Protein 3TOV (pdb70)

Foldseek 3Di:
DLFAQAPFEEEEEDEDLQLVLLQQLVLVLSCVRHVHYAYEYEYAPQSVLLPDHDSHDYYHHFYDDDDVRLVVRLLVVLVVVVVVDQGAEYAYQDADASRQVSQVSNPHPYYENYHPVSVPPHYYDDDDPDPAASSVVNVSVVSNPRDPSDGQAGARDADDVLLVLLVCLCVVVVNDLPAAEAEEEADDPDPLQGEPLQLVLVLCCVVQVVRHAYEYEAAPSCVNCVSCVRDGDHHYCYNVDRLSSLLSVLSHCAYEYEPDSVSSCQNSQHEYEYQFECDDQRHSHNPNHNYDYDYPVLVVVCPCPPHQDPVQPGHSSSDHSVNSNVRCVVSSVVD/DAAQALFEEEEEDEDQLLVLLCLQLLVLVCVRHVHYAYEYEYAPLNCLLPPRPSHHYYHHANCPPQLVDLVSLLVRLVVVVVVDAHAEYAYQYADASRLSSSVSVDHPYYEDYHPVCVVVHYYDDDCLDPAAQSVVNVRVVVNPRDPSDGPRGARDADDVLLVVLVCLCVVVPDDLPAAEEEEEADDPDPLQHADLVLVLVLQVVVLVVRHAYEYEEAPVCVNVVNCVNDHHHHYCYNPDRLRSLLSVLSHLAYEHELDNVSSCFNSQHEYEYLYGPDDLRHSHRDPHNYDYDYLPDDDVVPVVVVPPRDRSNSDGSVVSNVRRVVSSVVD

B-factor: mean 64.27, std 21.08, range [17.7, 224.06]

Structure (mmCIF, N/CA/C/O backbone):
data_3TOV
#
_entry.id   3TOV
#
_cell.length_a   78.708
_cell.length_b   95.394
_cell.length_c   121.494
_cell.angle_alpha   90.00
_cell.angle_beta   90.00
_cell.angle_gamma   90.00
#
_symmetry.space_group_name_H-M   'P 21 21 21'
#
loop_
_entity.id
_entity.type
_entity.pdbx_description
1 polymer 'Glycosyl transferase family 9'
2 non-polymer 'SULFATE ION'
3 water water
#
loop_
_atom_site.group_PDB
_atom_site.id
_atom_site.type_symbol
_atom_site.label_atom_id
_atom_site.label_alt_id
_atom_site.label_comp_id
_atom_site.label_asym_id
_atom_site.label_entity_id
_atom_site.label_seq_id
_atom_site.pdbx_PDB_ins_code
_atom_site.Cartn_x
_atom_site.Cartn_y
_atom_site.Cartn_z
_atom_site.occupancy
_atom_site.B_iso_or_equiv
_atom_site.auth_seq_id
_atom_site.auth_comp_id
_atom_site.auth_asym_id
_atom_site.auth_atom_id
_atom_site.pdbx_PDB_model_num
ATOM 1 N N . SER A 1 1 ? 56.435 35.384 42.608 1.00 105.40 -2 SER A N 1
ATOM 2 C CA . SER A 1 1 ? 55.168 36.065 42.342 1.00 107.94 -2 SER A CA 1
ATOM 3 C C . SER A 1 1 ? 54.064 35.650 43.324 1.00 108.46 -2 SER A C 1
ATOM 4 O O . SER A 1 1 ? 54.164 34.627 44.010 1.00 105.28 -2 SER A O 1
ATOM 7 N N . ASN A 1 2 ? 53.008 36.454 43.379 1.00 110.90 -1 ASN A N 1
ATOM 8 C CA . ASN A 1 2 ? 51.952 36.270 44.369 1.00 111.95 -1 ASN A CA 1
ATOM 9 C C . ASN A 1 2 ? 50.912 35.232 43.965 1.00 105.44 -1 ASN A C 1
ATOM 10 O O . ASN A 1 2 ? 49.887 35.081 44.633 1.00 103.30 -1 ASN A O 1
ATOM 15 N N . ALA A 1 3 ? 51.177 34.527 42.867 1.00 101.08 0 ALA A N 1
ATOM 16 C CA . ALA A 1 3 ? 50.299 33.455 42.408 1.00 91.21 0 ALA A CA 1
ATOM 17 C C . ALA A 1 3 ? 50.934 32.113 42.697 1.00 87.30 0 ALA A C 1
ATOM 18 O O . ALA A 1 3 ? 51.966 32.032 43.356 1.00 94.81 0 ALA A O 1
ATOM 28 N N . GLU A 1 5 ? 52.123 28.853 40.291 1.00 86.28 2 GLU A N 1
ATOM 29 C CA . GLU A 1 5 ? 52.208 28.374 38.917 1.00 86.63 2 GLU A CA 1
ATOM 30 C C . GLU A 1 5 ? 51.641 26.965 38.783 1.00 86.42 2 GLU A C 1
ATOM 31 O O . GLU A 1 5 ? 52.206 26.002 39.306 1.00 85.61 2 GLU A O 1
ATOM 37 N N . LEU A 1 6 ? 50.517 26.864 38.078 1.00 83.26 3 LEU A N 1
ATOM 38 C CA . LEU A 1 6 ? 49.796 25.608 37.931 1.00 81.18 3 LEU A CA 1
ATOM 39 C C . LEU A 1 6 ? 50.099 24.913 36.606 1.00 86.91 3 LEU A C 1
ATOM 40 O O . LEU A 1 6 ? 50.236 23.690 36.561 1.00 87.98 3 LEU A O 1
ATOM 45 N N . ASP A 1 7 ? 50.203 25.686 35.528 1.00 89.66 4 ASP A N 1
ATOM 46 C CA . ASP A 1 7 ? 50.421 25.106 34.203 1.00 86.99 4 ASP A CA 1
ATOM 47 C C . ASP A 1 7 ? 51.753 24.350 34.124 1.00 84.35 4 ASP A C 1
ATOM 48 O O . ASP A 1 7 ? 52.728 24.720 34.779 1.00 83.64 4 ASP A O 1
ATOM 53 N N . TYR A 1 8 ? 51.778 23.279 33.337 1.00 82.46 5 TYR A N 1
ATOM 54 C CA . TYR A 1 8 ? 52.994 22.488 33.136 1.00 84.40 5 TYR A CA 1
ATOM 55 C C . TYR A 1 8 ? 53.425 21.678 34.366 1.00 83.17 5 TYR A C 1
ATOM 56 O O . TYR A 1 8 ? 54.605 21.398 34.550 1.00 83.22 5 TYR A O 1
ATOM 65 N N . LYS A 1 9 ? 52.464 21.287 35.195 1.00 80.30 6 LYS A N 1
ATOM 66 C CA . LYS A 1 9 ? 52.778 20.567 36.427 1.00 75.70 6 LYS A CA 1
ATOM 67 C C . LYS A 1 9 ? 51.977 19.261 36.562 1.00 66.46 6 LYS A C 1
ATOM 68 O O . LYS A 1 9 ? 50.906 19.115 35.977 1.00 56.17 6 LYS A O 1
ATOM 74 N N . ARG A 1 10 ? 52.505 18.317 37.334 1.00 64.48 7 ARG A N 1
ATOM 75 C CA . ARG A 1 10 ? 51.747 17.129 37.701 1.00 63.70 7 ARG A CA 1
ATOM 76 C C . ARG A 1 10 ? 51.012 17.417 38.987 1.00 58.66 7 ARG A C 1
ATOM 77 O O . ARG A 1 10 ? 51.629 17.761 39.993 1.00 54.33 7 ARG A O 1
ATOM 85 N N . ILE A 1 11 ? 49.695 17.255 38.957 1.00 57.20 8 ILE A N 1
ATOM 86 C CA . ILE A 1 11 ? 48.861 17.669 40.073 1.00 57.08 8 ILE A CA 1
ATOM 87 C C . ILE A 1 11 ? 47.930 16.558 40.540 1.00 54.59 8 ILE A C 1
ATOM 88 O O . ILE A 1 11 ? 47.347 15.841 39.729 1.00 60.61 8 ILE A O 1
ATOM 93 N N . VAL A 1 12 ? 47.793 16.410 41.851 1.00 47.03 9 VAL A N 1
ATOM 94 C CA . VAL A 1 12 ? 46.804 15.485 42.385 1.00 50.17 9 VAL A CA 1
ATOM 95 C C . VAL A 1 12 ? 45.673 16.203 43.142 1.00 55.38 9 VAL A C 1
ATOM 96 O O . VAL A 1 12 ? 45.906 17.127 43.923 1.00 56.09 9 VAL A O 1
ATOM 100 N N . VAL A 1 13 ? 44.442 15.776 42.892 1.00 52.82 10 VAL A N 1
ATOM 101 C CA . VAL A 1 13 ? 43.303 16.302 43.621 1.00 50.51 10 VAL A CA 1
ATOM 102 C C . VAL A 1 13 ? 42.719 15.182 44.467 1.00 53.06 10 VAL A C 1
ATOM 103 O O . VAL A 1 13 ? 42.461 14.090 43.978 1.00 57.78 10 VAL A O 1
ATOM 107 N N . THR A 1 14 ? 42.531 15.457 45.746 1.00 47.91 11 THR A N 1
ATOM 108 C CA . THR A 1 14 ? 42.021 14.464 46.655 1.00 48.13 11 THR A CA 1
ATOM 109 C C . THR A 1 14 ? 40.656 14.895 47.156 1.00 53.49 11 THR A C 1
ATOM 110 O O . THR A 1 14 ? 40.535 15.901 47.856 1.00 54.76 11 THR A O 1
ATOM 114 N N . PHE A 1 15 ? 39.635 14.130 46.774 1.00 52.73 12 PHE A N 1
ATOM 115 C CA . PHE A 1 15 ? 38.279 14.302 47.270 1.00 45.68 12 PHE A CA 1
ATOM 116 C C . PHE A 1 15 ? 37.614 12.915 47.427 1.00 52.09 12 PHE A C 1
ATOM 117 O O . PHE A 1 15 ? 37.330 12.225 46.442 1.00 58.36 12 PHE A O 1
ATOM 125 N N . LEU A 1 16 ? 37.393 12.490 48.666 1.00 46.85 13 LEU A N 1
ATOM 126 C CA . LEU A 1 16 ? 36.758 11.206 48.902 1.00 52.34 13 LEU A CA 1
ATOM 127 C C . LEU A 1 16 ? 35.366 11.341 49.513 1.00 57.29 13 LEU A C 1
ATOM 128 O O . LEU A 1 16 ? 35.012 10.589 50.419 1.00 64.96 13 LEU A O 1
ATOM 141 N N . HIS A 1 18 ? 30.930 12.255 48.952 1.00 62.19 15 HIS A N 1
ATOM 142 C CA . HIS A 1 18 ? 29.754 11.538 48.507 1.00 56.55 15 HIS A CA 1
ATOM 143 C C . HIS A 1 18 ? 29.289 11.980 47.124 1.00 61.32 15 HIS A C 1
ATOM 144 O O . HIS A 1 18 ? 29.713 13.017 46.625 1.00 68.81 15 HIS A O 1
ATOM 151 N N . LEU A 1 19 ? 28.419 11.190 46.501 1.00 59.61 16 LEU A N 1
ATOM 152 C CA . LEU A 1 19 ? 27.977 11.45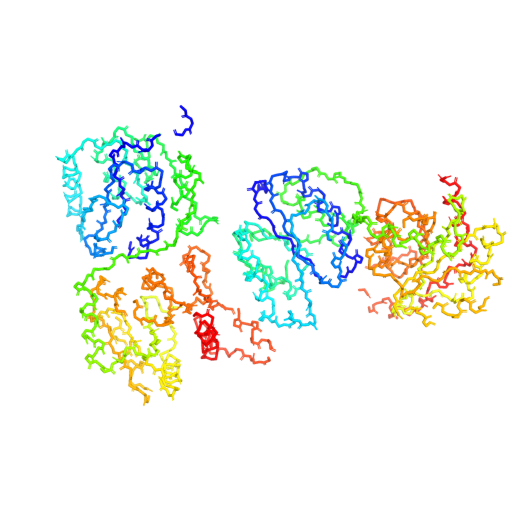2 45.128 1.00 54.08 16 LEU A CA 1
ATOM 153 C C . LEU A 1 19 ? 27.730 12.932 44.816 1.00 54.10 16 LEU A C 1
ATOM 154 O O . LEU A 1 19 ? 28.189 13.444 43.790 1.00 52.78 16 LEU A O 1
ATOM 159 N N . GLY A 1 20 ? 26.997 13.609 45.696 1.00 55.21 17 GLY A N 1
ATOM 160 C CA . GLY A 1 20 ? 26.648 15.004 45.480 1.00 56.41 17 GLY A CA 1
ATOM 161 C C . GLY A 1 20 ? 27.852 15.923 45.573 1.00 53.18 17 GLY A C 1
ATOM 162 O O . GLY A 1 20 ? 28.179 16.657 44.634 1.00 49.87 17 GLY A O 1
ATOM 163 N N . ASP A 1 21 ? 28.517 15.881 46.720 1.00 49.83 18 ASP A N 1
ATOM 164 C CA . ASP A 1 21 ? 29.706 16.678 46.913 1.00 45.63 18 ASP A CA 1
ATOM 165 C C . ASP A 1 21 ? 30.662 16.481 45.746 1.00 47.81 18 ASP A C 1
ATOM 166 O O . ASP A 1 21 ? 31.264 17.430 45.287 1.00 58.79 18 ASP A O 1
ATOM 171 N N . VAL A 1 22 ? 30.786 15.265 45.231 1.00 48.91 19 VAL A N 1
ATOM 172 C CA . VAL A 1 22 ? 31.728 15.037 44.131 1.00 49.05 19 VAL A CA 1
ATOM 173 C C . VAL A 1 22 ? 31.342 15.784 42.860 1.00 47.24 19 VAL A C 1
ATOM 174 O O . VAL A 1 22 ? 32.144 16.542 42.303 1.00 48.03 19 VAL A O 1
ATOM 178 N N . ILE A 1 23 ? 30.121 15.579 42.394 1.00 44.79 20 ILE A N 1
ATOM 179 C CA . ILE A 1 23 ? 29.706 16.214 41.151 1.00 49.21 20 ILE A CA 1
ATOM 180 C C . ILE A 1 23 ? 29.941 17.724 41.217 1.00 54.35 20 ILE A C 1
ATOM 181 O O . ILE A 1 23 ? 30.259 18.365 40.211 1.00 52.25 20 ILE A O 1
ATOM 186 N N . LEU A 1 24 ? 29.826 18.272 42.424 1.00 57.01 21 LEU A N 1
ATOM 187 C CA . LEU A 1 24 ? 30.019 19.700 42.666 1.00 57.16 21 LEU A CA 1
ATOM 188 C C . LEU A 1 24 ? 31.473 20.150 42.549 1.00 59.26 21 LEU A C 1
ATOM 189 O O . LEU A 1 24 ? 31.753 21.346 42.497 1.00 66.11 21 LEU A O 1
ATOM 194 N N . THR A 1 25 ? 32.398 19.196 42.529 1.00 52.55 22 THR A N 1
ATOM 195 C CA . THR A 1 25 ? 33.808 19.517 42.347 1.00 49.17 22 THR A CA 1
ATOM 196 C C . THR A 1 25 ? 34.128 19.565 40.864 1.00 51.77 22 THR A C 1
ATOM 197 O O . THR A 1 25 ? 35.265 19.826 40.466 1.00 56.94 22 THR A O 1
ATOM 201 N N . THR A 1 26 ? 33.120 19.309 40.045 1.00 46.65 23 THR A N 1
ATOM 202 C CA . THR A 1 26 ? 33.352 19.102 38.628 1.00 50.80 23 THR A CA 1
ATOM 203 C C . THR A 1 26 ? 33.599 20.390 37.808 1.00 52.41 23 THR A C 1
ATOM 204 O O . THR A 1 26 ? 34.380 20.367 36.843 1.00 46.37 23 THR A O 1
ATOM 208 N N . PRO A 1 27 ? 32.951 21.513 38.194 1.00 58.10 24 PRO A N 1
ATOM 209 C CA . PRO A 1 27 ? 33.166 22.808 37.535 1.00 55.79 24 PRO A CA 1
ATOM 210 C C . PRO A 1 27 ? 34.523 23.410 37.925 1.00 50.28 24 PRO A C 1
ATOM 211 O O . PRO A 1 27 ? 35.212 24.024 37.105 1.00 48.57 24 PRO A O 1
ATOM 215 N N . PHE A 1 28 ? 34.883 23.243 39.191 1.00 44.24 25 PHE A N 1
ATOM 216 C CA . PHE A 1 28 ? 36.243 23.483 39.649 1.00 48.31 25 PHE A CA 1
ATOM 217 C C . PHE A 1 28 ? 37.290 22.771 38.759 1.00 54.85 25 PHE A C 1
ATOM 218 O O . PHE A 1 28 ? 38.362 23.314 38.450 1.00 55.40 25 PHE A O 1
ATOM 226 N N . LEU A 1 29 ? 36.971 21.553 38.341 1.00 51.55 26 LEU A N 1
ATOM 227 C CA . LEU A 1 29 ? 37.886 20.777 37.519 1.00 51.36 26 LEU A CA 1
ATOM 228 C C . LEU A 1 29 ? 38.011 21.300 36.106 1.00 50.97 26 LEU A C 1
ATOM 229 O O . LEU A 1 29 ? 38.991 20.999 35.411 1.00 52.32 26 LEU A O 1
ATOM 234 N N . GLU A 1 30 ? 36.992 22.029 35.664 1.00 49.28 27 GLU A N 1
ATOM 235 C CA . GLU A 1 30 ? 37.040 22.667 34.360 1.00 55.25 27 GLU A CA 1
ATOM 236 C C . GLU A 1 30 ? 37.911 23.899 34.482 1.00 68.19 27 GLU A C 1
ATOM 237 O O . GLU A 1 30 ? 38.771 24.155 33.637 1.00 77.35 27 GLU A O 1
ATOM 243 N N . VAL A 1 31 ? 37.680 24.656 35.550 1.00 64.41 28 VAL A N 1
ATOM 244 C CA . VAL A 1 31 ? 38.432 25.873 35.815 1.00 56.59 28 VAL A CA 1
ATOM 245 C C . VAL A 1 31 ? 39.916 25.561 35.988 1.00 59.27 28 VAL A C 1
ATOM 246 O O . VAL A 1 31 ? 40.784 26.292 35.497 1.00 54.01 28 VAL A O 1
ATOM 250 N N . LEU A 1 32 ? 40.200 24.461 36.679 1.00 58.14 29 LEU A N 1
ATOM 251 C CA . LEU A 1 32 ? 41.571 24.042 36.869 1.00 50.28 29 LEU A CA 1
ATOM 252 C C . LEU A 1 32 ? 42.201 23.836 35.520 1.00 46.23 29 LEU A C 1
ATOM 253 O O . LEU A 1 32 ? 43.176 24.478 35.181 1.00 47.36 29 LEU A O 1
ATOM 258 N N . ARG A 1 33 ? 41.626 22.935 34.741 1.00 55.37 30 ARG A N 1
ATOM 259 C CA . ARG A 1 33 ? 42.183 22.588 33.438 1.00 65.39 30 ARG A CA 1
ATOM 260 C C . ARG A 1 33 ? 42.331 23.811 32.501 1.00 70.20 30 ARG A C 1
ATOM 261 O O . ARG A 1 33 ? 43.122 23.789 31.549 1.00 77.10 30 ARG A O 1
ATOM 269 N N . LYS A 1 34 ? 41.590 24.879 32.778 1.00 60.60 31 LYS A N 1
ATOM 270 C CA . LYS A 1 34 ? 41.685 26.084 31.962 1.00 63.23 31 LYS A CA 1
ATOM 271 C C . LYS A 1 34 ? 42.996 26.803 32.244 1.00 66.49 31 LYS A C 1
ATOM 272 O O . LYS A 1 34 ? 43.676 27.276 31.325 1.00 64.73 31 LYS A O 1
ATOM 278 N N . ALA A 1 35 ? 43.331 26.875 33.531 1.00 66.44 32 ALA A N 1
ATOM 279 C CA . ALA A 1 35 ? 44.548 27.521 34.015 1.00 57.66 32 ALA A CA 1
ATOM 280 C C . ALA A 1 35 ? 45.742 26.574 33.983 1.00 63.66 32 ALA A C 1
ATOM 281 O O . ALA A 1 35 ? 46.863 26.974 34.290 1.00 71.69 32 ALA A O 1
ATOM 283 N N . ALA A 1 36 ? 45.505 25.322 33.608 1.00 62.04 33 ALA A N 1
ATOM 284 C CA . ALA A 1 36 ? 46.571 24.326 33.595 1.00 65.49 33 ALA A CA 1
ATOM 285 C C . ALA A 1 36 ? 46.515 23.460 32.349 1.00 68.24 33 ALA A C 1
ATOM 286 O O . ALA A 1 36 ? 46.647 22.236 32.436 1.00 70.78 33 ALA A O 1
ATOM 288 N N . PRO A 1 37 ? 46.340 24.097 31.181 1.00 65.68 34 PRO A N 1
ATOM 289 C CA . PRO A 1 37 ? 46.082 23.407 29.914 1.00 65.18 34 PRO A CA 1
ATOM 290 C C . PRO A 1 37 ? 47.039 22.253 29.676 1.00 65.61 34 PRO A C 1
ATOM 291 O O . PRO A 1 37 ? 46.657 21.250 29.079 1.00 67.46 34 PRO A O 1
ATOM 295 N N . HIS A 1 38 ? 48.270 22.395 30.147 1.00 66.19 35 HIS A N 1
ATOM 296 C CA . HIS A 1 38 ? 49.303 21.421 29.844 1.00 75.90 35 HIS A CA 1
ATOM 297 C C . HIS A 1 38 ? 49.586 20.520 31.027 1.00 82.66 35 HIS A C 1
ATOM 298 O O . HIS A 1 38 ? 50.096 19.413 30.866 1.00 90.67 35 HIS A O 1
ATOM 305 N N . SER A 1 39 ? 49.253 21.000 32.217 1.00 81.68 36 SER A N 1
ATOM 306 C CA . SER A 1 39 ? 49.484 20.241 33.435 1.00 79.94 36 SER A CA 1
ATOM 307 C C . SER A 1 39 ? 48.937 18.825 33.315 1.00 73.95 36 SER A C 1
ATOM 308 O O . SER A 1 39 ? 47.943 18.586 32.638 1.00 71.60 36 SER A O 1
ATOM 311 N N . HIS A 1 40 ? 49.606 17.884 33.964 1.00 72.62 37 HIS A N 1
ATOM 312 C CA . HIS A 1 40 ? 49.053 16.552 34.107 1.00 69.88 37 HIS A CA 1
ATOM 313 C C . HIS A 1 40 ? 48.254 16.470 35.403 1.00 59.62 37 HIS A C 1
ATOM 314 O O . HIS A 1 40 ? 48.777 16.703 36.500 1.00 53.20 37 HIS A O 1
ATOM 321 N N . ILE A 1 41 ? 46.982 16.129 35.276 1.00 56.29 38 ILE A N 1
ATOM 322 C CA . ILE A 1 41 ? 46.090 16.193 36.417 1.00 55.44 38 ILE A CA 1
ATOM 323 C C . ILE A 1 41 ? 45.553 14.823 36.742 1.00 58.38 38 ILE A C 1
ATOM 324 O O . ILE A 1 41 ? 45.145 14.091 35.846 1.00 64.06 38 ILE A O 1
ATOM 329 N N . THR A 1 42 ? 45.550 14.475 38.024 1.00 55.67 39 THR A N 1
ATOM 330 C CA . THR A 1 42 ? 44.987 13.201 38.442 1.00 59.29 39 THR A CA 1
ATOM 331 C C . THR A 1 42 ? 44.035 13.358 39.636 1.00 60.71 39 THR A C 1
ATOM 332 O O . THR A 1 42 ? 44.332 14.087 40.587 1.00 55.82 39 THR A O 1
ATOM 336 N N . TYR A 1 43 ? 42.885 12.679 39.549 1.00 61.13 40 TYR A N 1
ATOM 337 C CA . TYR A 1 43 ? 41.808 12.742 40.544 1.00 48.75 40 TYR A CA 1
ATOM 338 C C . TYR A 1 43 ? 41.733 11.482 41.390 1.00 44.10 40 TYR A C 1
ATOM 339 O O . TYR A 1 43 ? 42.005 10.389 40.913 1.00 49.69 40 TYR A O 1
ATOM 348 N N . VAL A 1 44 ? 41.316 11.636 42.638 1.00 39.05 41 VAL A N 1
ATOM 349 C CA . VAL A 1 44 ? 41.205 10.511 43.549 1.00 43.75 41 VAL A CA 1
ATOM 350 C C . VAL A 1 44 ? 39.854 10.492 44.286 1.00 54.29 41 VAL A C 1
ATOM 351 O O . VAL A 1 44 ? 39.673 11.224 45.263 1.00 46.56 41 VAL A O 1
ATOM 355 N N . ILE A 1 45 ? 38.919 9.661 43.802 1.00 64.93 42 ILE A N 1
ATOM 356 C CA . ILE A 1 45 ? 37.622 9.432 44.463 1.00 70.62 42 ILE A CA 1
ATOM 357 C C . ILE A 1 45 ? 37.595 8.122 45.224 1.00 73.50 42 ILE A C 1
ATOM 358 O O . ILE A 1 45 ? 38.590 7.395 45.294 1.00 68.08 42 ILE A O 1
ATOM 363 N N . ASP A 1 46 ? 36.407 7.822 45.747 1.00 74.35 43 ASP A N 1
ATOM 364 C CA . ASP A 1 46 ? 36.117 6.565 46.414 1.00 73.90 43 ASP A CA 1
ATOM 365 C C . ASP A 1 46 ? 35.525 5.576 45.411 1.00 72.97 43 ASP A C 1
ATOM 366 O O . ASP A 1 46 ? 34.649 5.930 44.627 1.00 70.18 43 ASP A O 1
ATOM 371 N N . GLU A 1 47 ? 36.014 4.338 45.451 1.00 76.04 44 GLU A N 1
ATOM 372 C CA . GLU A 1 47 ? 35.685 3.311 44.463 1.00 80.52 44 GLU A CA 1
ATOM 373 C C . GLU A 1 47 ? 34.289 3.412 43.833 1.00 70.38 44 GLU A C 1
ATOM 374 O O . GLU A 1 47 ? 34.158 3.324 42.615 1.00 67.56 44 GLU A O 1
ATOM 380 N N . LYS A 1 48 ? 33.259 3.603 44.654 1.00 64.53 45 LYS A N 1
ATOM 381 C CA . LYS A 1 48 ? 31.867 3.567 44.180 1.00 66.00 45 LYS A CA 1
ATOM 382 C C . LYS A 1 48 ? 31.528 4.654 43.155 1.00 60.71 45 LYS A C 1
ATOM 383 O O . LYS A 1 48 ? 30.975 4.387 42.085 1.00 58.06 45 LYS A O 1
ATOM 389 N N . LEU A 1 49 ? 31.871 5.888 43.479 1.00 60.40 46 LEU A N 1
ATOM 390 C CA . LEU A 1 49 ? 31.471 6.998 42.636 1.00 65.14 46 LEU A CA 1
ATOM 391 C C . LEU A 1 49 ? 32.288 7.032 41.355 1.00 61.26 46 LEU A C 1
ATOM 392 O O . LEU A 1 49 ? 32.196 7.983 40.579 1.00 59.96 46 LEU A O 1
ATOM 397 N N . GLN A 1 50 ? 33.078 5.994 41.127 1.00 61.03 47 GLN A N 1
ATOM 398 C CA . GLN A 1 50 ? 34.079 6.055 40.071 1.00 66.41 47 GLN A CA 1
ATOM 399 C C . GLN A 1 50 ? 33.500 6.288 38.674 1.00 71.23 47 GLN A C 1
ATOM 400 O O . GLN A 1 50 ? 34.115 6.989 37.869 1.00 69.53 47 GLN A O 1
ATOM 406 N N . GLN A 1 51 ? 32.324 5.730 38.385 1.00 71.73 48 GLN A N 1
ATOM 407 C CA . GLN A 1 51 ? 31.754 5.878 37.045 1.00 67.68 48 GLN A CA 1
ATOM 408 C C . GLN A 1 51 ? 31.436 7.347 36.737 1.00 64.79 48 GLN A C 1
ATOM 409 O O . GLN A 1 51 ? 31.248 7.739 35.588 1.00 67.44 48 GLN A O 1
ATOM 415 N N . VAL A 1 52 ? 31.391 8.159 37.781 1.00 65.77 49 VAL A N 1
ATOM 416 C CA . VAL A 1 52 ? 31.085 9.577 37.654 1.00 69.80 49 VAL A CA 1
ATOM 417 C C . VAL A 1 52 ? 32.206 10.384 36.970 1.00 72.85 49 VAL A C 1
ATOM 418 O O . VAL A 1 52 ? 31.955 11.354 36.242 1.00 70.29 49 VAL A O 1
ATOM 430 N N . GLU A 1 54 ? 35.097 8.688 35.425 1.00 58.71 51 GLU A N 1
ATOM 431 C CA . GLU A 1 54 ? 35.797 7.882 34.428 1.00 68.38 51 GLU A CA 1
ATOM 432 C C . GLU A 1 54 ? 36.092 8.687 33.174 1.00 73.62 51 GLU A C 1
ATOM 433 O O . GLU A 1 54 ? 37.191 9.210 32.979 1.00 66.58 51 GLU A O 1
ATOM 439 N N . TYR A 1 55 ? 35.092 8.761 32.312 1.00 83.21 52 TYR A N 1
ATOM 440 C CA . TYR A 1 55 ? 35.160 9.611 31.145 1.00 84.02 52 TYR A CA 1
ATOM 441 C C . TYR A 1 55 ? 34.914 11.032 31.633 1.00 83.94 52 TYR A C 1
ATOM 442 O O . TYR A 1 55 ? 33.880 11.321 32.246 1.00 94.21 52 TYR A O 1
ATOM 451 N N . ASN A 1 56 ? 35.898 11.897 31.412 1.00 73.96 53 ASN A N 1
ATOM 452 C CA . ASN A 1 56 ? 35.838 13.291 31.839 1.00 67.41 53 ASN A CA 1
ATOM 453 C C . ASN A 1 56 ? 36.998 14.056 31.255 1.00 72.73 53 ASN A C 1
ATOM 454 O O . ASN A 1 56 ? 38.159 13.715 31.489 1.00 79.84 53 ASN A O 1
ATOM 459 N N . PRO A 1 57 ? 36.687 15.116 30.515 1.00 73.10 54 PRO A N 1
ATOM 460 C CA . PRO A 1 57 ? 37.604 15.789 29.589 1.00 77.61 54 PRO A CA 1
ATOM 461 C C . PRO A 1 57 ? 38.766 16.472 30.294 1.00 71.09 54 PRO A C 1
ATOM 462 O O . PRO A 1 57 ? 39.841 16.621 29.713 1.00 72.76 54 PRO A O 1
ATOM 466 N N . ASN A 1 58 ? 38.546 16.862 31.542 1.00 64.03 55 ASN A N 1
ATOM 467 C CA . ASN A 1 58 ? 39.517 17.650 32.279 1.00 68.68 55 ASN A CA 1
ATOM 468 C C . ASN A 1 58 ? 40.617 16.840 32.983 1.00 77.56 55 ASN A C 1
ATOM 469 O O . ASN A 1 58 ? 41.675 17.379 33.338 1.00 83.45 55 ASN A O 1
ATOM 474 N N . ILE A 1 59 ? 40.382 15.544 33.162 1.00 73.49 56 ILE A N 1
ATOM 475 C CA . ILE A 1 59 ? 41.333 14.702 33.884 1.00 68.08 56 ILE A CA 1
ATOM 476 C C . ILE A 1 59 ? 42.179 13.785 32.987 1.00 67.57 56 ILE A C 1
ATOM 477 O O . ILE A 1 59 ? 41.777 13.433 31.874 1.00 73.66 56 ILE A O 1
ATOM 482 N N . ASP A 1 60 ? 43.363 13.429 33.476 1.00 61.79 57 ASP A N 1
ATOM 483 C CA . ASP A 1 60 ? 44.286 12.572 32.740 1.00 72.15 57 ASP A CA 1
ATOM 484 C C . ASP A 1 60 ? 44.277 11.195 33.358 1.00 74.08 57 ASP A C 1
ATOM 485 O O . ASP A 1 60 ? 44.541 10.199 32.686 1.00 78.77 57 ASP A O 1
ATOM 490 N N . GLU A 1 61 ? 43.996 11.151 34.654 1.00 68.46 58 GLU A N 1
ATOM 491 C CA . GLU A 1 61 ? 44.202 9.946 35.430 1.00 68.32 58 GLU A CA 1
ATOM 492 C C . GLU A 1 61 ? 43.320 9.990 36.660 1.00 63.44 58 GLU A C 1
ATOM 493 O O . GLU A 1 61 ? 43.370 10.940 37.438 1.00 58.14 58 GLU A O 1
ATOM 499 N N . LEU A 1 62 ? 42.521 8.939 36.820 1.00 65.09 59 LEU A N 1
ATOM 500 C CA . LEU A 1 62 ? 41.584 8.789 37.924 1.00 58.35 59 LEU A CA 1
ATOM 501 C C . LEU A 1 62 ? 41.912 7.521 38.711 1.00 63.67 59 LEU A C 1
ATOM 502 O O . LEU A 1 62 ? 41.986 6.425 38.142 1.00 69.56 59 LEU A O 1
ATOM 507 N N . ILE A 1 63 ? 42.120 7.670 40.015 1.00 62.22 60 ILE A N 1
ATOM 508 C CA . ILE A 1 63 ? 42.485 6.539 40.868 1.00 62.14 60 ILE A CA 1
ATOM 509 C C . ILE A 1 63 ? 41.538 6.456 42.064 1.00 59.77 60 ILE A C 1
ATOM 510 O O . ILE A 1 63 ? 41.330 7.455 42.762 1.00 68.01 60 ILE A O 1
ATOM 515 N N . VAL A 1 64 ? 40.951 5.279 42.290 1.00 47.43 61 VAL A N 1
ATOM 516 C CA . VAL A 1 64 ? 39.874 5.142 43.276 1.00 50.22 61 VAL A CA 1
ATOM 517 C C . VAL A 1 64 ? 40.351 4.505 44.579 1.00 52.56 61 VAL A C 1
ATOM 518 O O . VAL A 1 64 ? 41.470 4.027 44.645 1.00 55.49 61 VAL A O 1
ATOM 522 N N . VAL A 1 65 ? 39.522 4.523 45.623 1.00 56.90 62 VAL A N 1
ATOM 523 C CA . VAL A 1 65 ? 39.863 3.838 46.878 1.00 62.61 62 VAL A CA 1
ATOM 524 C C . VAL A 1 65 ? 38.654 3.156 47.524 1.00 63.21 62 VAL A C 1
ATOM 525 O O . VAL A 1 65 ? 37.529 3.615 47.352 1.00 66.29 62 VAL A O 1
ATOM 529 N N . ASP A 1 66 ? 38.885 2.079 48.276 1.00 66.28 63 ASP A N 1
ATOM 530 C CA . ASP A 1 66 ? 37.810 1.437 49.038 1.00 90.35 63 ASP A CA 1
ATOM 531 C C . ASP A 1 66 ? 37.873 1.791 50.514 1.00 103.03 63 ASP A C 1
ATOM 532 O O . ASP A 1 66 ? 38.783 2.489 50.951 1.00 103.71 63 ASP A O 1
ATOM 537 N N . LYS A 1 67 ? 36.907 1.302 51.285 1.00 115.64 64 LYS A N 1
ATOM 538 C CA . LYS A 1 67 ? 36.908 1.536 52.727 1.00 125.12 64 LYS A CA 1
ATOM 539 C C . LYS A 1 67 ? 35.832 0.754 53.472 1.00 134.15 64 LYS A C 1
ATOM 540 O O . LYS A 1 67 ? 34.846 0.296 52.888 1.00 137.06 64 LYS A O 1
ATOM 546 N N . LYS A 1 68 ? 36.041 0.609 54.774 1.00 136.56 65 LYS A N 1
ATOM 547 C CA . LYS A 1 68 ? 35.051 0.010 55.652 1.00 142.35 65 LYS A CA 1
ATOM 548 C C . LYS A 1 68 ? 35.431 0.308 57.095 1.00 150.47 65 LYS A C 1
ATOM 549 O O . LYS A 1 68 ? 34.713 1.010 57.808 1.00 153.01 65 LYS A O 1
ATOM 555 N N . GLY A 1 69 ? 36.572 -0.227 57.514 1.00 153.65 66 GLY A N 1
ATOM 556 C CA . GLY A 1 69 ? 37.082 0.017 58.847 1.00 157.32 66 GLY A CA 1
ATOM 557 C C . GLY A 1 69 ? 38.296 0.922 58.792 1.00 154.01 66 GLY A C 1
ATOM 558 O O . GLY A 1 69 ? 38.614 1.481 57.741 1.00 149.30 66 GLY A O 1
ATOM 559 N N . ARG A 1 70 ? 38.979 1.058 59.924 1.00 157.32 67 ARG A N 1
ATOM 560 C CA . ARG A 1 70 ? 40.128 1.955 60.032 1.00 154.51 67 ARG A CA 1
ATOM 561 C C . ARG A 1 70 ? 41.395 1.432 59.340 1.00 155.24 67 ARG A C 1
ATOM 562 O O . ARG A 1 70 ? 41.938 2.081 58.438 1.00 148.56 67 ARG A O 1
ATOM 570 N N . HIS A 1 71 ? 41.855 0.260 59.771 1.00 160.84 68 HIS A N 1
ATOM 571 C CA . HIS A 1 71 ? 43.073 -0.346 59.247 1.00 158.64 68 HIS A CA 1
ATOM 572 C C . HIS A 1 71 ? 42.972 -0.485 57.735 1.00 153.18 68 HIS A C 1
ATOM 573 O O . HIS A 1 71 ? 43.900 -0.141 57.001 1.00 150.20 68 HIS A O 1
ATOM 580 N N . ASN A 1 72 ? 41.827 -0.999 57.292 1.00 151.98 69 ASN A N 1
ATOM 581 C CA . ASN A 1 72 ? 41.512 -1.166 55.876 1.00 144.04 69 ASN A CA 1
ATOM 582 C C . ASN A 1 72 ? 41.707 0.128 55.090 1.00 129.78 69 ASN A C 1
ATOM 583 O O . ASN A 1 72 ? 42.440 0.165 54.101 1.00 128.90 69 ASN A O 1
ATOM 588 N N . SER A 1 73 ? 41.051 1.189 55.538 1.00 117.29 70 SER A N 1
ATOM 589 C CA . SER A 1 73 ? 41.157 2.470 54.867 1.00 102.63 70 SER A CA 1
ATOM 590 C C . SER A 1 73 ? 42.617 2.888 54.718 1.00 94.47 70 SER A C 1
ATOM 591 O O . SER A 1 73 ? 43.119 3.016 53.598 1.00 88.90 70 SER A O 1
ATOM 594 N N . ILE A 1 74 ? 43.299 3.078 55.848 1.00 90.50 71 ILE A N 1
ATOM 595 C CA . ILE A 1 74 ? 44.656 3.631 55.844 1.00 81.64 71 ILE A CA 1
ATOM 596 C C . ILE A 1 74 ? 45.652 2.763 55.073 1.00 81.40 71 ILE A C 1
ATOM 597 O O . ILE A 1 74 ? 46.524 3.269 54.366 1.00 77.33 71 ILE A O 1
ATOM 602 N N . SER A 1 75 ? 45.525 1.451 55.211 1.00 83.99 72 SER A N 1
ATOM 603 C CA . SER A 1 75 ? 46.309 0.553 54.386 1.00 78.13 72 SER A CA 1
ATOM 604 C C . SER A 1 75 ? 46.137 0.906 52.900 1.00 74.04 72 SER A C 1
ATOM 605 O O . SER A 1 75 ? 47.117 0.971 52.156 1.00 77.06 72 SER A O 1
ATOM 608 N N . GLY A 1 76 ? 44.895 1.157 52.482 1.00 65.91 73 GLY A N 1
ATOM 609 C CA . GLY A 1 76 ? 44.580 1.459 51.093 1.00 60.85 73 GLY A CA 1
ATOM 610 C C . GLY A 1 76 ? 44.992 2.849 50.640 1.00 67.13 73 GLY A C 1
ATOM 611 O O . GLY A 1 76 ? 45.064 3.135 49.437 1.00 65.73 73 GLY A O 1
ATOM 612 N N . LEU A 1 77 ? 45.259 3.718 51.612 1.00 68.60 74 LEU A N 1
ATOM 613 C CA . LEU A 1 77 ? 45.690 5.091 51.355 1.00 55.41 74 LEU A CA 1
ATOM 614 C C . LEU A 1 77 ? 47.213 5.160 51.187 1.00 58.19 74 LEU A C 1
ATOM 615 O O . LEU A 1 77 ? 47.726 5.738 50.223 1.00 60.09 74 LEU A O 1
ATOM 620 N N . ASN A 1 78 ? 47.937 4.575 52.134 1.00 55.07 75 ASN A N 1
ATOM 621 C CA . ASN A 1 78 ? 49.365 4.401 51.972 1.00 53.71 75 ASN A CA 1
ATOM 622 C C . ASN A 1 78 ? 49.608 3.770 50.615 1.00 56.90 75 ASN A C 1
ATOM 623 O O . ASN A 1 78 ? 50.614 4.032 49.954 1.00 60.11 75 ASN A O 1
ATOM 628 N N . GLU A 1 79 ? 48.658 2.938 50.208 1.00 60.76 76 GLU A N 1
ATOM 629 C CA . GLU A 1 79 ? 48.724 2.248 48.934 1.00 71.29 76 GLU A CA 1
ATOM 630 C C . GLU A 1 79 ? 48.635 3.255 47.801 1.00 66.25 76 GLU A C 1
ATOM 631 O O . GLU A 1 79 ? 49.572 3.400 47.021 1.00 68.56 76 GLU A O 1
ATOM 637 N N . VAL A 1 80 ? 47.502 3.947 47.723 1.00 64.52 77 VAL A N 1
ATOM 638 C CA . VAL A 1 80 ? 47.261 4.985 46.717 1.00 62.34 77 VAL A CA 1
ATOM 639 C C . VAL A 1 80 ? 48.423 5.970 46.553 1.00 58.75 77 VAL A C 1
ATOM 640 O O . VAL A 1 80 ? 48.826 6.288 45.427 1.00 59.00 77 VAL A O 1
ATOM 644 N N . ALA A 1 81 ? 48.946 6.458 47.674 1.00 47.54 78 ALA A N 1
ATOM 645 C CA . ALA A 1 81 ? 50.105 7.323 47.639 1.00 49.96 78 ALA A CA 1
ATOM 646 C C . ALA A 1 81 ? 51.261 6.632 46.896 1.00 63.69 78 ALA A C 1
ATOM 647 O O . ALA A 1 81 ? 51.768 7.156 45.903 1.00 68.70 78 ALA A O 1
ATOM 649 N N . ARG A 1 82 ? 51.665 5.453 47.365 1.00 68.21 79 ARG A N 1
ATOM 650 C CA . ARG A 1 82 ? 52.630 4.632 46.636 1.00 76.16 79 ARG A CA 1
ATOM 651 C C . ARG A 1 82 ? 52.290 4.557 45.146 1.00 73.86 79 ARG A C 1
ATOM 652 O O . ARG A 1 82 ? 53.128 4.863 44.297 1.00 76.92 79 ARG A O 1
ATOM 660 N N . GLU A 1 83 ? 51.059 4.150 44.842 1.00 68.85 80 GLU A N 1
ATOM 661 C CA . GLU A 1 83 ? 50.572 4.047 43.465 1.00 71.97 80 GLU A CA 1
ATOM 662 C C . GLU A 1 83 ? 50.766 5.342 42.677 1.00 75.28 80 GLU A C 1
ATOM 663 O O . GLU A 1 83 ? 51.240 5.324 41.539 1.00 80.03 80 GLU A O 1
ATOM 669 N N . ILE A 1 84 ? 50.395 6.465 43.284 1.00 72.59 81 ILE A N 1
ATOM 670 C CA . ILE A 1 84 ? 50.558 7.767 42.647 1.00 70.14 81 ILE A CA 1
ATOM 671 C C . ILE A 1 84 ? 52.019 8.057 42.349 1.00 73.28 81 ILE A C 1
ATOM 672 O O . ILE A 1 84 ? 52.354 8.535 41.271 1.00 75.85 81 ILE A O 1
ATOM 677 N N . ASN A 1 85 ? 52.881 7.755 43.315 1.00 77.06 82 ASN A N 1
ATOM 678 C CA . ASN A 1 85 ? 54.309 8.063 43.229 1.00 84.17 82 ASN A CA 1
ATOM 679 C C . ASN A 1 85 ? 55.087 7.139 42.304 1.00 87.94 82 ASN A C 1
ATOM 680 O O . ASN A 1 85 ? 56.256 7.387 41.988 1.00 88.84 82 ASN A O 1
ATOM 685 N N . ALA A 1 86 ? 54.444 6.058 41.891 1.00 83.16 83 ALA A N 1
ATOM 686 C CA . ALA A 1 86 ? 55.068 5.151 40.954 1.00 83.01 83 ALA A CA 1
ATOM 687 C C . ALA A 1 86 ? 54.915 5.721 39.556 1.00 82.84 83 ALA A C 1
ATOM 688 O O . ALA A 1 86 ? 55.672 5.378 38.648 1.00 86.43 83 ALA A O 1
ATOM 690 N N . LYS A 1 87 ? 53.934 6.604 39.394 1.00 77.02 84 LYS A N 1
ATOM 691 C CA . LYS A 1 87 ? 53.618 7.167 38.087 1.00 83.54 84 LYS A CA 1
ATOM 692 C C . LYS A 1 87 ? 54.427 8.425 37.708 1.00 89.67 84 LYS A C 1
ATOM 693 O O . LYS A 1 87 ? 54.721 8.640 36.528 1.00 98.21 84 LYS A O 1
ATOM 699 N N . GLY A 1 88 ? 54.791 9.250 38.691 1.00 68.78 85 GLY A N 1
ATOM 700 C CA . GLY A 1 88 ? 55.516 10.477 38.398 1.00 67.93 85 GLY A CA 1
ATOM 701 C C . GLY A 1 88 ? 55.689 11.368 39.609 1.00 75.71 85 GLY A C 1
ATOM 702 O O . GLY A 1 88 ? 54.978 11.216 40.604 1.00 77.67 85 GLY A O 1
ATOM 703 N N . LYS A 1 89 ? 56.640 12.298 39.528 1.00 82.26 86 LYS A N 1
ATOM 704 C CA . LYS A 1 89 ? 56.907 13.212 40.639 1.00 84.57 86 LYS A CA 1
ATOM 705 C C . LYS A 1 89 ? 55.893 14.351 40.709 1.00 82.42 86 LYS A C 1
ATOM 706 O O . LYS A 1 89 ? 56.055 15.406 40.088 1.00 80.41 86 LYS A O 1
ATOM 712 N N . THR A 1 90 ? 54.843 14.105 41.480 1.00 80.58 87 THR A N 1
ATOM 713 C CA . THR A 1 90 ? 53.772 15.066 41.713 1.00 80.39 87 THR A CA 1
ATOM 714 C C . THR A 1 90 ? 54.268 16.421 42.236 1.00 72.03 87 THR A C 1
ATOM 715 O O . THR A 1 90 ? 54.928 16.494 43.266 1.00 68.95 87 THR A O 1
ATOM 719 N N . ASP A 1 91 ? 53.932 17.492 41.524 1.00 71.55 88 ASP A N 1
ATOM 720 C CA . ASP A 1 91 ? 54.429 18.834 41.849 1.00 71.97 88 ASP A CA 1
ATOM 721 C C . ASP A 1 91 ? 53.591 19.508 42.934 1.00 63.87 88 ASP A C 1
ATOM 722 O O . ASP A 1 91 ? 54.121 19.995 43.940 1.00 61.23 88 ASP A O 1
ATOM 727 N N . ILE A 1 92 ? 52.280 19.521 42.704 1.00 55.29 89 ILE A N 1
ATOM 728 C CA . ILE A 1 92 ? 51.307 20.129 43.596 1.00 50.60 89 ILE A CA 1
ATOM 729 C C . ILE A 1 92 ? 50.222 19.142 43.996 1.00 53.68 89 ILE A C 1
ATOM 730 O O . ILE A 1 92 ? 49.629 18.476 43.143 1.00 54.28 89 ILE A O 1
ATOM 735 N N . VAL A 1 93 ? 49.946 19.062 45.293 1.00 56.71 90 VAL A N 1
ATOM 736 C CA . VAL A 1 93 ? 48.747 18.379 45.767 1.00 58.27 90 VAL A CA 1
ATOM 737 C C . VAL A 1 93 ? 47.722 19.361 46.361 1.00 56.39 90 VAL A C 1
ATOM 738 O O . VAL A 1 93 ? 48.052 20.198 47.199 1.00 59.47 90 VAL A O 1
ATOM 742 N N . ILE A 1 94 ? 46.479 19.244 45.907 1.00 49.75 91 ILE A N 1
ATOM 743 C CA . ILE A 1 94 ? 45.385 20.082 46.372 1.00 44.95 91 ILE A CA 1
ATOM 744 C C . ILE A 1 94 ? 44.367 19.230 47.123 1.00 49.69 91 ILE A C 1
ATOM 745 O O . ILE A 1 94 ? 43.755 18.350 46.533 1.00 52.83 91 ILE A O 1
ATOM 750 N N . ASN A 1 95 ? 44.181 19.475 48.416 1.00 54.63 92 ASN A N 1
ATOM 751 C CA . ASN A 1 95 ? 43.191 18.711 49.178 1.00 56.00 92 ASN A CA 1
ATOM 752 C C . ASN A 1 95 ? 41.888 19.494 49.340 1.00 56.77 92 ASN A C 1
ATOM 753 O O . ASN A 1 95 ? 41.896 20.607 49.870 1.00 56.49 92 ASN A O 1
ATOM 758 N N . LEU A 1 96 ? 40.782 18.909 48.870 1.00 52.93 93 LEU A N 1
ATOM 759 C CA . LEU A 1 96 ? 39.460 19.547 48.910 1.00 40.72 93 LEU A CA 1
ATOM 760 C C . LEU A 1 96 ? 38.614 18.971 50.006 1.00 41.26 93 LEU A C 1
ATOM 761 O O . LEU A 1 96 ? 37.539 19.467 50.287 1.00 45.42 93 LEU A O 1
ATOM 766 N N . HIS A 1 97 ? 39.111 17.911 50.621 1.00 47.04 94 HIS A N 1
ATOM 767 C CA . HIS A 1 97 ? 38.371 17.195 51.641 1.00 46.96 94 HIS A CA 1
ATOM 768 C C . HIS A 1 97 ? 39.150 17.228 52.956 1.00 49.57 94 HIS A C 1
ATOM 769 O O . HIS A 1 97 ? 40.119 16.476 53.157 1.00 47.26 94 HIS A O 1
ATOM 776 N N . PRO A 1 98 ? 38.744 18.147 53.837 1.00 48.24 95 PRO A N 1
ATOM 777 C CA . PRO A 1 98 ? 39.416 18.485 55.098 1.00 49.65 95 PRO A CA 1
ATOM 778 C C . PRO A 1 98 ? 39.158 17.576 56.296 1.00 51.58 95 PRO A C 1
ATOM 779 O O . PRO A 1 98 ? 39.400 18.026 57.416 1.00 57.25 95 PRO A O 1
ATOM 783 N N . ASN A 1 99 ? 38.703 16.343 56.094 1.00 47.25 96 ASN A N 1
ATOM 784 C CA . ASN A 1 99 ? 38.689 15.388 57.203 1.00 45.87 96 ASN A CA 1
ATOM 785 C C . ASN A 1 99 ? 40.079 14.770 57.350 1.00 45.83 96 ASN A C 1
ATOM 786 O O . ASN A 1 99 ? 40.867 14.798 56.413 1.00 46.12 96 ASN A O 1
ATOM 791 N N . GLU A 1 100 ? 40.373 14.202 58.514 1.00 44.29 97 GLU A N 1
ATOM 792 C CA . GLU A 1 100 ? 41.689 13.627 58.773 1.00 47.03 97 GLU A CA 1
ATOM 793 C C . GLU A 1 100 ? 42.131 12.537 57.794 1.00 48.32 97 GLU A C 1
ATOM 794 O O . GLU A 1 100 ? 43.281 12.511 57.352 1.00 46.49 97 GLU A O 1
ATOM 800 N N . ARG A 1 101 ? 41.236 11.623 57.458 1.00 48.83 98 ARG A N 1
ATOM 801 C CA . ARG A 1 101 ? 41.626 10.571 56.534 1.00 47.29 98 ARG A CA 1
ATOM 802 C C . ARG A 1 101 ? 42.137 11.096 55.189 1.00 45.65 98 ARG A C 1
ATOM 803 O O . ARG A 1 101 ? 43.214 10.717 54.739 1.00 44.69 98 ARG A O 1
ATOM 811 N N . THR A 1 102 ? 41.385 11.973 54.541 1.00 42.23 99 THR A N 1
ATOM 812 C CA . THR A 1 102 ? 41.855 12.483 53.266 1.00 41.10 99 THR A CA 1
ATOM 813 C C . THR A 1 102 ? 43.015 13.431 53.472 1.00 43.45 99 THR A C 1
ATOM 814 O O . THR A 1 102 ? 43.921 13.516 52.646 1.00 47.42 99 THR A O 1
ATOM 818 N N . SER A 1 103 ? 42.993 14.155 54.578 1.00 42.82 100 SER A N 1
ATOM 819 C CA . SER A 1 103 ? 44.087 15.056 54.866 1.00 41.67 100 SER A CA 1
ATOM 820 C C . SER A 1 103 ? 45.332 14.200 54.994 1.00 46.65 100 SER A C 1
ATOM 821 O O . SER A 1 103 ? 46.362 14.491 54.405 1.00 51.13 100 SER A O 1
ATOM 824 N N . TYR A 1 104 ? 45.225 13.116 55.743 1.00 45.19 101 TYR A N 1
ATOM 825 C CA . TYR A 1 104 ? 46.321 12.180 55.822 1.00 51.28 101 TYR A CA 1
ATOM 826 C C . TYR A 1 104 ? 46.847 11.836 54.434 1.00 55.99 101 TYR A C 1
ATOM 827 O O . TYR A 1 104 ? 48.033 11.975 54.148 1.00 56.60 101 TYR A O 1
ATOM 836 N N . LEU A 1 105 ? 45.957 11.372 53.570 1.00 58.98 102 LEU A N 1
ATOM 837 C CA . LEU A 1 105 ? 46.358 10.971 52.231 1.00 57.62 102 LEU A CA 1
ATOM 838 C C . LEU A 1 105 ? 47.192 12.051 51.526 1.00 54.94 102 LEU A C 1
ATOM 839 O O . LEU A 1 105 ? 48.301 11.778 51.072 1.00 54.25 102 LEU A O 1
ATOM 844 N N . ALA A 1 106 ? 46.653 13.267 51.443 1.00 52.09 103 ALA A N 1
ATOM 845 C CA . ALA A 1 106 ? 47.341 14.392 50.801 1.00 53.99 103 ALA A CA 1
ATOM 846 C C . ALA A 1 106 ? 48.741 14.600 51.370 1.00 53.03 103 ALA A C 1
ATOM 847 O O . ALA A 1 106 ? 49.677 14.929 50.651 1.00 60.36 103 ALA A O 1
ATOM 849 N N . TRP A 1 107 ? 48.870 14.424 52.678 1.00 45.69 104 TRP A N 1
ATOM 850 C CA . TRP A 1 107 ? 50.160 14.504 53.333 1.00 42.35 104 TRP A CA 1
ATOM 851 C C . TRP A 1 107 ? 51.022 13.334 52.878 1.00 52.05 104 TRP A C 1
ATOM 852 O O . TRP A 1 107 ? 52.143 13.534 52.423 1.00 56.72 104 TRP A O 1
ATOM 863 N N . LYS A 1 108 ? 50.485 12.117 52.982 1.00 51.97 105 LYS A N 1
ATOM 864 C CA . LYS A 1 108 ? 51.241 10.918 52.663 1.00 56.65 105 LYS A CA 1
ATOM 865 C C . LYS A 1 108 ? 51.833 10.931 51.255 1.00 66.79 105 LYS A C 1
ATOM 866 O O . LYS A 1 108 ? 52.913 10.385 51.026 1.00 78.70 105 LYS A O 1
ATOM 872 N N . ILE A 1 109 ? 51.131 11.539 50.310 1.00 59.47 106 ILE A N 1
ATOM 873 C CA . ILE A 1 109 ? 51.676 11.702 48.968 1.00 60.82 106 ILE A CA 1
ATOM 874 C C . ILE A 1 109 ? 53.021 12.454 49.008 1.00 68.72 106 ILE A C 1
ATOM 875 O O . ILE A 1 109 ? 53.951 12.145 48.259 1.00 69.04 106 ILE A O 1
ATOM 880 N N . HIS A 1 110 ? 53.118 13.435 49.899 1.00 71.16 107 HIS A N 1
ATOM 881 C CA . HIS A 1 110 ? 54.375 14.132 50.150 1.00 65.27 107 HIS A CA 1
ATOM 882 C C . HIS A 1 110 ? 54.906 14.903 48.964 1.00 66.47 107 HIS A C 1
ATOM 883 O O . HIS A 1 110 ? 56.073 14.769 48.614 1.00 73.11 107 HIS A O 1
ATOM 890 N N . ALA A 1 111 ? 54.061 15.723 48.352 1.00 63.06 108 ALA A N 1
ATOM 891 C CA . ALA A 1 111 ? 54.505 16.525 47.219 1.00 57.37 108 ALA A CA 1
ATOM 892 C C . ALA A 1 111 ? 55.196 17.796 47.695 1.00 61.07 108 ALA A C 1
ATOM 893 O O . ALA A 1 111 ? 54.876 18.327 48.765 1.00 64.06 108 ALA A O 1
ATOM 895 N N . PRO A 1 112 ? 56.147 18.289 46.893 1.00 63.10 109 PRO A N 1
ATOM 896 C CA . PRO A 1 112 ? 56.894 19.520 47.140 1.00 66.48 109 PRO A CA 1
ATOM 897 C C . PRO A 1 112 ? 55.989 20.584 47.735 1.00 68.36 109 PRO A C 1
ATOM 898 O O . PRO A 1 112 ? 56.396 21.369 48.594 1.00 70.46 109 PRO A O 1
ATOM 902 N N . ILE A 1 113 ? 54.752 20.615 47.267 1.00 65.35 110 ILE A N 1
ATOM 903 C CA . ILE A 1 113 ? 53.820 21.586 47.785 1.00 71.77 110 ILE A CA 1
ATOM 904 C C . ILE A 1 113 ? 52.400 21.044 47.877 1.00 66.43 110 ILE A C 1
ATOM 905 O O . ILE A 1 113 ? 51.824 20.594 46.889 1.00 60.10 110 ILE A O 1
ATOM 910 N N . THR A 1 114 ? 51.870 21.068 49.097 1.00 69.16 111 THR A N 1
ATOM 911 C CA . THR A 1 114 ? 50.485 20.708 49.365 1.00 66.73 111 THR A CA 1
ATOM 912 C C . THR A 1 114 ? 49.679 21.962 49.661 1.00 59.68 111 THR A C 1
ATOM 913 O O . THR A 1 114 ? 50.130 22.864 50.383 1.00 53.13 111 THR A O 1
ATOM 917 N N . THR A 1 115 ? 48.483 22.012 49.091 1.00 57.08 112 THR A N 1
ATOM 918 C CA . THR A 1 115 ? 47.577 23.117 49.337 1.00 55.81 112 THR A CA 1
ATOM 919 C C . THR A 1 115 ? 46.111 22.634 49.380 1.00 57.22 112 THR A C 1
ATOM 920 O O . THR A 1 115 ? 45.835 21.442 49.549 1.00 52.05 112 THR A O 1
ATOM 924 N N . GLY A 1 116 ? 45.171 23.561 49.269 1.00 61.86 113 GLY A N 1
ATOM 925 C CA . GLY A 1 116 ? 43.785 23.242 49.538 1.00 52.55 113 GLY A CA 1
ATOM 926 C C . GLY A 1 116 ? 43.536 23.353 51.029 1.00 46.27 113 GLY A C 1
ATOM 927 O O . GLY A 1 116 ? 44.227 24.064 51.745 1.00 40.60 113 GLY A O 1
ATOM 936 N N . SER A 1 118 ? 42.914 21.274 54.678 1.00 52.02 115 SER A N 1
ATOM 937 C CA . SER A 1 118 ? 43.059 19.998 55.360 1.00 57.63 115 SER A CA 1
ATOM 938 C C . SER A 1 118 ? 42.758 20.132 56.846 1.00 60.34 115 SER A C 1
ATOM 939 O O . SER A 1 118 ? 42.705 21.246 57.384 1.00 66.39 115 SER A O 1
ATOM 942 N N . HIS A 1 119 ? 42.545 18.990 57.494 1.00 51.09 116 HIS A N 1
ATOM 943 C CA . HIS A 1 119 ? 42.328 18.947 58.929 1.00 45.92 116 HIS A CA 1
ATOM 944 C C . HIS A 1 119 ? 43.494 19.656 59.635 1.00 47.41 116 HIS A C 1
ATOM 945 O O . HIS A 1 119 ? 44.645 19.603 59.183 1.00 43.85 116 HIS A O 1
ATOM 952 N N . PHE A 1 120 ? 43.188 20.349 60.726 1.00 46.77 117 PHE A N 1
ATOM 953 C CA . PHE A 1 120 ? 44.179 21.180 61.396 1.00 48.01 117 PHE A CA 1
ATOM 954 C C . PHE A 1 120 ? 45.349 20.356 61.930 1.00 48.48 117 PHE A C 1
ATOM 955 O O . PHE A 1 120 ? 46.429 20.884 62.241 1.00 45.86 117 PHE A O 1
ATOM 963 N N . LEU A 1 121 ? 45.135 19.053 62.037 1.00 47.02 118 LEU A N 1
ATOM 964 C CA . LEU A 1 121 ? 46.197 18.176 62.472 1.00 44.89 118 LEU A CA 1
ATOM 965 C C . LEU A 1 121 ? 47.312 18.051 61.428 1.00 38.76 118 LEU A C 1
ATOM 966 O O . LEU A 1 121 ? 48.462 17.842 61.786 1.00 49.99 118 LEU A O 1
ATOM 971 N N . PHE A 1 122 ? 46.978 18.200 60.149 1.00 42.58 119 PHE A N 1
ATOM 972 C CA . PHE A 1 122 ? 47.985 18.220 59.089 1.00 53.63 119 PHE A CA 1
ATOM 973 C C . PHE A 1 122 ? 48.354 19.621 58.594 1.00 60.85 119 PHE A C 1
ATOM 974 O O . PHE A 1 122 ? 49.246 19.769 57.746 1.00 51.22 119 PHE A O 1
ATOM 982 N N . ARG A 1 123 ? 47.662 20.638 59.111 1.00 68.61 120 ARG A N 1
ATOM 983 C CA . ARG A 1 123 ? 47.850 22.008 58.644 1.00 64.85 120 ARG A CA 1
ATOM 984 C C . ARG A 1 123 ? 49.310 22.328 58.519 1.00 62.95 120 ARG A C 1
ATOM 985 O O . ARG A 1 123 ? 49.758 22.700 57.438 1.00 62.56 120 ARG A O 1
ATOM 993 N N . PRO A 1 124 ? 50.060 22.157 59.621 1.00 65.80 121 PRO A N 1
ATOM 994 C CA . PRO A 1 124 ? 51.475 22.542 59.744 1.00 67.99 121 PRO A CA 1
ATOM 995 C C . PRO A 1 124 ? 52.341 22.231 58.515 1.00 69.97 121 PRO A C 1
ATOM 996 O O . PRO A 1 124 ? 53.130 23.079 58.094 1.00 75.04 121 PRO A O 1
ATOM 1000 N N . PHE A 1 125 ? 52.187 21.036 57.952 1.00 65.65 122 PHE A N 1
ATOM 1001 C CA . PHE A 1 125 ? 53.040 20.558 56.861 1.00 62.24 122 PHE A CA 1
ATOM 1002 C C . PHE A 1 125 ? 52.674 21.098 55.475 1.00 60.17 122 PHE A C 1
ATOM 1003 O O . PHE A 1 125 ? 53.320 20.767 54.479 1.00 62.55 122 PHE A O 1
ATOM 1019 N N . THR A 1 127 ? 51.882 23.926 52.325 1.00 61.58 124 THR A N 1
ATOM 1020 C CA . THR A 1 127 ? 52.586 25.066 51.752 1.00 69.16 124 THR A CA 1
ATOM 1021 C C . THR A 1 127 ? 51.708 26.304 51.891 1.00 76.63 124 THR A C 1
ATOM 1022 O O . THR A 1 127 ? 52.139 27.349 52.399 1.00 77.88 124 THR A O 1
ATOM 1026 N N . LYS A 1 128 ? 50.469 26.167 51.427 1.00 74.40 125 LYS A N 1
ATOM 1027 C CA . LYS A 1 128 ? 49.474 27.218 51.520 1.00 66.30 125 LYS A CA 1
ATOM 1028 C C . LYS A 1 128 ? 48.129 26.607 51.897 1.00 66.32 125 LYS A C 1
ATOM 1029 O O . LYS A 1 128 ? 47.548 25.828 51.141 1.00 67.31 125 LYS A O 1
ATOM 1035 N N . TYR A 1 129 ? 47.648 26.954 53.081 1.00 65.27 126 TYR A N 1
ATOM 1036 C CA . TYR A 1 129 ? 46.361 26.468 53.548 1.00 65.44 126 TYR A CA 1
ATOM 1037 C C . TYR A 1 129 ? 45.245 27.384 53.083 1.00 62.30 126 TYR A C 1
ATOM 1038 O O . TYR A 1 129 ? 44.978 28.399 53.708 1.00 73.77 126 TYR A O 1
ATOM 1047 N N . THR A 1 130 ? 44.600 27.031 51.980 1.00 55.16 127 THR A N 1
ATOM 1048 C CA . THR A 1 130 ? 43.447 27.787 51.511 1.00 53.66 127 THR A CA 1
ATOM 1049 C C . THR A 1 130 ? 42.153 27.289 52.145 1.00 50.31 127 THR A C 1
ATOM 1050 O O . THR A 1 130 ? 41.664 26.229 51.787 1.00 48.21 127 THR A O 1
ATOM 1054 N N . ARG A 1 131 ? 41.587 28.067 53.064 1.00 54.05 128 ARG A N 1
ATOM 1055 C CA . ARG A 1 131 ? 40.317 27.715 53.709 1.00 48.38 128 ARG A CA 1
ATOM 1056 C C . ARG A 1 131 ? 39.102 27.859 52.784 1.00 49.80 128 ARG A C 1
ATOM 1057 O O . ARG A 1 131 ? 39.045 28.783 51.965 1.00 48.43 128 ARG A O 1
ATOM 1065 N N . LEU A 1 132 ? 38.133 26.949 52.938 1.00 45.47 129 LEU A N 1
ATOM 1066 C CA . LEU A 1 132 ? 36.918 26.915 52.120 1.00 41.46 129 LEU A CA 1
ATOM 1067 C C . LEU A 1 132 ? 35.819 27.830 52.645 1.00 48.50 129 LEU A C 1
ATOM 1068 O O . LEU A 1 132 ? 35.521 27.812 53.841 1.00 63.22 129 LEU A O 1
ATOM 1073 N N . ASP A 1 133 ? 35.194 28.599 51.754 1.00 34.89 130 ASP A N 1
ATOM 1074 C CA . ASP A 1 133 ? 34.111 29.504 52.136 1.00 39.38 130 ASP A CA 1
ATOM 1075 C C . ASP A 1 133 ? 32.741 28.821 52.359 1.00 50.63 130 ASP A C 1
ATOM 1076 O O . ASP A 1 133 ? 31.953 28.647 51.414 1.00 45.92 130 ASP A O 1
ATOM 1081 N N . ARG A 1 134 ? 32.449 28.473 53.613 1.00 54.35 131 ARG A N 1
ATOM 1082 C CA . ARG A 1 134 ? 31.190 27.816 53.984 1.00 54.74 131 ARG A CA 1
ATOM 1083 C C . ARG A 1 134 ? 29.996 28.785 54.179 1.00 62.19 131 ARG A C 1
ATOM 1084 O O . ARG A 1 134 ? 28.841 28.357 54.366 1.00 54.76 131 ARG A O 1
ATOM 1092 N N . LYS A 1 135 ? 30.275 30.088 54.129 1.00 57.34 132 LYS A N 1
ATOM 1093 C CA . LYS A 1 135 ? 29.287 31.095 54.496 1.00 44.02 132 LYS A CA 1
ATOM 1094 C C . LYS A 1 135 ? 28.765 31.941 53.335 1.00 44.32 132 LYS A C 1
ATOM 1095 O O . LYS A 1 135 ? 27.669 32.499 53.411 1.00 43.22 132 LYS A O 1
ATOM 1101 N N . THR A 1 136 ? 29.525 32.016 52.252 1.00 44.44 133 THR A N 1
ATOM 1102 C CA . THR A 1 136 ? 29.231 33.023 51.248 1.00 48.88 133 THR A CA 1
ATOM 1103 C C . THR A 1 136 ? 29.150 32.508 49.813 1.00 43.34 133 THR A C 1
ATOM 1104 O O . THR A 1 136 ? 28.716 33.207 48.894 1.00 34.73 133 THR A O 1
ATOM 1108 N N . ARG A 1 137 ? 29.529 31.259 49.617 1.00 49.44 134 ARG A N 1
ATOM 1109 C CA . ARG A 1 137 ? 29.424 30.691 48.286 1.00 49.32 134 ARG A CA 1
ATOM 1110 C C . ARG A 1 137 ? 28.523 29.458 48.227 1.00 51.81 134 ARG A C 1
ATOM 1111 O O . ARG A 1 137 ? 28.307 28.782 49.230 1.00 58.41 134 ARG A O 1
ATOM 1119 N N . HIS A 1 138 ? 27.961 29.212 47.050 1.00 47.23 135 HIS A N 1
ATOM 1120 C CA . HIS A 1 138 ? 27.398 27.913 46.724 1.00 49.42 135 HIS A CA 1
ATOM 1121 C C . HIS A 1 138 ? 28.570 26.917 46.765 1.00 57.39 135 HIS A C 1
ATOM 1122 O O . HIS A 1 138 ? 29.724 27.299 46.553 1.00 66.32 135 HIS A O 1
ATOM 1129 N N . ALA A 1 139 ? 28.297 25.652 47.054 1.00 54.25 136 ALA A N 1
ATOM 1130 C CA . ALA A 1 139 ? 29.376 24.674 47.224 1.00 53.31 136 ALA A CA 1
ATOM 1131 C C . ALA A 1 139 ? 30.350 24.546 46.027 1.00 50.29 136 ALA A C 1
ATOM 1132 O O . ALA A 1 139 ? 31.549 24.278 46.204 1.00 39.17 136 ALA A O 1
ATOM 1134 N N . ALA A 1 140 ? 29.841 24.735 44.815 1.00 50.23 137 ALA A N 1
ATOM 1135 C CA . ALA A 1 140 ? 30.683 24.578 43.638 1.00 53.03 137 ALA A CA 1
ATOM 1136 C C . ALA A 1 140 ? 31.583 25.790 43.443 1.00 54.67 137 ALA A C 1
ATOM 1137 O O . ALA A 1 140 ? 32.731 25.664 43.003 1.00 59.79 137 ALA A O 1
ATOM 1139 N N . ASP A 1 141 ? 31.055 26.960 43.782 1.00 47.30 138 ASP A N 1
ATOM 1140 C CA . ASP A 1 141 ? 31.827 28.189 43.711 1.00 48.66 138 ASP A CA 1
ATOM 1141 C C . ASP A 1 141 ? 32.896 28.205 44.792 1.00 52.84 138 ASP A C 1
ATOM 1142 O O . ASP A 1 141 ? 33.979 28.769 44.603 1.00 53.53 138 ASP A O 1
ATOM 1155 N N . TYR A 1 143 ? 34.531 25.638 45.959 1.00 44.97 140 TYR A N 1
ATOM 1156 C CA . TYR A 1 143 ? 35.642 24.803 45.536 1.00 45.37 140 TYR A CA 1
ATOM 1157 C C . TYR A 1 143 ? 36.547 25.645 44.648 1.00 47.22 140 TYR A C 1
ATOM 1158 O O . TYR A 1 143 ? 37.750 25.723 44.879 1.00 5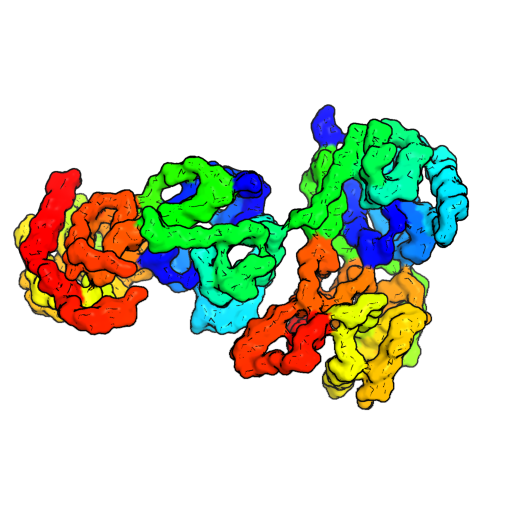5.79 140 TYR A O 1
ATOM 1167 N N . ILE A 1 144 ? 35.949 26.311 43.669 1.00 36.88 141 ILE A N 1
ATOM 1168 C CA . ILE A 1 144 ? 36.657 27.243 42.802 1.00 36.12 141 ILE A CA 1
ATOM 1169 C C . ILE A 1 144 ? 37.409 28.358 43.574 1.00 52.06 141 ILE A C 1
ATOM 1170 O O . ILE A 1 144 ? 38.499 28.768 43.177 1.00 47.68 141 ILE A O 1
ATOM 1175 N N . ASN A 1 145 ? 36.847 28.845 44.676 1.00 54.62 142 ASN A N 1
ATOM 1176 C CA . ASN A 1 145 ? 37.551 29.857 45.447 1.00 51.41 142 ASN A CA 1
ATOM 1177 C C . ASN A 1 145 ? 38.956 29.401 45.816 1.00 56.01 142 ASN A C 1
ATOM 1178 O O . ASN A 1 145 ? 39.873 30.219 45.888 1.00 60.70 142 ASN A O 1
ATOM 1183 N N . VAL A 1 146 ? 39.131 28.101 46.055 1.00 53.52 143 VAL A N 1
ATOM 1184 C CA . VAL A 1 146 ? 40.465 27.572 46.348 1.00 52.41 143 VAL A CA 1
ATOM 1185 C C . VAL A 1 146 ? 41.428 28.000 45.248 1.00 57.79 143 VAL A C 1
ATOM 1186 O O . VAL A 1 146 ? 42.517 28.533 45.516 1.00 59.76 143 VAL A O 1
ATOM 1190 N N . LEU A 1 147 ? 40.995 27.778 44.010 1.00 54.73 144 LEU A N 1
ATOM 1191 C CA . LEU A 1 147 ? 41.727 28.221 42.834 1.00 59.01 144 LEU A CA 1
ATOM 1192 C C . LEU A 1 147 ? 41.961 29.741 42.798 1.00 62.77 144 LEU A C 1
ATOM 1193 O O . LEU A 1 147 ? 43.040 30.195 42.404 1.00 70.20 144 LEU A O 1
ATOM 1198 N N . GLU A 1 148 ? 40.959 30.518 43.207 1.00 49.69 145 GLU A N 1
ATOM 1199 C CA . GLU A 1 148 ? 41.096 31.964 43.282 1.00 46.10 145 GLU A CA 1
ATOM 1200 C C . GLU A 1 148 ? 42.065 32.372 44.387 1.00 52.01 145 GLU A C 1
ATOM 1201 O O . GLU A 1 148 ? 42.857 33.305 44.216 1.00 53.16 145 GLU A O 1
ATOM 1207 N N . GLN A 1 149 ? 42.007 31.681 45.523 1.00 54.74 146 GLN A N 1
ATOM 1208 C CA . GLN A 1 149 ? 42.979 31.911 46.594 1.00 60.12 146 GLN A CA 1
ATOM 1209 C C . GLN A 1 149 ? 44.396 31.622 46.090 1.00 68.81 146 GLN A C 1
ATOM 1210 O O . GLN A 1 149 ? 45.373 32.198 46.580 1.00 71.20 146 GLN A O 1
ATOM 1216 N N . LEU A 1 150 ? 44.494 30.738 45.099 1.00 65.33 147 LEU A N 1
ATOM 1217 C CA . LEU A 1 150 ? 45.767 30.462 44.446 1.00 65.85 147 LEU A CA 1
ATOM 1218 C C . LEU A 1 150 ? 46.090 31.428 43.298 1.00 72.92 147 LEU A C 1
ATOM 1219 O O . LEU A 1 150 ? 47.155 31.345 42.682 1.00 76.12 147 LEU A O 1
ATOM 1224 N N . GLY A 1 151 ? 45.175 32.342 43.005 1.00 72.93 148 GLY A N 1
ATOM 1225 C CA . GLY A 1 151 ? 45.446 33.370 42.019 1.00 73.00 148 GLY A CA 1
ATOM 1226 C C . GLY A 1 151 ? 44.754 33.188 40.681 1.00 68.07 148 GLY A C 1
ATOM 1227 O O . GLY A 1 151 ? 45.029 33.913 39.726 1.00 69.53 148 GLY A O 1
ATOM 1228 N N . VAL A 1 152 ? 43.852 32.227 40.592 1.00 60.42 149 VAL A N 1
ATOM 1229 C CA . VAL A 1 152 ? 43.102 32.071 39.360 1.00 65.02 149 VAL A CA 1
ATOM 1230 C C . VAL A 1 152 ? 42.131 33.243 39.167 1.00 72.11 149 VAL A C 1
ATOM 1231 O O . VAL A 1 152 ? 41.711 33.887 40.133 1.00 79.48 149 VAL A O 1
ATOM 1235 N N . THR A 1 153 ? 41.789 33.523 37.915 1.00 66.52 150 THR A N 1
ATOM 1236 C CA . THR A 1 153 ? 41.042 34.724 37.581 1.00 64.03 150 THR A CA 1
ATOM 1237 C C . THR A 1 153 ? 39.865 34.389 36.684 1.00 64.12 150 THR A C 1
ATOM 1238 O O . THR A 1 153 ? 38.739 34.819 36.924 1.00 60.81 150 THR A O 1
ATOM 1242 N N . ASP A 1 154 ? 40.148 33.623 35.639 1.00 66.20 151 ASP A N 1
ATOM 1243 C CA . ASP A 1 154 ? 39.124 33.121 34.743 1.00 65.75 151 ASP A CA 1
ATOM 1244 C C . ASP A 1 154 ? 38.384 31.938 35.408 1.00 64.28 151 ASP A C 1
ATOM 1245 O O . ASP A 1 154 ? 38.919 30.824 35.518 1.00 63.61 151 ASP A O 1
ATOM 1250 N N . THR A 1 155 ? 37.161 32.179 35.867 1.00 55.10 152 THR A N 1
ATOM 1251 C CA . THR A 1 155 ? 36.450 31.157 36.619 1.00 59.26 152 THR A CA 1
ATOM 1252 C C . THR A 1 155 ? 35.152 30.747 35.921 1.00 61.43 152 THR A C 1
ATOM 1253 O O . THR A 1 155 ? 34.451 29.837 36.362 1.00 60.09 152 THR A O 1
ATOM 1257 N N . SER A 1 156 ? 34.860 31.412 34.813 1.00 59.77 153 SER A N 1
ATOM 1258 C CA . SER A 1 156 ? 33.647 31.172 34.049 1.00 60.47 153 SER A CA 1
ATOM 1259 C C . SER A 1 156 ? 33.509 29.731 33.612 1.00 67.55 153 SER A C 1
ATOM 1260 O O . SER A 1 156 ? 33.971 29.377 32.533 1.00 81.24 153 SER A O 1
ATOM 1263 N N . ASN A 1 157 ? 32.857 28.900 34.415 1.00 59.17 154 ASN A N 1
ATOM 1264 C CA . ASN A 1 157 ? 32.664 27.507 34.038 1.00 54.07 154 ASN A CA 1
ATOM 1265 C C . ASN A 1 157 ? 31.277 27.256 33.462 1.00 56.51 154 ASN A C 1
ATOM 1266 O O . ASN A 1 157 ? 30.430 28.140 33.490 1.00 64.30 154 ASN A O 1
ATOM 1271 N N . SER A 1 158 ? 31.041 26.038 32.974 1.00 53.57 155 SER A N 1
ATOM 1272 C CA . SER A 1 158 ? 29.770 25.678 32.342 1.00 47.66 155 SER A CA 1
ATOM 1273 C C . SER A 1 158 ? 28.958 24.625 33.097 1.00 53.23 155 SER A C 1
ATOM 1274 O O . SER A 1 158 ? 28.353 23.738 32.500 1.00 50.41 155 SER A O 1
ATOM 1277 N N . GLY A 1 159 ? 28.928 24.740 34.414 1.00 59.45 156 GLY A N 1
ATOM 1278 C CA . GLY A 1 159 ? 28.030 23.931 35.207 1.00 55.45 156 GLY A CA 1
ATOM 1279 C C . GLY A 1 159 ? 28.596 22.568 35.490 1.00 52.42 156 GLY A C 1
ATOM 1280 O O . GLY A 1 159 ? 29.714 22.253 35.086 1.00 52.03 156 GLY A O 1
ATOM 1281 N N . LEU A 1 160 ? 27.813 21.771 36.210 1.00 54.67 157 LEU A N 1
ATOM 1282 C CA . LEU A 1 160 ? 28.144 20.380 36.480 1.00 52.74 157 LEU A CA 1
ATOM 1283 C C . LEU A 1 160 ? 28.082 19.539 35.208 1.00 57.31 157 LEU A C 1
ATOM 1284 O O . LEU A 1 160 ? 27.326 19.823 34.266 1.00 56.17 157 LEU A O 1
ATOM 1289 N N . HIS A 1 161 ? 28.876 18.482 35.201 1.00 63.44 158 HIS A N 1
ATOM 1290 C CA . HIS A 1 161 ? 29.058 17.683 34.005 1.00 68.73 158 HIS A CA 1
ATOM 1291 C C . HIS A 1 161 ? 29.402 16.242 34.373 1.00 60.31 158 HIS A C 1
ATOM 1292 O O . HIS A 1 161 ? 30.207 15.992 35.267 1.00 54.54 158 HIS A O 1
ATOM 1299 N N . ILE A 1 162 ? 28.762 15.293 33.708 1.00 54.07 159 ILE A N 1
ATOM 1300 C CA . ILE A 1 162 ? 29.221 13.920 33.771 1.00 49.86 159 ILE A CA 1
ATOM 1301 C C . ILE A 1 162 ? 29.217 13.394 32.366 1.00 55.03 159 ILE A C 1
ATOM 1302 O O . ILE A 1 162 ? 28.197 13.461 31.674 1.00 53.44 159 ILE A O 1
ATOM 1307 N N . GLU A 1 163 ? 30.376 12.909 31.934 1.00 61.89 160 GLU A N 1
ATOM 1308 C CA . GLU A 1 163 ? 30.544 12.459 30.566 1.00 66.97 160 GLU A CA 1
ATOM 1309 C C . GLU A 1 163 ? 30.098 11.024 30.541 1.00 65.80 160 GLU A C 1
ATOM 1310 O O . GLU A 1 163 ? 30.619 10.215 31.306 1.00 70.33 160 GLU A O 1
ATOM 1316 N N . ILE A 1 164 ? 29.107 10.714 29.707 1.00 64.65 161 ILE A N 1
ATOM 1317 C CA . ILE A 1 164 ? 28.605 9.344 29.609 1.00 69.08 161 ILE A CA 1
ATOM 1318 C C . ILE A 1 164 ? 29.091 8.730 28.308 1.00 74.68 161 ILE A C 1
ATOM 1319 O O . ILE A 1 164 ? 29.215 9.419 27.299 1.00 80.65 161 ILE A O 1
ATOM 1324 N N . CYS A 1 165 ? 29.379 7.437 28.330 1.00 75.14 162 CYS A N 1
ATOM 1325 C CA . CYS A 1 165 ? 29.915 6.788 27.144 1.00 79.60 162 CYS A CA 1
ATOM 1326 C C . CYS A 1 165 ? 28.855 6.005 26.384 1.00 77.32 162 CYS A C 1
ATOM 1327 O O . CYS A 1 165 ? 27.703 5.887 26.816 1.00 68.66 162 CYS A O 1
ATOM 1330 N N . GLU A 1 166 ? 29.271 5.456 25.250 1.00 84.30 163 GLU A N 1
ATOM 1331 C CA . GLU A 1 166 ? 28.382 4.703 24.377 1.00 90.50 163 GLU A CA 1
ATOM 1332 C C . GLU A 1 166 ? 27.620 3.601 25.105 1.00 87.84 163 GLU A C 1
ATOM 1333 O O . GLU A 1 166 ? 26.388 3.569 25.090 1.00 85.62 163 GLU A O 1
ATOM 1339 N N . GLU A 1 167 ? 28.363 2.697 25.735 1.00 90.51 164 GLU A N 1
ATOM 1340 C CA . GLU A 1 167 ? 27.776 1.521 26.361 1.00 95.64 164 GLU A CA 1
ATOM 1341 C C . GLU A 1 167 ? 26.624 1.889 27.293 1.00 92.88 164 GLU A C 1
ATOM 1342 O O . GLU A 1 167 ? 25.696 1.104 27.480 1.00 94.04 164 GLU A O 1
ATOM 1348 N N . TRP A 1 168 ? 26.681 3.088 27.865 1.00 88.17 165 TRP A N 1
ATOM 1349 C CA . TRP A 1 168 ? 25.643 3.544 28.782 1.00 79.20 165 TRP A CA 1
ATOM 1350 C C . TRP A 1 168 ? 24.424 4.056 28.041 1.00 73.23 165 TRP A C 1
ATOM 1351 O O . TRP A 1 168 ? 23.300 3.759 28.424 1.00 75.52 165 TRP A O 1
ATOM 1362 N N . ARG A 1 169 ? 24.644 4.821 26.980 1.00 70.12 166 ARG A N 1
ATOM 1363 C CA . ARG A 1 169 ? 23.545 5.238 26.123 1.00 77.55 166 ARG A CA 1
ATOM 1364 C C . ARG A 1 169 ? 22.687 4.039 25.755 1.00 82.49 166 ARG A C 1
ATOM 1365 O O . ARG A 1 169 ? 21.459 4.139 25.687 1.00 84.69 166 ARG A O 1
ATOM 1373 N N . CYS A 1 170 ? 23.345 2.905 25.521 1.00 83.94 167 CYS A N 1
ATOM 1374 C CA . CYS A 1 170 ? 22.655 1.678 25.123 1.00 81.52 167 CYS A CA 1
ATOM 1375 C C . CYS A 1 170 ? 21.904 1.003 26.266 1.00 78.24 167 CYS A C 1
ATOM 1376 O O . CYS A 1 170 ? 20.716 0.715 26.139 1.00 79.47 167 CYS A O 1
ATOM 1379 N N . GLN A 1 171 ? 22.583 0.752 27.380 1.00 73.08 168 GLN A N 1
ATOM 1380 C CA . GLN A 1 171 ? 21.893 0.194 28.532 1.00 70.54 168 GLN A CA 1
ATOM 1381 C C . GLN A 1 171 ? 20.591 0.937 28.726 1.00 69.71 168 GLN A C 1
ATOM 1382 O O . GLN A 1 171 ? 19.568 0.332 29.036 1.00 72.01 168 GLN A O 1
ATOM 1388 N N . ALA A 1 172 ? 20.633 2.255 28.543 1.00 66.77 169 ALA A N 1
ATOM 1389 C CA . ALA A 1 172 ? 19.450 3.080 28.763 1.00 61.36 169 ALA A CA 1
ATOM 1390 C C . ALA A 1 172 ? 18.505 3.037 27.575 1.00 63.08 169 ALA A C 1
ATOM 1391 O O . ALA A 1 172 ? 17.293 2.996 27.756 1.00 68.28 169 ALA A O 1
ATOM 1393 N N . GLN A 1 173 ? 19.043 3.037 26.361 1.00 61.64 170 GLN A N 1
ATOM 1394 C CA . GLN A 1 173 ? 18.174 2.990 25.197 1.00 72.53 170 GLN A CA 1
ATOM 1395 C C . GLN A 1 173 ? 17.312 1.723 25.192 1.00 86.63 170 GLN A C 1
ATOM 1396 O O . GLN A 1 173 ? 16.098 1.777 24.976 1.00 90.76 170 GLN A O 1
ATOM 1402 N N . GLU A 1 174 ? 17.931 0.578 25.434 1.00 92.96 171 GLU A N 1
ATOM 1403 C CA . GLU A 1 174 ? 17.158 -0.651 25.474 1.00 93.43 171 GLU A CA 1
ATOM 1404 C C . GLU A 1 174 ? 16.109 -0.529 26.565 1.00 78.17 171 GLU A C 1
ATOM 1405 O O . GLU A 1 174 ? 14.924 -0.469 26.277 1.00 84.15 171 GLU A O 1
ATOM 1411 N N . PHE A 1 175 ? 16.548 -0.460 27.813 1.00 63.74 172 PHE A N 1
ATOM 1412 C CA . PHE A 1 175 ? 15.629 -0.320 28.937 1.00 60.56 172 PHE A CA 1
ATOM 1413 C C . PHE A 1 175 ? 14.418 0.528 28.601 1.00 61.05 172 PHE A C 1
ATOM 1414 O O . PHE A 1 175 ? 13.287 0.122 28.845 1.00 66.25 172 PHE A O 1
ATOM 1422 N N . TYR A 1 176 ? 14.662 1.713 28.052 1.00 55.58 173 TYR A N 1
ATOM 1423 C CA . TYR A 1 176 ? 13.586 2.633 27.732 1.00 53.89 173 TYR A CA 1
ATOM 1424 C C . TYR A 1 176 ? 12.732 2.097 26.605 1.00 54.59 173 TYR A C 1
ATOM 1425 O O . TYR A 1 176 ? 11.501 2.068 26.709 1.00 53.66 173 TYR A O 1
ATOM 1434 N N . SER A 1 177 ? 13.394 1.688 25.526 1.00 57.76 174 SER A N 1
ATOM 1435 C CA . SER A 1 177 ? 12.719 1.087 24.379 1.00 66.24 174 SER A CA 1
ATOM 1436 C C . SER A 1 177 ? 11.932 -0.153 24.828 1.00 67.47 174 SER A C 1
ATOM 1437 O O . SER A 1 177 ? 10.793 -0.369 24.414 1.00 66.20 174 SER A O 1
ATOM 1440 N N . SER A 1 178 ? 12.572 -0.956 25.676 1.00 66.11 175 SER A N 1
ATOM 1441 C CA . SER A 1 178 ? 11.931 -2.033 26.408 1.00 61.13 175 SER A CA 1
ATOM 1442 C C . SER A 1 178 ? 10.543 -1.596 26.819 1.00 63.13 175 SER A C 1
ATOM 1443 O O . SER A 1 178 ? 9.550 -2.218 26.443 1.00 72.57 175 SER A O 1
ATOM 1446 N N . HIS A 1 179 ? 10.484 -0.513 27.589 1.00 53.52 176 HIS A N 1
ATOM 1447 C CA . HIS A 1 179 ? 9.225 0.019 28.084 1.00 51.19 176 HIS A CA 1
ATOM 1448 C C . HIS A 1 179 ? 8.476 0.833 27.054 1.00 53.52 176 HIS A C 1
ATOM 1449 O O . HIS A 1 179 ? 7.697 1.710 27.411 1.00 55.92 176 HIS A O 1
ATOM 1456 N N . GLY A 1 180 ? 8.717 0.541 25.781 1.00 54.31 177 GLY A N 1
ATOM 1457 C CA . GLY A 1 180 ? 8.005 1.187 24.694 1.00 63.65 177 GLY A CA 1
ATOM 1458 C C . GLY A 1 180 ? 7.963 2.709 24.733 1.00 68.01 177 GLY A C 1
ATOM 1459 O O . GLY A 1 180 ? 7.009 3.318 24.230 1.00 68.19 177 GLY A O 1
ATOM 1460 N N . LEU A 1 181 ? 8.979 3.323 25.343 1.00 62.57 178 LEU A N 1
ATOM 1461 C CA . LEU A 1 181 ? 9.170 4.761 25.237 1.00 58.60 178 LEU A CA 1
ATOM 1462 C C . LEU A 1 181 ? 9.634 5.056 23.832 1.00 62.03 178 LEU A C 1
ATOM 1463 O O . LEU A 1 181 ? 10.596 4.456 23.369 1.00 68.80 178 LEU A O 1
ATOM 1468 N N . THR A 1 182 ? 8.957 5.970 23.148 1.00 62.79 179 THR A N 1
ATOM 1469 C CA . THR A 1 182 ? 9.330 6.308 21.782 1.00 66.94 179 THR A CA 1
ATOM 1470 C C . THR A 1 182 ? 10.282 7.491 21.775 1.00 70.14 179 THR A C 1
ATOM 1471 O O . THR A 1 182 ? 10.386 8.234 22.758 1.00 62.81 179 THR A O 1
ATOM 1475 N N . ASP A 1 183 ? 10.969 7.667 20.652 1.00 81.85 180 ASP A N 1
ATOM 1476 C CA . ASP A 1 183 ? 12.024 8.665 20.551 1.00 89.55 180 ASP A CA 1
ATOM 1477 C C . ASP A 1 183 ? 11.445 10.065 20.644 1.00 80.81 180 ASP A C 1
ATOM 1478 O O . ASP A 1 183 ? 12.164 11.041 20.836 1.00 79.58 180 ASP A O 1
ATOM 1483 N N . THR A 1 184 ? 10.130 10.151 20.533 1.00 78.13 181 THR A N 1
ATOM 1484 C CA . THR A 1 184 ? 9.470 11.439 20.462 1.00 71.88 181 THR A CA 1
ATOM 1485 C C . THR A 1 184 ? 8.640 11.772 21.710 1.00 66.10 181 THR A C 1
ATOM 1486 O O . THR A 1 184 ? 8.142 12.885 21.850 1.00 63.38 181 THR A O 1
ATOM 1490 N N . ASP A 1 185 ? 8.507 10.813 22.621 1.00 66.29 182 ASP A N 1
ATOM 1491 C CA . ASP A 1 185 ? 7.766 11.037 23.861 1.00 66.87 182 ASP A CA 1
ATOM 1492 C C . ASP A 1 185 ? 8.432 12.068 24.771 1.00 58.11 182 ASP A C 1
ATOM 1493 O O . ASP A 1 185 ? 9.656 12.194 24.799 1.00 55.96 182 ASP A O 1
ATOM 1498 N N . ILE A 1 186 ? 7.609 12.801 25.517 1.00 57.50 183 ILE A N 1
ATOM 1499 C CA . ILE A 1 186 ? 8.094 13.722 26.542 1.00 54.58 183 ILE A CA 1
ATOM 1500 C C . ILE A 1 186 ? 8.140 13.016 27.891 1.00 49.55 183 ILE A C 1
ATOM 1501 O O . ILE A 1 186 ? 7.122 12.796 28.536 1.00 41.13 183 ILE A O 1
ATOM 1506 N N . LEU A 1 187 ? 9.345 12.654 28.302 1.00 50.56 184 LEU A N 1
ATOM 1507 C CA . LEU A 1 187 ? 9.546 11.938 29.544 1.00 53.98 184 LEU A CA 1
ATOM 1508 C C . LEU A 1 187 ? 9.759 12.889 30.713 1.00 58.26 184 LEU A C 1
ATOM 1509 O O . LEU A 1 187 ? 10.656 13.729 30.680 1.00 56.97 184 LEU A O 1
ATOM 1514 N N . ILE A 1 188 ? 8.933 12.765 31.746 1.00 62.75 185 ILE A N 1
ATOM 1515 C CA . ILE A 1 188 ? 9.190 13.493 32.986 1.00 60.00 185 ILE A CA 1
ATOM 1516 C C . ILE A 1 188 ? 9.482 12.493 34.112 1.00 53.99 185 ILE A C 1
ATOM 1517 O O . ILE A 1 188 ? 8.685 11.600 34.388 1.00 49.94 185 ILE A O 1
ATOM 1522 N N . GLY A 1 189 ? 10.641 12.644 34.746 1.00 52.13 186 GLY A N 1
ATOM 1523 C CA . GLY A 1 189 ? 11.101 11.687 35.731 1.00 46.62 186 GLY A CA 1
ATOM 1524 C C . GLY A 1 189 ? 11.094 12.189 37.157 1.00 42.63 186 GLY A C 1
ATOM 1525 O O . GLY A 1 189 ? 11.183 13.382 37.407 1.00 37.90 186 GLY A O 1
ATOM 1526 N N . PHE A 1 190 ? 10.990 11.250 38.091 1.00 49.25 187 PHE A N 1
ATOM 1527 C CA . PHE A 1 190 ? 10.927 11.534 39.515 1.00 47.42 187 PHE A CA 1
ATOM 1528 C C . PHE A 1 190 ? 12.029 10.813 40.267 1.00 54.62 187 PHE A C 1
ATOM 1529 O O . PHE A 1 190 ? 12.242 9.615 40.092 1.00 58.48 187 PHE A O 1
ATOM 1537 N N . ASN A 1 191 ? 12.714 11.553 41.122 1.00 54.29 188 ASN A N 1
ATOM 1538 C CA . ASN A 1 191 ? 13.623 10.977 42.086 1.00 50.58 188 ASN A CA 1
ATOM 1539 C C . ASN A 1 191 ? 13.122 11.442 43.442 1.00 46.87 188 ASN A C 1
ATOM 1540 O O . ASN A 1 191 ? 13.420 12.5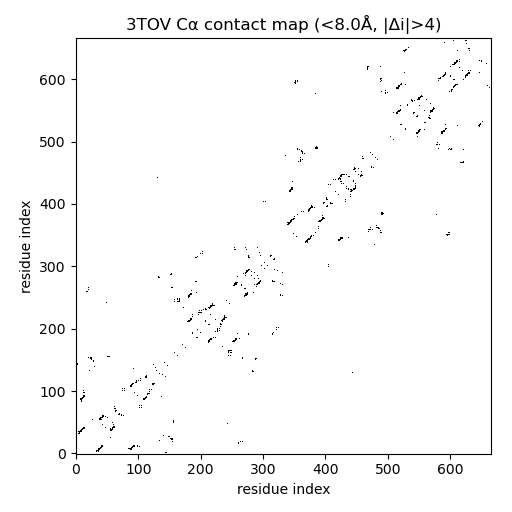46 43.879 1.00 46.74 188 ASN A O 1
ATOM 1545 N N . ILE A 1 192 ? 12.316 10.602 44.080 1.00 47.45 189 ILE A N 1
ATOM 1546 C CA . ILE A 1 192 ? 11.809 10.856 45.422 1.00 45.97 189 ILE A CA 1
ATOM 1547 C C . ILE A 1 192 ? 12.698 10.134 46.438 1.00 56.57 189 ILE A C 1
ATOM 1548 O O . ILE A 1 192 ? 13.612 9.379 46.067 1.00 67.89 189 ILE A O 1
ATOM 1553 N N . GLY A 1 193 ? 12.441 10.351 47.720 1.00 50.95 190 GLY A N 1
ATOM 1554 C CA . GLY A 1 193 ? 13.066 9.518 48.730 1.00 53.94 190 GLY A CA 1
ATOM 1555 C C . GLY A 1 193 ? 14.486 9.856 49.141 1.00 52.10 190 GLY A C 1
ATOM 1556 O O . GLY A 1 193 ? 15.366 10.113 48.309 1.00 50.64 190 GLY A O 1
ATOM 1557 N N . SER A 1 194 ? 14.694 9.829 50.454 1.00 49.74 191 SER A N 1
ATOM 1558 C CA . SER A 1 194 ? 15.932 10.254 51.075 1.00 59.79 191 SER A CA 1
ATOM 1559 C C . SER A 1 194 ? 16.023 9.526 52.400 1.00 62.18 191 SER A C 1
ATOM 1560 O O . SER A 1 194 ? 15.006 9.093 52.937 1.00 60.35 191 SER A O 1
ATOM 1563 N N . ALA A 1 195 ? 17.235 9.376 52.925 1.00 65.72 192 ALA A N 1
ATOM 1564 C CA . ALA A 1 195 ? 17.402 8.802 54.250 1.00 69.88 192 ALA A CA 1
ATOM 1565 C C . ALA A 1 195 ? 16.709 9.688 55.293 1.00 75.73 192 ALA A C 1
ATOM 1566 O O . ALA A 1 195 ? 16.307 9.225 56.360 1.00 73.15 192 ALA A O 1
ATOM 1568 N N . VAL A 1 196 ? 16.556 10.968 54.966 1.00 80.65 193 VAL A N 1
ATOM 1569 C CA . VAL A 1 196 ? 15.941 11.922 55.882 1.00 74.23 193 VAL A CA 1
ATOM 1570 C C . VAL A 1 196 ? 14.449 12.052 55.628 1.00 66.61 193 VAL A C 1
ATOM 1571 O O . VAL A 1 196 ? 14.038 12.386 54.517 1.00 63.78 193 VAL A O 1
ATOM 1575 N N . PRO A 1 197 ? 13.639 11.781 56.663 1.00 63.77 194 PRO A N 1
ATOM 1576 C CA . PRO A 1 197 ? 12.170 11.862 56.668 1.00 70.89 194 PRO A CA 1
ATOM 1577 C C . PRO A 1 197 ? 11.578 13.205 56.208 1.00 80.68 194 PRO A C 1
ATOM 1578 O O . PRO A 1 197 ? 10.611 13.211 55.429 1.00 77.36 194 PRO A O 1
ATOM 1582 N N . GLU A 1 198 ? 12.140 14.317 56.681 1.00 86.41 195 GLU A N 1
ATOM 1583 C CA . GLU A 1 198 ? 11.604 15.628 56.333 1.00 86.24 195 GLU A CA 1
ATOM 1584 C C . GLU A 1 198 ? 11.982 16.003 54.905 1.00 72.88 195 GLU A C 1
ATOM 1585 O O . GLU A 1 198 ? 11.762 17.140 54.472 1.00 69.24 195 GLU A O 1
ATOM 1591 N N . LYS A 1 199 ? 12.542 15.032 54.183 1.00 59.31 196 LYS A N 1
ATOM 1592 C CA . LYS A 1 199 ? 12.913 15.214 52.782 1.00 51.37 196 LYS A CA 1
ATOM 1593 C C . LYS A 1 199 ? 11.997 14.419 51.849 1.00 52.11 196 LYS A C 1
ATOM 1594 O O . LYS A 1 199 ? 12.259 14.280 50.650 1.00 42.36 196 LYS A O 1
ATOM 1600 N N . ARG A 1 200 ? 10.910 13.903 52.415 1.00 59.93 197 ARG A N 1
ATOM 1601 C CA . ARG A 1 200 ? 10.005 13.019 51.693 1.00 53.33 197 ARG A CA 1
ATOM 1602 C C . ARG A 1 200 ? 8.644 13.651 51.483 1.00 57.64 197 ARG A C 1
ATOM 1603 O O . ARG A 1 200 ? 7.950 13.997 52.439 1.00 64.47 197 ARG A O 1
ATOM 1611 N N . TRP A 1 201 ? 8.256 13.805 50.227 1.00 54.39 198 TRP A N 1
ATOM 1612 C CA . TRP A 1 201 ? 6.923 14.294 49.932 1.00 50.13 198 TRP A CA 1
ATOM 1613 C C . TRP A 1 201 ? 5.959 13.153 50.158 1.00 53.89 198 TRP A C 1
ATOM 1614 O O . TRP A 1 201 ? 6.253 12.007 49.816 1.00 60.90 198 TRP A O 1
ATOM 1625 N N . PRO A 1 202 ? 4.800 13.455 50.737 1.00 52.59 199 PRO A N 1
ATOM 1626 C CA . PRO A 1 202 ? 3.767 12.439 50.863 1.00 52.61 199 PRO A CA 1
ATOM 1627 C C . PRO A 1 202 ? 3.678 11.590 49.594 1.00 58.51 199 PRO A C 1
ATOM 1628 O O . PRO A 1 202 ? 3.723 12.128 48.480 1.00 60.33 199 PRO A O 1
ATOM 1632 N N . ALA A 1 203 ? 3.570 10.272 49.775 1.00 53.71 200 ALA A N 1
ATOM 1633 C CA . ALA A 1 203 ? 3.638 9.338 48.664 1.00 51.17 200 ALA A CA 1
ATOM 1634 C C . ALA A 1 203 ? 2.527 9.598 47.657 1.00 48.34 200 ALA A C 1
ATOM 1635 O O . ALA A 1 203 ? 2.757 9.582 46.443 1.00 46.07 200 ALA A O 1
ATOM 1637 N N . GLU A 1 204 ? 1.329 9.858 48.173 1.00 48.83 201 GLU A N 1
ATOM 1638 C CA . GLU A 1 204 ? 0.149 10.041 47.336 1.00 49.27 201 GLU A CA 1
ATOM 1639 C C . GLU A 1 204 ? 0.227 11.295 46.480 1.00 51.47 201 GLU A C 1
ATOM 1640 O O . GLU A 1 204 ? -0.346 11.327 45.397 1.00 50.50 201 GLU A O 1
ATOM 1646 N N . ARG A 1 205 ? 0.931 12.323 46.956 1.00 49.02 202 ARG A N 1
ATOM 1647 C CA . ARG A 1 205 ? 1.102 13.532 46.158 1.00 48.54 202 ARG A CA 1
ATOM 1648 C C . ARG A 1 205 ? 1.916 13.245 44.907 1.00 44.15 202 ARG A C 1
ATOM 1649 O O . ARG A 1 205 ? 1.578 13.713 43.818 1.00 42.97 202 ARG A O 1
ATOM 1657 N N . PHE A 1 206 ? 2.994 12.483 45.061 1.00 37.58 203 PHE A N 1
ATOM 1658 C CA . PHE A 1 206 ? 3.793 12.126 43.905 1.00 37.09 203 PHE A CA 1
ATOM 1659 C C . PHE A 1 206 ? 2.917 11.336 42.962 1.00 43.94 203 PHE A C 1
ATOM 1660 O O . PHE A 1 206 ? 2.920 11.554 41.752 1.00 44.19 203 PHE A O 1
ATOM 1668 N N . ALA A 1 207 ? 2.169 10.400 43.530 1.00 47.13 204 ALA A N 1
ATOM 1669 C CA . ALA A 1 207 ? 1.291 9.557 42.740 1.00 52.87 204 ALA A CA 1
ATOM 1670 C C . ALA A 1 207 ? 0.302 10.391 41.923 1.00 48.29 204 ALA A C 1
ATOM 1671 O O . ALA A 1 207 ? 0.155 10.176 40.725 1.00 44.79 204 ALA A O 1
ATOM 1673 N N . HIS A 1 208 ? -0.369 11.340 42.577 1.00 51.79 205 HIS A N 1
ATOM 1674 C CA . HIS A 1 208 ? -1.304 12.255 41.906 1.00 47.82 205 HIS A CA 1
ATOM 1675 C C . HIS A 1 208 ? -0.639 13.067 40.791 1.00 43.54 205 HIS A C 1
ATOM 1676 O O . HIS A 1 208 ? -1.180 13.189 39.683 1.00 43.27 205 HIS A O 1
ATOM 1683 N N . VAL A 1 209 ? 0.531 13.621 41.099 1.00 36.57 206 VAL A N 1
ATOM 1684 C CA . VAL A 1 209 ? 1.309 14.398 40.142 1.00 35.98 206 VAL A CA 1
ATOM 1685 C C . VAL A 1 209 ? 1.690 13.607 38.891 1.00 41.39 206 VAL A C 1
ATOM 1686 O O . VAL A 1 209 ? 1.377 14.004 37.770 1.00 44.30 206 VAL A O 1
ATOM 1690 N N . ALA A 1 210 ? 2.379 12.489 39.087 1.00 49.03 207 ALA A N 1
ATOM 1691 C CA . ALA A 1 210 ? 2.772 11.623 37.977 1.00 47.48 207 ALA A CA 1
ATOM 1692 C C . ALA A 1 210 ? 1.570 11.249 37.095 1.00 50.01 207 ALA A C 1
ATOM 1693 O O . ALA A 1 210 ? 1.637 11.367 35.868 1.00 45.52 207 ALA A O 1
ATOM 1695 N N . ASP A 1 211 ? 0.485 10.805 37.741 1.00 53.38 208 ASP A N 1
ATOM 1696 C CA . ASP A 1 211 ? -0.803 10.519 37.104 1.00 56.50 208 ASP A CA 1
ATOM 1697 C C . ASP A 1 211 ? -1.329 11.702 36.297 1.00 58.83 208 ASP A C 1
ATOM 1698 O O . ASP A 1 211 ? -1.797 11.521 35.166 1.00 56.16 208 ASP A O 1
ATOM 1703 N N . TYR A 1 212 ? -1.279 12.900 36.898 1.00 58.19 209 TYR A N 1
ATOM 1704 C CA . TYR A 1 212 ? -1.602 14.145 36.196 1.00 54.96 209 TYR A CA 1
ATOM 1705 C C . TYR A 1 212 ? -0.990 14.181 34.796 1.00 53.77 209 TYR A C 1
ATOM 1706 O O . TYR A 1 212 ? -1.708 14.298 33.805 1.00 63.11 209 TYR A O 1
ATOM 1715 N N . PHE A 1 213 ? 0.334 14.078 34.718 1.00 40.64 210 PHE A N 1
ATOM 1716 C CA . PHE A 1 213 ? 1.019 14.105 33.427 1.00 44.65 210 PHE A CA 1
ATOM 1717 C C . PHE A 1 213 ? 0.707 12.905 32.541 1.00 50.59 210 PHE A C 1
ATOM 1718 O O . PHE A 1 213 ? 0.295 13.061 31.392 1.00 47.97 210 PHE A O 1
ATOM 1726 N N . GLY A 1 214 ? 0.902 11.709 33.078 1.00 56.62 211 GLY A N 1
ATOM 1727 C CA . GLY A 1 214 ? 0.579 10.499 32.351 1.00 54.55 211 GLY A CA 1
ATOM 1728 C C . GLY A 1 214 ? -0.815 10.557 31.757 1.00 46.51 211 GLY A C 1
ATOM 1729 O O . GLY A 1 214 ? -1.037 10.103 30.630 1.00 37.24 211 GLY A O 1
ATOM 1730 N N . ARG A 1 215 ? -1.763 11.112 32.508 1.00 45.91 212 ARG A N 1
ATOM 1731 C CA . ARG A 1 215 ? -3.116 11.247 31.977 1.00 48.25 212 ARG A CA 1
ATOM 1732 C C . ARG A 1 215 ? -3.119 12.249 30.822 1.00 50.75 212 ARG A C 1
ATOM 1733 O O . ARG A 1 215 ? -3.971 12.170 29.934 1.00 48.72 212 ARG A O 1
ATOM 1741 N N . LEU A 1 216 ? -2.136 13.156 30.823 1.00 51.31 213 LEU A N 1
ATOM 1742 C CA . LEU A 1 216 ? -2.016 14.203 29.796 1.00 56.20 213 LEU A CA 1
ATOM 1743 C C . LEU A 1 216 ? -1.244 13.799 28.516 1.00 52.59 213 LEU A C 1
ATOM 1744 O O . LEU A 1 216 ? -1.339 14.467 27.493 1.00 57.63 213 LEU A O 1
ATOM 1749 N N . GLY A 1 217 ? -0.494 12.707 28.558 1.00 44.56 214 GLY A N 1
ATOM 1750 C CA . GLY A 1 217 ? 0.212 12.260 27.371 1.00 45.08 214 GLY A CA 1
ATOM 1751 C C . GLY A 1 217 ? 1.688 12.078 27.644 1.00 57.78 214 GLY A C 1
ATOM 1752 O O . GLY A 1 217 ? 2.451 11.637 26.788 1.00 63.02 214 GLY A O 1
ATOM 1753 N N . TYR A 1 218 ? 2.099 12.428 28.853 1.00 62.73 215 TYR A N 1
ATOM 1754 C CA . TYR A 1 218 ? 3.498 12.332 29.215 1.00 64.31 215 TYR A CA 1
ATOM 1755 C C . TYR A 1 218 ? 3.828 10.904 29.646 1.00 64.74 215 TYR A C 1
ATOM 1756 O O . TYR A 1 218 ? 2.936 10.135 30.024 1.00 63.96 215 TYR A O 1
ATOM 1765 N N . LYS A 1 219 ? 5.114 10.562 29.586 1.00 64.34 216 LYS A N 1
ATOM 1766 C CA . LYS A 1 219 ? 5.628 9.329 30.184 1.00 63.55 216 LYS A CA 1
ATOM 1767 C C . LYS A 1 219 ? 6.452 9.671 31.434 1.00 61.01 216 LYS A C 1
ATOM 1768 O O . LYS A 1 219 ? 7.067 10.738 31.516 1.00 56.57 216 LYS A O 1
ATOM 1774 N N . THR A 1 220 ? 6.459 8.756 32.401 1.00 60.90 217 THR A N 1
ATOM 1775 C CA . THR A 1 220 ? 6.989 9.038 33.730 1.00 59.91 217 THR A CA 1
ATOM 1776 C C . THR A 1 220 ? 7.886 7.918 34.268 1.00 63.58 217 THR A C 1
ATOM 1777 O O . THR A 1 220 ? 7.457 6.774 34.359 1.00 77.23 217 THR A O 1
ATOM 1781 N N . VAL A 1 221 ? 9.125 8.249 34.623 1.00 59.18 218 VAL A N 1
ATOM 1782 C CA . VAL A 1 221 ? 10.061 7.281 35.203 1.00 57.44 218 VAL A CA 1
ATOM 1783 C C . VAL A 1 221 ? 10.242 7.523 36.684 1.00 51.57 218 VAL A C 1
ATOM 1784 O O . VAL A 1 221 ? 10.022 8.625 37.165 1.00 51.58 218 VAL A O 1
ATOM 1788 N N . PHE A 1 222 ? 10.669 6.490 37.400 1.00 51.37 219 PHE A N 1
ATOM 1789 C CA . PHE A 1 222 ? 11.030 6.629 38.805 1.00 52.07 219 PHE A CA 1
ATOM 1790 C C . PHE A 1 222 ? 12.433 6.067 39.043 1.00 56.52 219 PHE A C 1
ATOM 1791 O O . PHE A 1 222 ? 12.755 4.956 38.623 1.00 58.99 219 PHE A O 1
ATOM 1799 N N . PHE A 1 223 ? 13.273 6.856 39.695 1.00 53.12 220 PHE A N 1
ATOM 1800 C CA . PHE A 1 223 ? 14.658 6.481 39.885 1.00 56.98 220 PHE A CA 1
ATOM 1801 C C . PHE A 1 223 ? 14.892 6.005 41.310 1.00 61.18 220 PHE A C 1
ATOM 1802 O O . PHE A 1 223 ? 13.942 5.728 42.028 1.00 65.01 220 PHE A O 1
ATOM 1810 N N . GLY A 1 224 ? 16.153 5.888 41.711 1.00 61.41 221 GLY A N 1
ATOM 1811 C CA . GLY A 1 224 ? 16.480 5.393 43.037 1.00 59.39 221 GLY A CA 1
ATOM 1812 C C . GLY A 1 224 ? 17.367 4.158 43.064 1.00 59.00 221 GLY A C 1
ATOM 1813 O O . GLY A 1 224 ? 17.661 3.534 42.034 1.00 59.52 221 GLY A O 1
ATOM 1814 N N . GLY A 1 225 ? 17.815 3.816 44.265 1.00 58.20 222 GLY A N 1
ATOM 1815 C CA . GLY A 1 225 ? 18.548 2.587 44.480 1.00 58.35 222 GLY A CA 1
ATOM 1816 C C . GLY A 1 225 ? 17.697 1.574 45.227 1.00 59.95 222 GLY A C 1
ATOM 1817 O O . GLY A 1 225 ? 16.506 1.786 45.463 1.00 51.51 222 GLY A O 1
ATOM 1818 N N . PRO A 1 226 ? 18.312 0.457 45.618 1.00 67.50 223 PRO A N 1
ATOM 1819 C CA . PRO A 1 226 ? 17.600 -0.648 46.273 1.00 74.87 223 PRO A CA 1
ATOM 1820 C C . PRO A 1 226 ? 16.915 -0.206 47.567 1.00 72.94 223 PRO A C 1
ATOM 1821 O O . PRO A 1 226 ? 15.938 -0.816 48.016 1.00 71.18 223 PRO A O 1
ATOM 1833 N N . ASP A 1 228 ? 15.534 2.793 47.925 1.00 61.33 225 ASP A N 1
ATOM 1834 C CA . ASP A 1 228 ? 14.413 3.671 47.584 1.00 61.09 225 ASP A CA 1
ATOM 1835 C C . ASP A 1 228 ? 13.151 2.918 47.196 1.00 64.05 225 ASP A C 1
ATOM 1836 O O . ASP A 1 228 ? 12.087 3.517 47.087 1.00 67.07 225 ASP A O 1
ATOM 1841 N N . LEU A 1 229 ? 13.284 1.613 46.987 1.00 60.97 226 LEU A N 1
ATOM 1842 C CA . LEU A 1 229 ? 12.204 0.767 46.500 1.00 60.44 226 LEU A CA 1
ATOM 1843 C C . LEU A 1 229 ? 10.974 0.815 47.412 1.00 68.27 226 LEU A C 1
ATOM 1844 O O . LEU A 1 229 ? 9.835 0.812 46.943 1.00 68.17 226 LEU A O 1
ATOM 1849 N N . GLU A 1 230 ? 11.214 0.856 48.718 1.00 76.65 227 GLU A N 1
ATOM 1850 C CA . GLU A 1 230 ? 10.148 0.869 49.713 1.00 84.35 227 GLU A CA 1
ATOM 1851 C C . GLU A 1 230 ? 9.423 2.203 49.698 1.00 87.21 227 GLU A C 1
ATOM 1852 O O . GLU A 1 230 ? 8.258 2.293 50.078 1.00 88.25 227 GLU A O 1
ATOM 1866 N N . VAL A 1 232 ? 9.159 4.043 46.855 1.00 51.52 229 VAL A N 1
ATOM 1867 C CA . VAL A 1 232 ? 8.527 4.180 45.554 1.00 46.20 229 VAL A CA 1
ATOM 1868 C C . VAL A 1 232 ? 7.289 3.297 45.414 1.00 55.69 229 VAL A C 1
ATOM 1869 O O . VAL A 1 232 ? 6.284 3.698 44.814 1.00 53.46 229 VAL A O 1
ATOM 1873 N N . GLN A 1 233 ? 7.364 2.085 45.952 1.00 60.66 230 GLN A N 1
ATOM 1874 C CA . GLN A 1 233 ? 6.229 1.181 45.880 1.00 59.04 230 GLN A CA 1
ATOM 1875 C C . GLN A 1 233 ? 4.925 1.894 46.229 1.00 50.61 230 GLN A C 1
ATOM 1876 O O . GLN A 1 233 ? 3.962 1.819 45.480 1.00 48.71 230 GLN A O 1
ATOM 1882 N N . PRO A 1 234 ? 4.889 2.606 47.361 1.00 46.79 231 PRO A N 1
ATOM 1883 C CA . PRO A 1 234 ? 3.578 3.118 47.751 1.00 53.78 231 PRO A CA 1
ATOM 1884 C C . PRO A 1 234 ? 3.072 4.205 46.787 1.00 61.12 231 PRO A C 1
ATOM 1885 O O . PRO A 1 234 ? 1.864 4.468 46.714 1.00 68.58 231 PRO A O 1
ATOM 1889 N N . VAL A 1 235 ? 3.979 4.826 46.043 1.00 46.45 232 VAL A N 1
ATOM 1890 C CA . VAL A 1 235 ? 3.541 5.711 44.987 1.00 42.59 232 VAL A CA 1
ATOM 1891 C C . VAL A 1 235 ? 2.944 4.874 43.865 1.00 46.76 232 VAL A C 1
ATOM 1892 O O . VAL A 1 235 ? 1.732 4.882 43.645 1.00 46.76 232 VAL A O 1
ATOM 1896 N N . VAL A 1 236 ? 3.804 4.126 43.180 1.00 51.23 233 VAL A N 1
ATOM 1897 C CA . VAL A 1 236 ? 3.414 3.365 41.995 1.00 57.26 233 VAL A CA 1
ATOM 1898 C C . VAL A 1 236 ? 2.225 2.436 42.221 1.00 61.89 233 VAL A C 1
ATOM 1899 O O . VAL A 1 236 ? 1.555 2.033 41.271 1.00 63.39 233 VAL A O 1
ATOM 1903 N N . GLU A 1 237 ? 1.982 2.100 43.484 1.00 65.99 234 GLU A N 1
ATOM 1904 C CA . GLU A 1 237 ? 0.870 1.246 43.878 1.00 71.86 234 GLU A CA 1
ATOM 1905 C C . GLU A 1 237 ? -0.474 1.896 43.570 1.00 76.03 234 GLU A C 1
ATOM 1906 O O . GLU A 1 237 ? -1.402 1.227 43.117 1.00 71.61 234 GLU A O 1
ATOM 1912 N N . GLN A 1 238 ? -0.564 3.207 43.804 1.00 81.21 235 GLN A N 1
ATOM 1913 C CA . GLN A 1 238 ? -1.835 3.936 43.703 1.00 75.79 235 GLN A CA 1
ATOM 1914 C C . GLN A 1 238 ? -1.957 4.833 42.474 1.00 71.32 235 GLN A C 1
ATOM 1915 O O . GLN A 1 238 ? -2.827 5.692 42.414 1.00 74.49 235 GLN A O 1
ATOM 1929 N N . GLU A 1 240 ? -3.037 5.352 38.618 1.00 61.86 237 GLU A N 1
ATOM 1930 C CA . GLU A 1 240 ? -3.933 4.791 37.621 1.00 60.66 237 GLU A CA 1
ATOM 1931 C C . GLU A 1 240 ? -3.290 4.758 36.234 1.00 51.47 237 GLU A C 1
ATOM 1932 O O . GLU A 1 240 ? -3.886 4.245 35.287 1.00 53.00 237 GLU A O 1
ATOM 1938 N N . THR A 1 241 ? -2.087 5.319 36.115 1.00 43.76 238 THR A N 1
ATOM 1939 C CA . THR A 1 241 ? -1.334 5.284 34.855 1.00 49.95 238 THR A CA 1
ATOM 1940 C C . THR A 1 241 ? -0.076 4.446 35.032 1.00 60.82 238 THR A C 1
ATOM 1941 O O . THR A 1 241 ? 0.306 4.135 36.161 1.00 69.60 238 THR A O 1
ATOM 1945 N N . LYS A 1 242 ? 0.573 4.085 33.927 1.00 58.70 239 LYS A N 1
ATOM 1946 C CA . LYS A 1 242 ? 1.702 3.164 33.999 1.00 58.45 239 LYS A CA 1
ATOM 1947 C C . LYS A 1 242 ? 2.999 3.926 34.018 1.00 60.49 239 LYS A C 1
ATOM 1948 O O . LYS A 1 242 ? 3.400 4.513 33.009 1.00 67.12 239 LYS A O 1
ATOM 1954 N N . PRO A 1 243 ? 3.655 3.933 35.184 1.00 59.97 240 PRO A N 1
ATOM 1955 C CA . PRO A 1 243 ? 4.993 4.507 35.354 1.00 59.19 240 PRO A CA 1
ATOM 1956 C C . PRO A 1 243 ? 6.065 3.553 34.828 1.00 62.74 240 PRO A C 1
ATOM 1957 O O . PRO A 1 243 ? 5.801 2.360 34.646 1.00 60.98 240 PRO A O 1
ATOM 1961 N N . ILE A 1 244 ? 7.258 4.074 34.565 1.00 59.00 241 ILE A N 1
ATOM 1962 C CA . ILE A 1 244 ? 8.404 3.207 34.341 1.00 53.84 241 ILE A CA 1
ATOM 1963 C C . ILE A 1 244 ? 9.142 3.167 35.653 1.00 53.83 241 ILE A C 1
ATOM 1964 O O . ILE A 1 244 ? 9.215 4.186 36.344 1.00 54.83 241 ILE A O 1
ATOM 1969 N N . VAL A 1 245 ? 9.676 2.001 36.013 1.00 54.81 242 VAL A N 1
ATOM 1970 C CA . VAL A 1 245 ? 10.444 1.887 37.249 1.00 54.23 242 VAL A CA 1
ATOM 1971 C C . VAL A 1 245 ? 11.931 1.646 36.983 1.00 57.52 242 VAL A C 1
ATOM 1972 O O . VAL A 1 245 ? 12.308 0.590 36.489 1.00 62.88 242 VAL A O 1
ATOM 1976 N N . ALA A 1 246 ? 12.765 2.639 37.304 1.00 55.26 243 ALA A N 1
ATOM 1977 C CA . ALA A 1 246 ? 14.212 2.550 37.093 1.00 49.60 243 ALA A CA 1
ATOM 1978 C C . ALA A 1 246 ? 14.975 2.466 38.412 1.00 51.99 243 ALA A C 1
ATOM 1979 O O . ALA A 1 246 ? 16.214 2.500 38.441 1.00 53.07 243 ALA A O 1
ATOM 1981 N N . THR A 1 247 ? 14.221 2.346 39.501 1.00 54.13 244 THR A N 1
ATOM 1982 C CA . THR A 1 247 ? 14.794 2.216 40.833 1.00 54.24 244 THR A CA 1
ATOM 1983 C C . THR A 1 247 ? 15.736 1.029 40.904 1.00 48.51 244 THR A C 1
ATOM 1984 O O . THR A 1 247 ? 15.533 0.044 40.228 1.00 41.69 244 THR A O 1
ATOM 1988 N N . GLY A 1 248 ? 16.770 1.135 41.722 1.00 49.44 245 GLY A N 1
ATOM 1989 C CA . GLY A 1 248 ? 17.774 0.096 41.817 1.00 57.89 245 GLY A CA 1
ATOM 1990 C C . GLY A 1 248 ? 18.063 -0.650 40.525 1.00 52.86 245 GLY A C 1
ATOM 1991 O O . GLY A 1 248 ? 18.582 -1.766 40.554 1.00 51.97 245 GLY A O 1
ATOM 1992 N N . LYS A 1 249 ? 17.737 -0.036 39.394 1.00 45.15 246 LYS A N 1
ATOM 1993 C CA . LYS A 1 249 ? 17.902 -0.688 38.104 1.00 46.74 246 LYS A CA 1
ATOM 1994 C C . LYS A 1 249 ? 19.071 -0.129 37.318 1.00 56.82 246 LYS A C 1
ATOM 1995 O O . LYS A 1 249 ? 19.259 -0.525 36.177 1.00 54.15 246 LYS A O 1
ATOM 2001 N N . PHE A 1 250 ? 19.839 0.799 37.902 1.00 69.10 247 PHE A N 1
ATOM 2002 C CA . PHE A 1 250 ? 21.004 1.392 37.214 1.00 61.08 247 PHE A CA 1
ATOM 2003 C C . PHE A 1 250 ? 22.192 1.676 38.099 1.00 60.34 247 PHE A C 1
ATOM 2004 O O . PHE A 1 250 ? 22.050 2.020 39.264 1.00 66.54 247 PHE A O 1
ATOM 2012 N N . GLN A 1 251 ? 23.374 1.555 37.516 1.00 64.02 248 GLN A N 1
ATOM 2013 C CA . GLN A 1 251 ? 24.589 2.030 38.144 1.00 64.91 248 GLN A CA 1
ATOM 2014 C C . GLN A 1 251 ? 24.737 3.496 37.753 1.00 69.50 248 GLN A C 1
ATOM 2015 O O . GLN A 1 251 ? 23.967 3.985 36.918 1.00 73.07 248 GLN A O 1
ATOM 2021 N N . LEU A 1 252 ? 25.715 4.199 38.325 1.00 62.77 249 LEU A N 1
ATOM 2022 C CA . LEU A 1 252 ? 25.762 5.658 38.154 1.00 52.53 249 LEU A CA 1
ATOM 2023 C C . LEU A 1 252 ? 25.964 6.121 36.706 1.00 54.57 249 LEU A C 1
ATOM 2024 O O . LEU A 1 252 ? 25.217 6.978 36.214 1.00 49.71 249 LEU A O 1
ATOM 2029 N N . GLY A 1 253 ? 26.957 5.557 36.020 1.00 54.58 250 GLY A N 1
ATOM 2030 C CA . GLY A 1 253 ? 27.147 5.859 34.608 1.00 56.45 250 GLY A CA 1
ATOM 2031 C C . GLY A 1 253 ? 25.862 5.676 33.807 1.00 59.99 250 GLY A C 1
ATOM 2032 O O . GLY A 1 253 ? 25.396 6.590 33.123 1.00 57.21 250 GLY A O 1
ATOM 2033 N N . PRO A 1 254 ? 25.286 4.470 33.871 1.00 61.40 251 PRO A N 1
ATOM 2034 C CA . PRO A 1 254 ? 23.993 4.224 33.240 1.00 56.38 251 PRO A CA 1
ATOM 2035 C C . PRO A 1 254 ? 22.930 5.198 33.720 1.00 51.73 251 PRO A C 1
ATOM 2036 O O . PRO A 1 254 ? 22.094 5.645 32.926 1.00 51.78 251 PRO A O 1
ATOM 2040 N N . LEU A 1 255 ? 22.957 5.529 35.005 1.00 51.81 252 LEU A N 1
ATOM 2041 C CA . LEU A 1 255 ? 21.907 6.382 35.573 1.00 53.76 252 LEU A CA 1
ATOM 2042 C C . LEU A 1 255 ? 21.817 7.744 34.885 1.00 52.63 252 LEU A C 1
ATOM 2043 O O . LEU A 1 255 ? 20.732 8.197 34.531 1.00 46.72 252 LEU A O 1
ATOM 2048 N N . ALA A 1 256 ? 22.962 8.394 34.718 1.00 53.03 253 ALA A N 1
ATOM 2049 C CA . ALA A 1 256 ? 23.033 9.634 33.971 1.00 48.26 253 ALA A CA 1
ATOM 2050 C C . ALA A 1 256 ? 22.433 9.444 32.581 1.00 53.35 253 ALA A C 1
ATOM 2051 O O . ALA A 1 256 ? 21.631 10.257 32.126 1.00 62.45 253 ALA A O 1
ATOM 2053 N N . ALA A 1 257 ? 22.815 8.362 31.912 1.00 53.85 254 ALA A N 1
ATOM 2054 C CA . ALA A 1 257 ? 22.388 8.125 30.537 1.00 55.04 254 ALA A CA 1
ATOM 2055 C C . ALA A 1 257 ? 20.875 7.947 30.488 1.00 59.56 254 ALA A C 1
ATOM 2056 O O . ALA A 1 257 ? 20.207 8.386 29.541 1.00 58.41 254 ALA A O 1
ATOM 2058 N N . ALA A 1 258 ? 20.348 7.314 31.533 1.00 62.16 255 ALA A N 1
ATOM 2059 C CA . ALA A 1 258 ? 18.909 7.189 31.735 1.00 61.50 255 ALA A CA 1
ATOM 2060 C C . ALA A 1 258 ? 18.247 8.538 32.037 1.00 62.18 255 ALA A C 1
ATOM 2061 O O . ALA A 1 258 ? 17.153 8.819 31.550 1.00 62.75 255 ALA A O 1
ATOM 2071 N N . ASN A 1 260 ? 19.598 11.585 31.403 1.00 60.15 257 ASN A N 1
ATOM 2072 C CA . ASN A 1 260 ? 19.794 12.449 30.252 1.00 61.32 257 ASN A CA 1
ATOM 2073 C C . ASN A 1 260 ? 18.527 12.492 29.384 1.00 58.56 257 ASN A C 1
ATOM 2074 O O . ASN A 1 260 ? 18.156 13.539 28.842 1.00 43.52 257 ASN A O 1
ATOM 2079 N N . ARG A 1 261 ? 17.860 11.342 29.285 1.00 62.69 258 ARG A N 1
ATOM 2080 C CA . ARG A 1 261 ? 16.695 11.179 28.421 1.00 56.67 258 ARG A CA 1
ATOM 2081 C C . ARG A 1 261 ? 15.478 11.939 28.946 1.00 56.54 258 ARG A C 1
ATOM 2082 O O . ARG A 1 261 ? 14.473 12.095 28.244 1.00 53.31 258 ARG A O 1
ATOM 2090 N N . CYS A 1 262 ? 15.568 12.432 30.173 1.00 57.48 259 CYS A N 1
ATOM 2091 C CA . CYS A 1 262 ? 14.428 13.121 30.766 1.00 56.56 259 CYS A CA 1
ATOM 2092 C C . CYS A 1 262 ? 14.278 14.561 30.313 1.00 50.68 259 CYS A C 1
ATOM 2093 O O . CYS A 1 262 ? 15.231 15.338 30.377 1.00 55.06 259 CYS A O 1
ATOM 2096 N N . ASN A 1 263 ? 13.067 14.900 29.870 1.00 44.55 260 ASN A N 1
ATOM 2097 C CA . ASN A 1 263 ? 12.670 16.277 29.591 1.00 42.15 260 ASN A CA 1
ATOM 2098 C C . ASN A 1 263 ? 12.451 17.071 30.878 1.00 45.37 260 ASN A C 1
ATOM 2099 O O . ASN A 1 263 ? 12.341 18.286 30.838 1.00 46.60 260 ASN A O 1
ATOM 2104 N N . LEU A 1 264 ? 12.379 16.373 32.010 1.00 46.20 261 LEU A N 1
ATOM 2105 C CA . LEU A 1 264 ? 12.185 17.004 33.311 1.00 43.76 261 LEU A CA 1
ATOM 2106 C C . LEU A 1 264 ? 12.423 16.050 34.488 1.00 48.07 261 LEU A C 1
ATOM 2107 O O . LEU A 1 264 ? 12.208 14.847 34.402 1.00 51.31 261 LEU A O 1
ATOM 2112 N N . LEU A 1 265 ? 12.843 16.617 35.606 1.00 46.65 262 LEU A N 1
ATOM 2113 C CA . LEU A 1 265 ? 13.052 15.859 36.816 1.00 38.59 262 LEU A CA 1
ATOM 2114 C C . LEU A 1 265 ? 12.488 16.607 38.040 1.00 46.37 262 LEU A C 1
ATOM 2115 O O . LEU A 1 265 ? 12.855 17.746 38.328 1.00 46.36 262 LEU A O 1
ATOM 2120 N N . ILE A 1 266 ? 11.564 15.963 38.740 1.00 48.93 263 ILE A N 1
ATOM 2121 C CA . ILE A 1 266 ? 11.039 16.474 39.998 1.00 42.62 263 ILE A CA 1
ATOM 2122 C C . ILE A 1 266 ? 11.739 15.710 41.113 1.00 42.04 263 ILE A C 1
ATOM 2123 O O . ILE A 1 266 ? 11.880 14.486 41.026 1.00 45.93 263 ILE A O 1
ATOM 2128 N N . THR A 1 267 ? 12.192 16.402 42.154 1.00 32.60 264 THR A N 1
ATOM 2129 C CA . THR A 1 267 ? 13.098 15.740 43.094 1.00 37.60 264 THR A CA 1
ATOM 2130 C C . THR A 1 267 ? 13.310 16.475 44.395 1.00 40.39 264 THR A C 1
ATOM 2131 O O . THR A 1 267 ? 13.069 17.673 44.470 1.00 54.60 264 THR A O 1
ATOM 2135 N N . ASN A 1 268 ? 13.774 15.746 45.410 1.00 32.08 265 ASN A N 1
ATOM 2136 C CA . ASN A 1 268 ? 14.201 16.341 46.676 1.00 40.51 265 ASN A CA 1
ATOM 2137 C C . ASN A 1 268 ? 15.696 16.681 46.674 1.00 48.33 265 ASN A C 1
ATOM 2138 O O . ASN A 1 268 ? 16.395 16.381 45.708 1.00 50.51 265 ASN A O 1
ATOM 2143 N N . ASP A 1 269 ? 16.194 17.337 47.721 1.00 55.62 266 ASP A N 1
ATOM 2144 C CA . ASP A 1 269 ? 17.631 17.608 47.756 1.00 58.16 266 ASP A CA 1
ATOM 2145 C C . ASP A 1 269 ? 18.333 16.311 48.048 1.00 60.53 266 ASP A C 1
ATOM 2146 O O . ASP A 1 269 ? 18.305 15.815 49.173 1.00 61.80 266 ASP A O 1
ATOM 2151 N N . SER A 1 270 ? 18.907 15.743 46.994 1.00 67.24 267 SER A N 1
ATOM 2152 C CA . SER A 1 270 ? 19.673 14.502 47.068 1.00 72.27 267 SER A CA 1
ATOM 2153 C C . SER A 1 270 ? 20.566 14.404 45.835 1.00 64.77 267 SER A C 1
ATOM 2154 O O . SER A 1 270 ? 20.242 14.961 44.776 1.00 58.67 267 SER A O 1
ATOM 2157 N N . GLY A 1 271 ? 21.686 13.700 45.985 1.00 59.10 268 GLY A N 1
ATOM 2158 C CA . GLY A 1 271 ? 22.697 13.594 44.946 1.00 54.83 268 GLY A CA 1
ATOM 2159 C C . GLY A 1 271 ? 22.202 13.397 43.523 1.00 54.11 268 GLY A C 1
ATOM 2160 O O . GLY A 1 271 ? 22.727 14.003 42.590 1.00 51.95 268 GLY A O 1
ATOM 2161 N N . PRO A 1 272 ? 21.199 12.531 43.337 1.00 55.73 269 PRO A N 1
ATOM 2162 C CA . PRO A 1 272 ? 20.651 12.332 41.990 1.00 54.79 269 PRO A CA 1
ATOM 2163 C C . PRO A 1 272 ? 20.163 13.626 41.348 1.00 48.71 269 PRO A C 1
ATOM 2164 O O . PRO A 1 272 ? 20.094 13.692 40.124 1.00 43.07 269 PRO A O 1
ATOM 2176 N N . HIS A 1 274 ? 21.788 16.508 41.406 1.00 49.68 271 HIS A N 1
ATOM 2177 C CA . HIS A 1 274 ? 22.960 17.013 40.704 1.00 50.62 271 HIS A CA 1
ATOM 2178 C C . HIS A 1 274 ? 23.286 16.199 39.438 1.00 57.85 271 HIS A C 1
ATOM 2179 O O . HIS A 1 274 ? 23.653 16.768 38.406 1.00 64.05 271 HIS A O 1
ATOM 2186 N N . VAL A 1 275 ? 23.138 14.878 39.513 1.00 55.25 272 VAL A N 1
ATOM 2187 C CA . VAL A 1 275 ? 23.274 14.031 38.331 1.00 52.30 272 VAL A CA 1
ATOM 2188 C C . VAL A 1 275 ? 22.346 14.519 37.225 1.00 47.13 272 VAL A C 1
ATOM 2189 O O . VAL A 1 275 ? 22.732 14.618 36.070 1.00 46.36 272 VAL A O 1
ATOM 2193 N N . GLY A 1 276 ? 21.110 14.820 37.587 1.00 49.07 273 GLY A N 1
ATOM 2194 C CA . GLY A 1 276 ? 20.167 15.346 36.622 1.00 50.21 273 GLY A CA 1
ATOM 2195 C C . GLY A 1 276 ? 20.739 16.588 35.978 1.00 49.38 273 GLY A C 1
ATOM 2196 O O . GLY A 1 276 ? 20.947 16.623 34.769 1.00 49.65 273 GLY A O 1
ATOM 2197 N N . ILE A 1 277 ? 21.006 17.598 36.802 1.00 50.26 274 ILE A N 1
ATOM 2198 C CA . ILE A 1 277 ? 21.532 18.882 36.344 1.00 50.69 274 ILE A CA 1
ATOM 2199 C C . ILE A 1 277 ? 22.733 18.709 35.425 1.00 57.36 274 ILE A C 1
ATOM 2200 O O . ILE A 1 277 ? 22.862 19.404 34.417 1.00 65.54 274 ILE A O 1
ATOM 2205 N N . SER A 1 278 ? 23.604 17.771 35.780 1.00 53.23 275 SER A N 1
ATOM 2206 C CA . SER A 1 278 ? 24.826 17.525 35.031 1.00 55.60 275 SER A CA 1
ATOM 2207 C C . SER A 1 278 ? 24.555 16.911 33.664 1.00 53.36 275 SER A C 1
ATOM 2208 O O . SER A 1 278 ? 25.484 16.541 32.949 1.00 62.56 275 SER A O 1
ATOM 2211 N N . GLN A 1 279 ? 23.284 16.788 33.312 1.00 46.39 276 GLN A N 1
ATOM 2212 C CA . GLN A 1 279 ? 22.895 16.245 32.020 1.00 55.29 276 GLN A CA 1
ATOM 2213 C C . GLN A 1 279 ? 21.906 17.186 31.346 1.00 61.48 276 GLN A C 1
ATOM 2214 O O . GLN A 1 279 ? 21.225 16.810 30.386 1.00 62.08 276 GLN A O 1
ATOM 2220 N N . GLY A 1 280 ? 21.810 18.402 31.876 1.00 61.44 277 GLY A N 1
ATOM 2221 C CA . GLY A 1 280 ? 21.009 19.451 31.269 1.00 56.80 277 GLY A CA 1
ATOM 2222 C C . GLY A 1 280 ? 19.525 19.364 31.542 1.00 56.27 277 GLY A C 1
ATOM 2223 O O . GLY A 1 280 ? 18.744 20.097 30.940 1.00 59.18 277 GLY A O 1
ATOM 2224 N N . VAL A 1 281 ? 19.134 18.485 32.460 1.00 50.50 278 VAL A N 1
ATOM 2225 C CA . VAL A 1 281 ? 17.726 18.263 32.751 1.00 44.43 278 VAL A CA 1
ATOM 2226 C C . VAL A 1 281 ? 17.153 19.366 33.639 1.00 42.41 278 VAL A C 1
ATOM 2227 O O . VAL A 1 281 ? 17.649 19.599 34.737 1.00 40.55 278 VAL A O 1
ATOM 2231 N N . PRO A 1 282 ? 16.085 20.033 33.165 1.00 42.04 279 PRO A N 1
ATOM 2232 C CA . PRO A 1 282 ? 15.349 21.043 33.941 1.00 40.98 279 PRO A CA 1
ATOM 2233 C C . PRO A 1 282 ? 14.826 20.461 35.242 1.00 42.86 279 PRO A C 1
ATOM 2234 O O . PRO A 1 282 ? 14.266 19.375 35.249 1.00 47.39 279 PRO A O 1
ATOM 2238 N N . ILE A 1 283 ? 14.987 21.196 36.329 1.00 41.84 280 ILE A N 1
ATOM 2239 C CA . ILE A 1 283 ? 14.748 20.654 37.651 1.00 37.19 280 ILE A CA 1
ATOM 2240 C C . ILE A 1 283 ? 13.600 21.332 38.375 1.00 37.23 280 ILE A C 1
ATOM 2241 O O . ILE A 1 283 ? 13.539 22.552 38.446 1.00 41.97 280 ILE A O 1
ATOM 2246 N N . VAL A 1 284 ? 12.677 20.545 38.909 1.00 38.84 281 VAL A N 1
ATOM 2247 C CA . VAL A 1 284 ? 11.775 21.062 39.928 1.00 34.43 281 VAL A CA 1
ATOM 2248 C C . VAL A 1 284 ? 12.272 20.440 41.221 1.00 41.45 281 VAL A C 1
ATOM 2249 O O . VAL A 1 284 ? 12.287 19.215 41.361 1.00 52.19 281 VAL A O 1
ATOM 2253 N N . ALA A 1 285 ? 12.710 21.272 42.154 1.00 32.27 282 ALA A N 1
ATOM 2254 C CA . ALA A 1 285 ? 13.377 20.763 43.337 1.0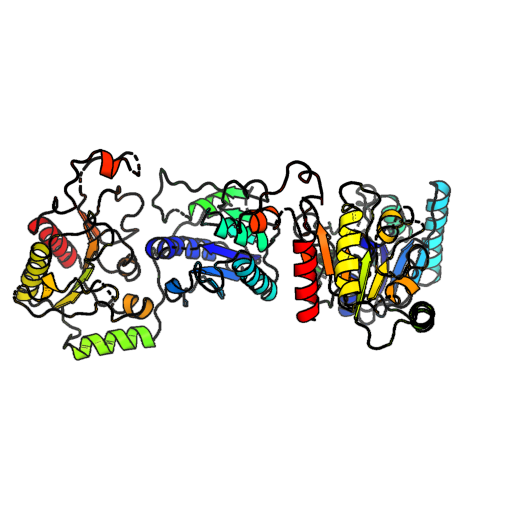0 34.20 282 ALA A CA 1
ATOM 2255 C C . ALA A 1 285 ? 12.625 21.128 44.612 1.00 46.13 282 ALA A C 1
ATOM 2256 O O . ALA A 1 285 ? 12.296 22.286 44.834 1.00 55.32 282 ALA A O 1
ATOM 2258 N N . LEU A 1 286 ? 12.369 20.139 45.459 1.00 41.99 283 LEU A N 1
ATOM 2259 C CA . LEU A 1 286 ? 11.578 20.374 46.653 1.00 39.19 283 LEU A CA 1
ATOM 2260 C C . LEU A 1 286 ? 12.439 20.533 47.887 1.00 46.39 283 LEU A C 1
ATOM 2261 O O . LEU A 1 286 ? 12.829 19.547 48.502 1.00 53.68 283 LEU A O 1
ATOM 2266 N N . TYR A 1 287 ? 12.734 21.781 48.241 1.00 40.46 284 TYR A N 1
ATOM 2267 C CA . TYR A 1 287 ? 13.359 22.100 49.518 1.00 32.54 284 TYR A CA 1
ATOM 2268 C C . TYR A 1 287 ? 12.253 22.476 50.474 1.00 42.37 284 TYR A C 1
ATOM 2269 O O . TYR A 1 287 ? 11.304 23.166 50.097 1.00 49.38 284 TYR A O 1
ATOM 2278 N N . GLY A 1 288 ? 12.331 22.041 51.717 1.00 45.10 285 GLY A N 1
ATOM 2279 C CA . GLY A 1 288 ? 11.255 22.395 52.630 1.00 46.73 285 GLY A CA 1
ATOM 2280 C C . GLY A 1 288 ? 11.489 23.793 53.160 1.00 44.97 285 GLY A C 1
ATOM 2281 O O . GLY A 1 288 ? 11.426 24.779 52.417 1.00 37.54 285 GLY A O 1
ATOM 2282 N N . PRO A 1 289 ? 11.770 23.873 54.462 1.00 46.19 286 PRO A N 1
ATOM 2283 C CA . PRO A 1 289 ? 12.360 24.993 55.188 1.00 52.24 286 PRO A CA 1
ATOM 2284 C C . PRO A 1 289 ? 13.878 24.917 55.088 1.00 63.15 286 PRO A C 1
ATOM 2285 O O . PRO A 1 289 ? 14.584 25.344 56.002 1.00 73.14 286 PRO A O 1
ATOM 2289 N N . SER A 1 290 ? 14.379 24.348 54.000 1.00 61.86 287 SER A N 1
ATOM 2290 C CA . SER A 1 290 ? 15.810 24.150 53.844 1.00 63.63 287 SER A CA 1
ATOM 2291 C C . SER A 1 290 ? 16.359 25.088 52.772 1.00 57.16 287 SER A C 1
ATOM 2292 O O . SER A 1 290 ? 15.748 25.287 51.718 1.00 58.73 287 SER A O 1
ATOM 2295 N N . ASN A 1 291 ? 17.512 25.677 53.051 1.00 47.29 288 ASN A N 1
ATOM 2296 C CA . ASN A 1 291 ? 18.010 26.759 52.213 1.00 45.90 288 ASN A CA 1
ATOM 2297 C C . ASN A 1 291 ? 18.897 26.331 51.036 1.00 37.25 288 ASN A C 1
ATOM 2298 O O . ASN A 1 291 ? 20.008 25.835 51.222 1.00 39.44 288 ASN A O 1
ATOM 2303 N N . PRO A 1 292 ? 18.403 26.535 49.813 1.00 27.40 289 PRO A N 1
ATOM 2304 C CA . PRO A 1 292 ? 19.058 26.002 48.616 1.00 33.15 289 PRO A CA 1
ATOM 2305 C C . PRO A 1 292 ? 20.354 26.695 48.279 1.00 45.38 289 PRO A C 1
ATOM 2306 O O . PRO A 1 292 ? 21.075 26.239 47.384 1.00 45.01 289 PRO A O 1
ATOM 2310 N N . PHE A 1 293 ? 20.656 27.779 48.980 1.00 52.64 290 PHE A N 1
ATOM 2311 C CA . PHE A 1 293 ? 21.774 28.590 48.557 1.00 52.70 290 PHE A CA 1
ATOM 2312 C C . PHE A 1 293 ? 23.027 27.775 48.332 1.00 52.37 290 PHE A C 1
ATOM 2313 O O . PHE A 1 293 ? 23.637 27.855 47.271 1.00 50.86 290 PHE A O 1
ATOM 2321 N N . PHE A 1 294 ? 23.405 26.991 49.336 1.00 54.96 291 PHE A N 1
ATOM 2322 C CA . PHE A 1 294 ? 24.703 26.327 49.329 1.00 56.10 291 PHE A CA 1
ATOM 2323 C C . PHE A 1 294 ? 24.765 25.089 48.451 1.00 57.68 291 PHE A C 1
ATOM 2324 O O . PHE A 1 294 ? 25.672 24.962 47.623 1.00 61.81 291 PHE A O 1
ATOM 2332 N N . TYR A 1 295 ? 23.820 24.172 48.623 1.00 48.13 292 TYR A N 1
ATOM 2333 C CA . TYR A 1 295 ? 23.864 22.955 47.821 1.00 44.97 292 TYR A CA 1
ATOM 2334 C C . TYR A 1 295 ? 22.672 22.791 46.857 1.00 51.49 292 TYR A C 1
ATOM 2335 O O . TYR A 1 295 ? 22.234 21.674 46.570 1.00 62.28 292 TYR A O 1
ATOM 2344 N N . GLY A 1 296 ? 22.163 23.899 46.339 1.00 42.85 293 GLY A N 1
ATOM 2345 C CA . GLY A 1 296 ? 21.073 23.824 45.395 1.00 40.93 293 GLY A CA 1
ATOM 2346 C C . GLY A 1 296 ? 21.557 23.575 43.979 1.00 47.41 293 GLY A C 1
ATOM 2347 O O . GLY A 1 296 ? 22.720 23.200 43.765 1.00 50.29 293 GLY A O 1
ATOM 2348 N N . PRO A 1 297 ? 20.652 23.771 43.003 1.00 42.11 294 PRO A N 1
ATOM 2349 C CA . PRO A 1 297 ? 20.840 23.661 41.550 1.00 43.17 294 PRO A CA 1
ATOM 2350 C C . PRO A 1 297 ? 21.835 24.668 40.983 1.00 54.21 294 PRO A C 1
ATOM 2351 O O . PRO A 1 297 ? 21.457 25.772 40.573 1.00 64.43 294 PRO A O 1
ATOM 2355 N N . TYR A 1 298 ? 23.099 24.273 40.936 1.00 52.14 295 TYR A N 1
ATOM 2356 C CA . TYR A 1 298 ? 24.145 25.163 40.461 1.00 49.95 295 TYR A CA 1
ATOM 2357 C C . TYR A 1 298 ? 24.088 25.393 38.966 1.00 54.40 295 TYR A C 1
ATOM 2358 O O . TYR A 1 298 ? 24.151 24.433 38.193 1.00 57.87 295 TYR A O 1
ATOM 2367 N N . GLN A 1 299 ? 24.003 26.661 38.563 1.00 51.33 296 GLN A N 1
ATOM 2368 C CA . GLN A 1 299 ? 24.084 27.009 37.153 1.00 45.32 296 GLN A CA 1
ATOM 2369 C C . GLN A 1 299 ? 23.044 26.208 36.356 1.00 45.64 296 GLN A C 1
ATOM 2370 O O . GLN A 1 299 ? 23.321 25.720 35.259 1.00 43.99 296 GLN A O 1
ATOM 2376 N N . ALA A 1 300 ? 21.843 26.079 36.912 1.00 46.08 297 ALA A N 1
ATOM 2377 C CA . ALA A 1 300 ? 20.837 25.196 36.328 1.00 52.15 297 ALA A CA 1
ATOM 2378 C C . ALA A 1 300 ? 19.541 25.905 35.934 1.00 54.99 297 ALA A C 1
ATOM 2379 O O . ALA A 1 300 ? 19.174 26.933 36.511 1.00 54.63 297 ALA A O 1
ATOM 2381 N N . HIS A 1 301 ? 18.848 25.340 34.950 1.00 50.91 298 HIS A N 1
ATOM 2382 C CA . HIS A 1 301 ? 17.505 25.780 34.646 1.00 46.75 298 HIS A CA 1
ATOM 2383 C C . HIS A 1 301 ? 16.562 25.044 35.596 1.00 45.81 298 HIS A C 1
ATOM 2384 O O . HIS A 1 301 ? 16.062 23.971 35.285 1.00 45.63 298 HIS A O 1
ATOM 2391 N N . ALA A 1 302 ? 16.330 25.624 36.768 1.00 42.55 299 ALA A N 1
ATOM 2392 C CA . ALA A 1 302 ? 15.494 24.975 37.767 1.00 37.15 299 ALA A CA 1
ATOM 2393 C C . ALA A 1 302 ? 14.486 25.923 38.429 1.00 37.59 299 ALA A C 1
ATOM 2394 O O . ALA A 1 302 ? 14.350 27.083 38.062 1.00 39.87 299 ALA A O 1
ATOM 2396 N N . ILE A 1 303 ? 13.766 25.392 39.402 1.00 35.94 300 ILE A N 1
ATOM 2397 C CA . ILE A 1 303 ? 12.821 26.147 40.197 1.00 40.34 300 ILE A CA 1
ATOM 2398 C C . ILE A 1 303 ? 12.781 25.411 41.520 1.00 47.26 300 ILE A C 1
ATOM 2399 O O . ILE A 1 303 ? 12.411 24.241 41.587 1.00 52.37 300 ILE A O 1
ATOM 2404 N N . VAL A 1 304 ? 13.162 26.104 42.574 1.00 45.68 301 VAL A N 1
ATOM 2405 C CA . VAL A 1 304 ? 13.217 25.530 43.893 1.00 41.09 301 VAL A CA 1
ATOM 2406 C C . VAL A 1 304 ? 11.977 25.952 44.675 1.00 49.27 301 VAL A C 1
ATOM 2407 O O . VAL A 1 304 ? 11.701 27.138 44.826 1.00 59.79 301 VAL A O 1
ATOM 2411 N N . LEU A 1 305 ? 11.212 24.976 45.149 1.00 46.54 302 LEU A N 1
ATOM 2412 C CA . LEU A 1 305 ? 10.002 25.268 45.899 1.00 42.89 302 LEU A CA 1
ATOM 2413 C C . LEU A 1 305 ? 10.325 25.189 47.369 1.00 45.76 302 LEU A C 1
ATOM 2414 O O . LEU A 1 305 ? 10.594 24.106 47.873 1.00 48.38 302 LEU A O 1
ATOM 2419 N N . GLU A 1 306 ? 10.319 26.334 48.052 1.00 45.08 303 GLU A N 1
ATOM 2420 C CA . GLU A 1 306 ? 10.497 26.340 49.498 1.00 47.96 303 GLU A CA 1
ATOM 2421 C C . GLU A 1 306 ? 9.293 26.910 50.250 1.00 46.40 303 GLU A C 1
ATOM 2422 O O . GLU A 1 306 ? 8.344 27.413 49.654 1.00 47.39 303 GLU A O 1
ATOM 2428 N N . THR A 1 307 ? 9.339 26.802 51.571 1.00 42.41 304 THR A N 1
ATOM 2429 C CA . THR A 1 307 ? 8.244 27.216 52.433 1.00 40.90 304 THR A CA 1
ATOM 2430 C C . THR A 1 307 ? 7.627 28.612 52.154 1.00 55.53 304 THR A C 1
ATOM 2431 O O . THR A 1 307 ? 6.409 28.714 52.014 1.00 54.27 304 THR A O 1
ATOM 2443 N N . ASP A 1 309 ? 7.517 30.424 49.429 1.00 42.81 306 ASP A N 1
ATOM 2444 C CA . ASP A 1 309 ? 6.736 30.388 48.198 1.00 49.72 306 ASP A CA 1
ATOM 2445 C C . ASP A 1 309 ? 5.387 29.758 48.466 1.00 49.72 306 ASP A C 1
ATOM 2446 O O . ASP A 1 309 ? 4.361 30.174 47.926 1.00 54.37 306 ASP A O 1
ATOM 2451 N N . SER A 1 310 ? 5.402 28.740 49.307 1.00 42.85 307 SER A N 1
ATOM 2452 C CA . SER A 1 310 ? 4.188 28.074 49.689 1.00 41.17 307 SER A CA 1
ATOM 2453 C C . SER A 1 310 ? 3.302 29.000 50.489 1.00 39.66 307 SER A C 1
ATOM 2454 O O . SER A 1 310 ? 2.110 29.081 50.240 1.00 45.58 307 SER A O 1
ATOM 2457 N N . TYR A 1 311 ? 3.877 29.720 51.441 1.00 45.95 308 TYR A N 1
ATOM 2458 C CA . TYR A 1 311 ? 3.090 30.678 52.209 1.00 49.45 308 TYR A CA 1
ATOM 2459 C C . TYR A 1 311 ? 2.581 31.835 51.353 1.00 51.37 308 TYR A C 1
ATOM 2460 O O . TYR A 1 311 ? 1.440 32.267 51.498 1.00 48.53 308 TYR A O 1
ATOM 2469 N N . GLU A 1 312 ? 3.421 32.338 50.458 1.00 50.94 309 GLU A N 1
ATOM 2470 C CA . GLU A 1 312 ? 2.993 33.458 49.642 1.00 51.62 309 GLU A CA 1
ATOM 2471 C C . GLU A 1 312 ? 1.915 33.081 48.639 1.00 51.22 309 GLU A C 1
ATOM 2472 O O . GLU A 1 312 ? 0.877 33.734 48.629 1.00 60.88 309 GLU A O 1
ATOM 2478 N N . ILE A 1 313 ? 2.122 32.058 47.801 1.00 45.24 310 ILE A N 1
ATOM 2479 C CA . ILE A 1 313 ? 1.022 31.663 46.890 1.00 47.79 310 ILE A CA 1
ATOM 2480 C C . ILE A 1 313 ? -0.195 31.187 47.681 1.00 47.43 310 ILE A C 1
ATOM 2481 O O . ILE A 1 313 ? -1.312 31.132 47.158 1.00 41.64 310 ILE A O 1
ATOM 2486 N N . GLY A 1 314 ? 0.046 30.861 48.951 1.00 52.73 311 GLY A N 1
ATOM 2487 C CA . GLY A 1 314 ? -1.015 30.587 49.900 1.00 56.04 311 GLY A CA 1
ATOM 2488 C C . GLY A 1 314 ? -1.903 31.807 50.001 1.00 58.89 311 GLY A C 1
ATOM 2489 O O . GLY A 1 314 ? -3.029 31.792 49.519 1.00 53.32 311 GLY A O 1
ATOM 2490 N N . LYS A 1 315 ? -1.383 32.871 50.614 1.00 64.83 312 LYS A N 1
ATOM 2491 C CA . LYS A 1 315 ? -2.068 34.162 50.642 1.00 62.58 312 LYS A CA 1
ATOM 2492 C C . LYS A 1 315 ? -2.543 34.548 49.250 1.00 61.82 312 LYS A C 1
ATOM 2493 O O . LYS A 1 315 ? -3.728 34.808 49.045 1.00 59.77 312 LYS A O 1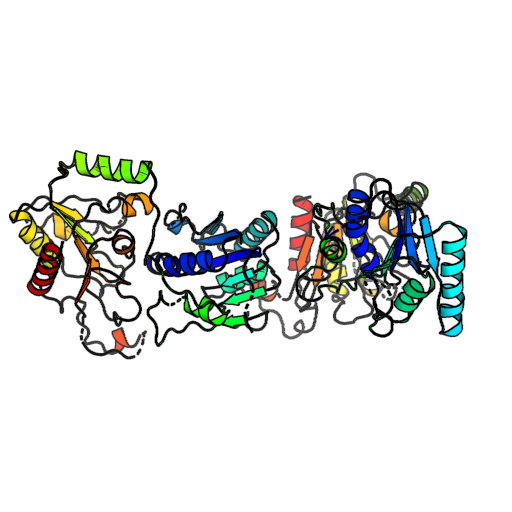
ATOM 2499 N N . SER A 1 316 ? -1.605 34.583 48.305 1.00 63.48 313 SER A N 1
ATOM 2500 C CA . SER A 1 316 ? -1.886 34.986 46.929 1.00 70.68 313 SER A CA 1
ATOM 2501 C C . SER A 1 316 ? -3.306 34.615 46.511 1.00 73.40 313 SER A C 1
ATOM 2502 O O . SER A 1 316 ? -4.131 35.491 46.245 1.00 76.26 313 SER A O 1
ATOM 2513 N N . LYS A 1 318 ? -5.560 33.109 48.448 1.00 91.80 315 LYS A N 1
ATOM 2514 C CA . LYS A 1 318 ? -6.444 33.002 49.607 1.00 92.73 315 LYS A CA 1
ATOM 2515 C C . LYS A 1 318 ? -6.629 31.587 50.188 1.00 92.22 315 LYS A C 1
ATOM 2516 O O . LYS A 1 318 ? -7.342 31.415 51.178 1.00 91.90 315 LYS A O 1
ATOM 2522 N N . LYS A 1 319 ? -5.992 30.589 49.572 1.00 91.72 316 LYS A N 1
ATOM 2523 C CA . LYS A 1 319 ? -5.918 29.233 50.123 1.00 88.70 316 LYS A CA 1
ATOM 2524 C C . LYS A 1 319 ? -5.088 29.238 51.404 1.00 91.14 316 LYS A C 1
ATOM 2525 O O . LYS A 1 319 ? -4.029 29.861 51.464 1.00 90.52 316 LYS A O 1
ATOM 2531 N N . ILE A 1 320 ? -5.552 28.549 52.436 1.00 95.24 317 ILE A N 1
ATOM 2532 C CA . ILE A 1 320 ? -4.756 28.466 53.652 1.00 96.70 317 ILE A CA 1
ATOM 2533 C C . ILE A 1 320 ? -4.103 27.090 53.751 1.00 94.05 317 ILE A C 1
ATOM 2534 O O . ILE A 1 320 ? -4.743 26.074 53.474 1.00 96.58 317 ILE A O 1
ATOM 2539 N N . ILE A 1 321 ? -2.823 27.065 54.113 1.00 84.63 318 ILE A N 1
ATOM 2540 C CA . ILE A 1 321 ? -2.134 25.810 54.384 1.00 76.48 318 ILE A CA 1
ATOM 2541 C C . ILE A 1 321 ? -2.693 25.184 55.652 1.00 81.01 318 ILE A C 1
ATOM 2542 O O . ILE A 1 321 ? -2.793 25.849 56.686 1.00 87.28 318 ILE A O 1
ATOM 2547 N N . LYS A 1 322 ? -3.060 23.908 55.561 1.00 78.26 319 LYS A N 1
ATOM 2548 C CA . LYS A 1 322 ? -3.693 23.187 56.661 1.00 79.79 319 LYS A CA 1
ATOM 2549 C C . LYS A 1 322 ? -2.667 22.800 57.716 1.00 77.32 319 LYS A C 1
ATOM 2550 O O . LYS A 1 322 ? -1.530 22.476 57.389 1.00 78.57 319 LYS A O 1
ATOM 2556 N N . GLU A 1 323 ? -3.063 22.821 58.982 1.00 74.34 320 GLU A N 1
ATOM 2557 C CA . GLU A 1 323 ? -2.160 22.427 60.064 1.00 70.77 320 GLU A CA 1
ATOM 2558 C C . GLU A 1 323 ? -1.565 21.022 59.890 1.00 63.43 320 GLU A C 1
ATOM 2559 O O . GLU A 1 323 ? -0.473 20.707 60.389 1.00 62.60 320 GLU A O 1
ATOM 2565 N N . GLY A 1 324 ? -2.295 20.173 59.191 1.00 54.02 321 GLY A N 1
ATOM 2566 C CA . GLY A 1 324 ? -1.816 18.838 58.926 1.00 51.61 321 GLY A CA 1
ATOM 2567 C C . GLY A 1 324 ? -0.656 18.831 57.958 1.00 50.83 321 GLY A C 1
ATOM 2568 O O . GLY A 1 324 ? 0.158 17.920 57.981 1.00 55.15 321 GLY A O 1
ATOM 2569 N N . ASN A 1 325 ? -0.565 19.844 57.105 1.00 52.30 322 ASN A N 1
ATOM 2570 C CA . ASN A 1 325 ? 0.570 19.920 56.185 1.00 49.17 322 ASN A CA 1
ATOM 2571 C C . ASN A 1 325 ? 1.696 20.798 56.672 1.00 37.66 322 ASN A C 1
ATOM 2572 O O . ASN A 1 325 ? 2.581 21.113 55.899 1.00 37.96 322 ASN A O 1
ATOM 2577 N N . TYR A 1 326 ? 1.661 21.199 57.939 1.00 37.76 323 TYR A N 1
ATOM 2578 C CA . TYR A 1 326 ? 2.654 22.135 58.459 1.00 45.25 323 TYR A CA 1
ATOM 2579 C C . TYR A 1 326 ? 4.087 21.595 58.332 1.00 50.10 323 TYR A C 1
ATOM 2580 O O . TYR A 1 326 ? 4.912 22.191 57.655 1.00 49.09 323 TYR A O 1
ATOM 2589 N N . LYS A 1 327 ? 4.359 20.451 58.955 1.00 59.58 324 LYS A N 1
ATOM 2590 C CA . LYS A 1 327 ? 5.672 19.799 58.942 1.00 62.13 324 LYS A CA 1
ATOM 2591 C C . LYS A 1 327 ? 6.316 19.571 57.572 1.00 60.74 324 LYS A C 1
ATOM 2592 O O . LYS A 1 327 ? 5.685 19.041 56.656 1.00 61.07 324 LYS A O 1
ATOM 2598 N N . GLY A 1 328 ? 7.585 19.962 57.454 1.00 58.73 325 GLY A N 1
ATOM 2599 C CA . GLY A 1 328 ? 8.454 19.526 56.367 1.00 54.51 325 GLY A CA 1
ATOM 2600 C C . GLY A 1 328 ? 8.177 19.960 54.938 1.00 51.97 325 GLY A C 1
ATOM 2601 O O . GLY A 1 328 ? 8.092 21.148 54.667 1.00 59.77 325 GLY A O 1
ATOM 2602 N N . LEU A 1 329 ? 8.082 18.998 54.018 1.00 44.92 326 LEU A N 1
ATOM 2603 C CA . LEU A 1 329 ? 7.826 19.290 52.612 1.00 40.48 326 LEU A CA 1
ATOM 2604 C C . LEU A 1 329 ? 6.354 19.294 52.351 1.00 44.56 326 LEU A C 1
ATOM 2605 O O . LEU A 1 329 ? 5.928 19.521 51.215 1.00 45.09 326 LEU A O 1
ATOM 2610 N N . SER A 1 330 ? 5.581 19.019 53.400 1.00 43.34 327 SER A N 1
ATOM 2611 C CA . SER A 1 330 ? 4.143 18.863 53.263 1.00 43.00 327 SER A CA 1
ATOM 2612 C C . SER A 1 330 ? 3.461 20.189 53.003 1.00 45.79 327 SER A C 1
ATOM 2613 O O . SER A 1 330 ? 2.261 20.240 52.735 1.00 52.07 327 SER A O 1
ATOM 2616 N N . VAL A 1 331 ? 4.222 21.272 53.075 1.00 42.11 328 VAL A N 1
ATOM 2617 C CA . VAL A 1 331 ? 3.654 22.565 52.744 1.00 48.80 328 VAL A CA 1
ATOM 2618 C C . VAL A 1 331 ? 3.627 22.794 51.233 1.00 57.22 328 VAL A C 1
ATOM 2619 O O . VAL A 1 331 ? 3.052 23.783 50.760 1.00 61.59 328 VAL A O 1
ATOM 2623 N N . ILE A 1 332 ? 4.230 21.880 50.473 1.00 55.00 329 ILE A N 1
ATOM 2624 C CA . ILE A 1 332 ? 4.214 22.006 49.016 1.00 52.57 329 ILE A CA 1
ATOM 2625 C C . ILE A 1 332 ? 3.038 21.272 48.370 1.00 56.17 329 ILE A C 1
ATOM 2626 O O . ILE A 1 332 ? 2.685 20.165 48.769 1.00 58.00 329 ILE A O 1
ATOM 2631 N N . SER A 1 333 ? 2.448 21.907 47.360 1.00 53.42 330 SER A N 1
ATOM 2632 C CA . SER A 1 333 ? 1.200 21.457 46.759 1.00 42.75 330 SER A CA 1
ATOM 2633 C C . SER A 1 333 ? 1.412 20.713 45.464 1.00 44.58 330 SER A C 1
ATOM 2634 O O . SER A 1 333 ? 2.282 21.065 44.671 1.00 49.57 330 SER A O 1
ATOM 2637 N N . GLU A 1 334 ? 0.590 19.700 45.231 1.00 39.92 331 GLU A N 1
ATOM 2638 C CA . GLU A 1 334 ? 0.470 19.145 43.899 1.00 39.35 331 GLU A CA 1
ATOM 2639 C C . GLU A 1 334 ? 0.417 20.304 42.872 1.00 37.86 331 GLU A C 1
ATOM 2640 O O . GLU A 1 334 ? 1.197 20.345 41.911 1.00 31.93 331 GLU A O 1
ATOM 2646 N N . GLU A 1 335 ? -0.474 21.267 43.096 1.00 40.72 332 GLU A N 1
ATOM 2647 C CA . GLU A 1 335 ? -0.590 22.410 42.186 1.00 40.85 332 GLU A CA 1
ATOM 2648 C C . GLU A 1 335 ? 0.727 23.210 42.090 1.00 36.63 332 GLU A C 1
ATOM 2649 O O . GLU A 1 335 ? 1.177 23.541 40.991 1.00 29.75 332 GLU A O 1
ATOM 2655 N N . GLN A 1 336 ? 1.384 23.481 43.210 1.00 39.05 333 GLN A N 1
ATOM 2656 C CA . GLN A 1 336 ? 2.723 24.081 43.107 1.00 44.05 333 GLN A CA 1
ATOM 2657 C C . GLN A 1 336 ? 3.643 23.264 42.187 1.00 48.38 333 GLN A C 1
ATOM 2658 O O . GLN A 1 336 ? 4.231 23.800 41.248 1.00 46.40 333 GLN A O 1
ATOM 2664 N N . VAL A 1 337 ? 3.770 21.967 42.457 1.00 49.98 334 VAL A N 1
ATOM 2665 C CA . VAL A 1 337 ? 4.660 21.133 41.660 1.00 51.66 334 VAL A CA 1
ATOM 2666 C C . VAL A 1 337 ? 4.235 21.158 40.193 1.00 49.57 334 VAL A C 1
ATOM 2667 O O . VAL A 1 337 ? 5.032 21.521 39.310 1.00 44.94 334 VAL A O 1
ATOM 2671 N N . ILE A 1 338 ? 2.976 20.791 39.947 1.00 40.26 335 ILE A N 1
ATOM 2672 C CA . ILE A 1 338 ? 2.424 20.829 38.600 1.00 38.63 335 ILE A CA 1
ATOM 2673 C C . ILE A 1 338 ? 2.767 22.129 37.861 1.00 44.65 335 ILE A C 1
ATOM 2674 O O . ILE A 1 338 ? 3.227 22.096 36.721 1.00 44.09 335 ILE A O 1
ATOM 2679 N N . LYS A 1 339 ? 2.544 23.272 38.510 1.00 46.41 336 LYS A N 1
ATOM 2680 C CA . LYS A 1 339 ? 2.739 24.560 37.847 1.00 41.81 336 LYS A CA 1
ATOM 2681 C C . LYS A 1 339 ? 4.169 24.772 37.389 1.00 44.94 336 LYS A C 1
ATOM 2682 O O . LYS A 1 339 ? 4.406 25.317 36.305 1.00 42.07 336 LYS A O 1
ATOM 2688 N N . ALA A 1 340 ? 5.109 24.338 38.230 1.00 46.37 337 ALA A N 1
ATOM 2689 C CA . ALA A 1 340 ? 6.530 24.603 38.042 1.00 42.30 337 ALA A CA 1
ATOM 2690 C C . ALA A 1 340 ? 7.061 23.788 36.887 1.00 48.76 337 ALA A C 1
ATOM 2691 O O . ALA A 1 340 ? 7.853 24.264 36.068 1.00 50.10 337 ALA A O 1
ATOM 2693 N N . ALA A 1 341 ? 6.625 22.539 36.851 1.00 48.85 338 ALA A N 1
ATOM 2694 C CA . ALA A 1 341 ? 6.942 21.657 35.761 1.00 50.58 338 ALA A CA 1
ATOM 2695 C C . ALA A 1 341 ? 6.472 22.289 34.463 1.00 45.55 338 ALA A C 1
ATOM 2696 O O . ALA A 1 341 ? 7.264 22.557 33.563 1.00 43.05 338 ALA A O 1
ATOM 2698 N N . GLU A 1 342 ? 5.169 22.525 34.372 1.00 43.53 339 GLU A N 1
ATOM 2699 C CA . GLU A 1 342 ? 4.581 22.989 33.129 1.00 47.32 339 GLU A CA 1
ATOM 2700 C C . GLU A 1 342 ? 5.304 24.233 32.647 1.00 49.12 339 GLU A C 1
ATOM 2701 O O . GLU A 1 342 ? 5.410 24.487 31.446 1.00 51.76 339 GLU A O 1
ATOM 2707 N N . THR A 1 343 ? 5.806 25.007 33.600 1.00 46.62 340 THR A N 1
ATOM 2708 C CA . THR A 1 343 ? 6.527 26.226 33.285 1.00 50.09 340 THR A CA 1
ATOM 2709 C C . THR A 1 343 ? 7.865 25.885 32.664 1.00 51.84 340 THR A C 1
ATOM 2710 O O . THR A 1 343 ? 8.187 26.357 31.568 1.00 46.39 340 THR A O 1
ATOM 2714 N N . LEU A 1 344 ? 8.644 25.071 33.382 1.00 48.75 341 LEU A N 1
ATOM 2715 C CA . LEU A 1 344 ? 9.967 24.669 32.920 1.00 41.69 341 LEU A CA 1
ATOM 2716 C C . LEU A 1 344 ? 9.853 23.879 31.629 1.00 47.59 341 LEU A C 1
ATOM 2717 O O . LEU A 1 344 ? 10.697 24.008 30.742 1.00 47.42 341 LEU A O 1
ATOM 2722 N N . LEU A 1 345 ? 8.796 23.068 31.534 1.00 51.51 342 LEU A N 1
ATOM 2723 C CA . LEU A 1 345 ? 8.543 22.222 30.366 1.00 53.08 342 LEU A CA 1
ATOM 2724 C C . LEU A 1 345 ? 8.372 23.043 29.105 1.00 55.57 342 LEU A C 1
ATOM 2725 O O . LEU A 1 345 ? 8.776 22.631 28.008 1.00 53.41 342 LEU A O 1
ATOM 2730 N N . LEU A 1 346 ? 7.752 24.205 29.284 1.00 56.83 343 LEU A N 1
ATOM 2731 C CA . LEU A 1 346 ? 7.600 25.196 28.235 1.00 56.14 343 LEU A CA 1
ATOM 2732 C C . LEU A 1 346 ? 8.926 25.915 27.947 1.00 68.89 343 LEU A C 1
ATOM 2733 O O . LEU A 1 346 ? 9.434 25.868 26.820 1.00 73.77 343 LEU A O 1
ATOM 2738 N N . GLU A 1 347 ? 9.479 26.563 28.975 1.00 72.11 344 GLU A N 1
ATOM 2739 C CA . GLU A 1 347 ? 10.722 27.336 28.876 1.00 75.76 344 GLU A CA 1
ATOM 2740 C C . GLU A 1 347 ? 11.916 26.560 28.303 1.00 82.08 344 GLU A C 1
ATOM 2741 O O . GLU A 1 347 ? 12.908 27.167 27.904 1.00 89.40 344 GLU A O 1
ATOM 2747 N N . SER A 1 348 ? 11.853 25.230 28.295 1.00 79.01 345 SER A N 1
ATOM 2748 C CA . SER A 1 348 ? 12.999 24.445 27.832 1.00 77.67 345 SER A CA 1
ATOM 2749 C C . SER A 1 348 ? 12.871 24.004 26.373 1.00 72.16 345 SER A C 1
ATOM 2750 O O . SER A 1 348 ? 13.342 24.699 25.467 1.00 68.72 345 SER A O 1
ATOM 2753 N N . ASN B 1 2 ? 30.643 42.582 63.453 1.00 107.88 -1 ASN B N 1
ATOM 2754 C CA . ASN B 1 2 ? 31.656 43.629 63.340 1.00 112.94 -1 ASN B CA 1
ATOM 2755 C C . ASN B 1 2 ? 31.357 44.663 62.243 1.00 115.52 -1 ASN B C 1
ATOM 2756 O O . ASN B 1 2 ? 30.396 45.429 62.343 1.00 118.79 -1 ASN B O 1
ATOM 2761 N N . ALA B 1 3 ? 32.181 44.687 61.198 1.00 112.19 0 ALA B N 1
ATOM 2762 C CA . ALA B 1 3 ? 32.060 45.713 60.162 1.00 103.02 0 ALA B CA 1
ATOM 2763 C C . ALA B 1 3 ? 32.004 45.121 58.755 1.00 91.87 0 ALA B C 1
ATOM 2764 O O . ALA B 1 3 ? 33.025 44.744 58.186 1.00 90.94 0 ALA B O 1
ATOM 2774 N N . GLU B 1 5 ? 32.276 44.184 55.142 1.00 62.17 2 GLU B N 1
ATOM 2775 C CA . GLU B 1 5 ? 32.956 44.600 53.926 1.00 70.53 2 GLU B CA 1
ATOM 2776 C C . GLU B 1 5 ? 32.010 44.549 52.729 1.00 71.07 2 GLU B C 1
ATOM 2777 O O . GLU B 1 5 ? 31.410 43.515 52.419 1.00 68.12 2 GLU B O 1
ATOM 2783 N N . LEU B 1 6 ? 31.880 45.692 52.067 1.00 71.03 3 LEU B N 1
ATOM 2784 C CA . LEU B 1 6 ? 30.927 45.861 50.981 1.00 68.62 3 LEU B CA 1
ATOM 2785 C C . LEU B 1 6 ? 31.571 46.539 49.797 1.00 71.37 3 LEU B C 1
ATOM 2786 O O . LEU B 1 6 ? 30.898 47.192 49.004 1.00 71.55 3 LEU B O 1
ATOM 2791 N N . ASP B 1 7 ? 32.886 46.382 49.692 1.00 75.42 4 ASP B N 1
ATOM 2792 C CA . ASP B 1 7 ? 33.634 46.914 48.567 1.00 75.23 4 ASP B CA 1
ATOM 2793 C C . ASP B 1 7 ? 34.066 45.748 47.693 1.00 70.73 4 ASP B C 1
ATOM 2794 O O . ASP B 1 7 ? 34.401 44.680 48.199 1.00 69.22 4 ASP B O 1
ATOM 2799 N N . TYR B 1 8 ? 34.051 45.969 46.382 1.00 70.24 5 TYR B N 1
ATOM 2800 C CA . TYR B 1 8 ? 34.284 44.918 45.395 1.00 66.60 5 TYR B CA 1
ATOM 2801 C C . TYR B 1 8 ? 33.198 43.829 45.465 1.00 62.14 5 TYR B C 1
ATOM 2802 O O . TYR B 1 8 ? 33.479 42.650 45.272 1.00 68.12 5 TYR B O 1
ATOM 2811 N N . LYS B 1 9 ? 31.962 44.232 45.751 1.00 54.43 6 LYS B N 1
ATOM 2812 C CA . LYS B 1 9 ? 30.836 43.300 45.822 1.00 52.50 6 LYS B CA 1
ATOM 2813 C C . LYS B 1 9 ? 29.714 43.712 44.870 1.00 50.04 6 LYS B C 1
ATOM 2814 O O . LYS B 1 9 ? 29.679 44.840 44.386 1.00 53.15 6 LYS B O 1
ATOM 2820 N N . ARG B 1 10 ? 28.803 42.794 44.582 1.00 42.09 7 ARG B N 1
ATOM 2821 C CA . ARG B 1 10 ? 27.651 43.141 43.778 1.00 47.77 7 ARG B CA 1
ATOM 2822 C C . ARG B 1 10 ? 26.511 43.503 44.719 1.00 54.67 7 ARG B C 1
ATOM 2823 O O . ARG B 1 10 ? 26.168 42.755 45.626 1.00 52.79 7 ARG B O 1
ATOM 2831 N N . ILE B 1 11 ? 25.929 44.674 44.539 1.00 57.35 8 ILE B N 1
ATOM 2832 C CA . ILE B 1 11 ? 24.932 45.063 45.505 1.00 55.49 8 ILE B CA 1
ATOM 2833 C C . ILE B 1 11 ? 23.605 45.355 44.855 1.00 58.62 8 ILE B C 1
ATOM 2834 O O . ILE B 1 11 ? 23.535 45.797 43.708 1.00 58.45 8 ILE B O 1
ATOM 2839 N N . VAL B 1 12 ? 22.556 45.039 45.603 1.00 57.01 9 VAL B N 1
ATOM 2840 C CA . VAL B 1 12 ? 21.194 45.273 45.187 1.00 50.54 9 VAL B CA 1
ATOM 2841 C C . VAL B 1 12 ? 20.407 45.890 46.337 1.00 46.22 9 VAL B C 1
ATOM 2842 O O . VAL B 1 12 ? 20.292 45.321 47.425 1.00 40.76 9 VAL B O 1
ATOM 2846 N N . VAL B 1 13 ? 19.897 47.088 46.088 1.00 50.66 10 VAL B N 1
ATOM 2847 C CA . VAL B 1 13 ? 19.158 47.825 47.093 1.00 52.30 10 VAL B CA 1
ATOM 2848 C C . VAL B 1 13 ? 17.723 47.946 46.635 1.00 51.15 10 VAL B C 1
ATOM 2849 O O . VAL B 1 13 ? 17.446 48.485 45.565 1.00 56.80 10 VAL B O 1
ATOM 2853 N N . THR B 1 14 ? 16.816 47.436 47.455 1.00 42.30 11 THR B N 1
ATOM 2854 C CA . THR B 1 14 ? 15.417 47.372 47.092 1.00 44.71 11 THR B CA 1
ATOM 2855 C C . THR B 1 14 ? 14.631 48.454 47.796 1.00 50.06 11 THR B C 1
ATOM 2856 O O . THR B 1 14 ? 14.659 48.536 49.030 1.00 57.92 11 THR B O 1
ATOM 2860 N N . PHE B 1 15 ? 13.920 49.268 47.014 1.00 46.92 12 PHE B N 1
ATOM 2861 C CA . PHE B 1 15 ? 13.068 50.325 47.563 1.00 44.97 12 PHE B CA 1
ATOM 2862 C C . PHE B 1 15 ? 11.822 50.597 46.696 1.00 44.90 12 PHE B C 1
ATOM 2863 O O . PHE B 1 15 ? 11.910 51.055 45.555 1.00 43.55 12 PHE B O 1
ATOM 2871 N N . LEU B 1 16 ? 10.645 50.314 47.229 1.00 45.68 13 LEU B N 1
ATOM 2872 C CA . LEU B 1 16 ? 9.466 50.368 46.374 1.00 51.47 13 LEU B CA 1
ATOM 2873 C C . LEU B 1 16 ? 8.419 51.378 46.827 1.00 57.85 13 LEU B C 1
ATOM 2874 O O . LEU B 1 16 ? 7.223 51.218 46.576 1.00 58.29 13 LEU B O 1
ATOM 2887 N N . HIS B 1 18 ? 7.123 55.669 47.560 1.00 60.88 15 HIS B N 1
ATOM 2888 C CA . HIS B 1 18 ? 6.621 56.763 46.739 1.00 62.60 15 HIS B CA 1
ATOM 2889 C C . HIS B 1 18 ? 7.693 57.809 46.474 1.00 54.31 15 HIS B C 1
ATOM 2890 O O . HIS B 1 18 ? 8.664 57.899 47.214 1.00 55.68 15 HIS B O 1
ATOM 2897 N N . LEU B 1 19 ? 7.502 58.595 45.417 1.00 50.43 16 LEU B N 1
ATOM 2898 C CA . LEU B 1 19 ? 8.411 59.696 45.040 1.00 52.18 16 LEU B CA 1
ATOM 2899 C C . LEU B 1 19 ? 9.257 60.362 46.151 1.00 51.71 16 LEU B C 1
ATOM 2900 O O . LEU B 1 19 ? 10.481 60.214 46.191 1.00 46.10 16 LEU B O 1
ATOM 2905 N N . GLY B 1 20 ? 8.610 61.126 47.024 1.00 54.66 17 GLY B N 1
ATOM 2906 C CA . GLY B 1 20 ? 9.320 61.771 48.113 1.00 58.59 17 GLY B CA 1
ATOM 2907 C C . GLY B 1 20 ? 10.295 60.838 48.808 1.00 56.10 17 GLY B C 1
ATOM 2908 O O . GLY B 1 20 ? 11.462 61.172 49.026 1.00 49.91 17 GLY B O 1
ATOM 2909 N N . ASP B 1 21 ? 9.807 59.651 49.148 1.00 58.22 18 ASP B N 1
ATOM 2910 C CA . ASP B 1 21 ? 10.615 58.667 49.852 1.00 61.06 18 ASP B CA 1
ATOM 2911 C C . ASP B 1 21 ? 11.831 58.211 49.048 1.00 54.27 18 ASP B C 1
ATOM 2912 O O . ASP B 1 21 ? 12.922 58.104 49.583 1.00 56.33 18 ASP B O 1
ATOM 2917 N N . VAL B 1 22 ? 11.651 57.937 47.765 1.00 51.04 19 VAL B N 1
ATOM 2918 C CA . VAL B 1 22 ? 12.778 57.494 46.960 1.00 55.94 19 VAL B CA 1
ATOM 2919 C C . VAL B 1 22 ? 13.881 58.581 46.862 1.00 50.42 19 VAL B C 1
ATOM 2920 O O . VAL B 1 22 ? 15.069 58.282 47.054 1.00 48.98 19 VAL B O 1
ATOM 2924 N N . ILE B 1 23 ? 13.506 59.832 46.594 1.00 42.84 20 ILE B N 1
ATOM 2925 C CA . ILE B 1 23 ? 14.512 60.889 46.516 1.00 44.86 20 ILE B CA 1
ATOM 2926 C C . ILE B 1 23 ? 15.291 60.935 47.820 1.00 42.38 20 ILE B C 1
ATOM 2927 O O . ILE B 1 23 ? 16.431 61.392 47.855 1.00 39.07 20 ILE B O 1
ATOM 2932 N N . LEU B 1 24 ? 14.670 60.458 48.893 1.00 39.41 21 LEU B N 1
ATOM 2933 C CA . LEU B 1 24 ? 15.307 60.492 50.202 1.00 44.36 21 LEU B CA 1
ATOM 2934 C C . LEU B 1 24 ? 16.376 59.402 50.382 1.00 51.59 21 LEU B C 1
ATOM 2935 O O . LEU B 1 24 ? 17.236 59.492 51.262 1.00 61.92 21 LEU B O 1
ATOM 2940 N N . THR B 1 25 ? 16.338 58.375 49.545 1.00 44.08 22 THR B N 1
ATOM 2941 C CA . THR B 1 25 ? 17.339 57.326 49.641 1.00 46.03 22 THR B CA 1
ATOM 2942 C C . THR B 1 25 ? 18.538 57.726 48.794 1.00 46.10 22 THR B C 1
ATOM 2943 O O . THR B 1 25 ? 19.525 57.002 48.674 1.00 51.23 22 THR B O 1
ATOM 2947 N N . THR B 1 26 ? 18.440 58.917 48.229 1.00 39.61 23 THR B N 1
ATOM 2948 C CA . THR B 1 26 ? 19.442 59.422 47.307 1.00 41.03 23 THR B CA 1
ATOM 2949 C C . THR B 1 26 ? 20.785 59.829 47.990 1.00 52.70 23 THR B C 1
ATOM 2950 O O . THR B 1 26 ? 21.867 59.580 47.440 1.00 42.37 23 THR B O 1
ATOM 2954 N N . PRO B 1 27 ? 20.726 60.449 49.187 1.00 61.11 24 PRO B N 1
ATOM 2955 C CA . PRO B 1 27 ? 22.010 60.660 49.870 1.00 60.97 24 PRO B CA 1
ATOM 2956 C C . PRO B 1 27 ? 22.616 59.352 50.385 1.00 57.36 24 PRO B C 1
ATOM 2957 O O . PRO B 1 27 ? 23.844 59.197 50.427 1.00 54.46 24 PRO B O 1
ATOM 2961 N N . PHE B 1 28 ? 21.757 58.422 50.779 1.00 59.15 25 PHE B N 1
ATOM 2962 C CA . PHE B 1 28 ? 22.218 57.108 51.209 1.00 62.98 25 PHE B CA 1
ATOM 2963 C C . PHE B 1 28 ? 23.022 56.456 50.093 1.00 57.84 25 PHE B C 1
ATOM 2964 O O . PHE B 1 28 ? 24.084 55.888 50.324 1.00 57.93 25 PHE B O 1
ATOM 2972 N N . LEU B 1 29 ? 22.487 56.547 48.882 1.00 52.08 26 LEU B N 1
ATOM 2973 C CA . LEU B 1 29 ? 23.152 56.086 47.679 1.00 50.18 26 LEU B CA 1
ATOM 2974 C C . LEU B 1 29 ? 24.578 56.622 47.571 1.00 58.33 26 LEU B C 1
ATOM 2975 O O . LEU B 1 29 ? 25.502 55.873 47.265 1.00 59.26 26 LEU B O 1
ATOM 2980 N N . GLU B 1 30 ? 24.747 57.924 47.811 1.00 58.75 27 GLU B N 1
ATOM 2981 C CA . GLU B 1 30 ? 26.049 58.572 47.699 1.00 53.99 27 GLU B CA 1
ATOM 2982 C C . GLU B 1 30 ? 27.002 58.075 48.762 1.00 60.50 27 GLU B C 1
ATOM 2983 O O . GLU B 1 30 ? 28.122 57.679 48.464 1.00 59.46 27 GLU B O 1
ATOM 2989 N N . VAL B 1 31 ? 26.552 58.123 50.009 1.00 63.46 28 VAL B N 1
ATOM 2990 C CA . VAL B 1 31 ? 27.306 57.583 51.133 1.00 61.06 28 VAL B CA 1
ATOM 2991 C C . VAL B 1 31 ? 27.702 56.128 50.895 1.00 63.35 28 VAL B C 1
ATOM 2992 O O . VAL B 1 31 ? 28.778 55.686 51.303 1.00 70.45 28 VAL B O 1
ATOM 2996 N 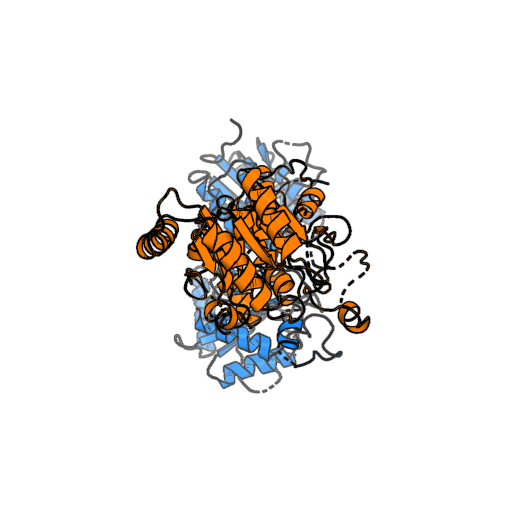N . LEU B 1 32 ? 26.834 55.379 50.228 1.00 63.19 29 LEU B N 1
ATOM 2997 C CA . LEU B 1 32 ? 27.145 53.986 49.914 1.00 60.74 29 LEU B CA 1
ATOM 2998 C C . LEU B 1 32 ? 28.240 53.892 48.859 1.00 58.95 29 LEU B C 1
ATOM 2999 O O . LEU B 1 32 ? 29.110 53.045 48.934 1.00 59.19 29 LEU B O 1
ATOM 3004 N N . ARG B 1 33 ? 28.194 54.773 47.875 1.00 61.25 30 ARG B N 1
ATOM 3005 C CA . ARG B 1 33 ? 29.219 54.806 46.845 1.00 64.71 30 ARG B CA 1
ATOM 3006 C C . ARG B 1 33 ? 30.613 55.129 47.430 1.00 68.00 30 ARG B C 1
ATOM 3007 O O . ARG B 1 33 ? 31.606 54.478 47.099 1.00 69.39 30 ARG B O 1
ATOM 3015 N N . LYS B 1 34 ? 30.677 56.132 48.302 1.00 67.60 31 LYS B N 1
ATOM 3016 C CA . LYS B 1 34 ? 31.922 56.510 48.964 1.00 63.33 31 LYS B CA 1
ATOM 3017 C C . LYS B 1 34 ? 32.505 55.293 49.624 1.00 68.06 31 LYS B C 1
ATOM 3018 O O . LYS B 1 34 ? 33.708 55.047 49.579 1.00 69.97 31 LYS B O 1
ATOM 3024 N N . ALA B 1 35 ? 31.629 54.526 50.253 1.00 73.00 32 ALA B N 1
ATOM 3025 C CA . ALA B 1 35 ? 32.067 53.395 51.049 1.00 72.10 32 ALA B CA 1
ATOM 3026 C C . ALA B 1 35 ? 32.468 52.187 50.208 1.00 73.61 32 ALA B C 1
ATOM 3027 O O . ALA B 1 35 ? 33.178 51.315 50.691 1.00 82.46 32 ALA B O 1
ATOM 3029 N N . ALA B 1 36 ? 32.024 52.136 48.956 1.00 70.51 33 ALA B N 1
ATOM 3030 C CA . ALA B 1 36 ? 32.258 50.955 48.116 1.00 69.93 33 ALA B CA 1
ATOM 3031 C C . ALA B 1 36 ? 32.649 51.298 46.668 1.00 73.36 33 ALA B C 1
ATOM 3032 O O . ALA B 1 36 ? 31.968 50.911 45.719 1.00 74.97 33 ALA B O 1
ATOM 3034 N N . PRO B 1 37 ? 33.771 52.005 46.500 1.00 69.48 34 PRO B N 1
ATOM 3035 C CA . PRO B 1 37 ? 34.216 52.508 45.194 1.00 70.54 34 PRO B CA 1
ATOM 3036 C C . PRO B 1 37 ? 34.161 51.490 44.040 1.00 68.73 34 PRO B C 1
ATOM 3037 O O . PRO B 1 37 ? 33.927 51.881 42.898 1.00 70.05 34 PRO B O 1
ATOM 3041 N N . HIS B 1 38 ? 34.369 50.212 44.325 1.00 65.98 35 HIS B N 1
ATOM 3042 C CA . HIS B 1 38 ? 34.527 49.236 43.254 1.00 68.18 35 HIS B CA 1
ATOM 3043 C C . HIS B 1 38 ? 33.393 48.232 43.209 1.00 68.36 35 HIS B C 1
ATOM 3044 O O . HIS B 1 38 ? 33.365 47.373 42.333 1.00 67.64 35 HIS B O 1
ATOM 3051 N N . SER B 1 39 ? 32.456 48.349 44.149 1.00 68.53 36 SER B N 1
ATOM 3052 C CA . SER B 1 39 ? 31.230 47.550 44.133 1.00 59.08 36 SER B CA 1
ATOM 3053 C C . SER B 1 39 ? 30.316 47.966 42.987 1.00 60.35 36 SER B C 1
ATOM 3054 O O . SER B 1 39 ? 30.290 49.131 42.585 1.00 59.99 36 SER B O 1
ATOM 3057 N N . HIS B 1 40 ? 29.563 47.007 42.461 1.00 62.51 37 HIS B N 1
ATOM 3058 C CA . HIS B 1 40 ? 28.585 47.278 41.416 1.00 54.13 37 HIS B CA 1
ATOM 3059 C C . HIS B 1 40 ? 27.220 47.285 42.063 1.00 52.84 37 HIS B C 1
ATOM 3060 O O . HIS B 1 40 ? 26.801 46.296 42.685 1.00 56.99 37 HIS B O 1
ATOM 3067 N N . ILE B 1 41 ? 26.530 48.411 41.930 1.00 48.21 38 ILE B N 1
ATOM 3068 C CA . ILE B 1 41 ? 25.284 48.612 42.650 1.00 50.04 38 ILE B CA 1
ATOM 3069 C C . ILE B 1 41 ? 24.092 48.703 41.724 1.00 49.53 38 ILE B C 1
ATOM 3070 O O . ILE B 1 41 ? 24.039 49.564 40.854 1.00 60.48 38 ILE B O 1
ATOM 3075 N N . THR B 1 42 ? 23.140 47.804 41.916 1.00 47.01 39 THR B N 1
ATOM 3076 C CA . THR B 1 42 ? 21.884 47.867 41.190 1.00 52.29 39 THR B CA 1
ATOM 3077 C C . THR B 1 42 ? 20.757 48.347 42.132 1.00 48.53 39 THR B C 1
ATOM 3078 O O . THR B 1 42 ? 20.607 47.856 43.256 1.00 44.48 39 THR B O 1
ATOM 3082 N N . TYR B 1 43 ? 19.999 49.343 41.684 1.00 42.43 40 TYR B N 1
ATOM 3083 C CA . TYR B 1 43 ? 18.885 49.852 42.467 1.00 40.87 40 TYR B CA 1
ATOM 3084 C C . TYR B 1 43 ? 17.586 49.310 41.874 1.00 46.19 40 TYR B C 1
ATOM 3085 O O . TYR B 1 43 ? 17.476 49.110 40.656 1.00 48.02 40 TYR B O 1
ATOM 3094 N N . VAL B 1 44 ? 16.614 49.050 42.742 1.00 42.98 41 VAL B N 1
ATOM 3095 C CA . VAL B 1 44 ? 15.360 48.435 42.323 1.00 42.82 41 VAL B CA 1
ATOM 3096 C C . VAL B 1 44 ? 14.188 49.328 42.710 1.00 45.61 41 VAL B C 1
ATOM 3097 O O . VAL B 1 44 ? 13.941 49.565 43.894 1.00 43.29 41 VAL B O 1
ATOM 3101 N N . ILE B 1 45 ? 13.454 49.799 41.708 1.00 46.66 42 ILE B N 1
ATOM 3102 C CA . ILE B 1 45 ? 12.505 50.875 41.921 1.00 51.09 42 ILE B CA 1
ATOM 3103 C C . ILE B 1 45 ? 11.136 50.676 41.263 1.00 56.77 42 ILE B C 1
ATOM 3104 O O . ILE B 1 45 ? 10.990 49.932 40.290 1.00 58.87 42 ILE B O 1
ATOM 3109 N N . ASP B 1 46 ? 10.137 51.363 41.808 1.00 56.45 43 ASP B N 1
ATOM 3110 C CA . ASP B 1 46 ? 8.830 51.451 41.180 1.00 57.61 43 ASP B CA 1
ATOM 3111 C C . ASP B 1 46 ? 8.964 52.109 39.813 1.00 54.20 43 ASP B C 1
ATOM 3112 O O . ASP B 1 46 ? 9.426 53.232 39.701 1.00 56.12 43 ASP B O 1
ATOM 3117 N N . GLU B 1 47 ? 8.557 51.391 38.777 1.00 55.34 44 GLU B N 1
ATOM 3118 C CA . GLU B 1 47 ? 8.640 51.859 37.397 1.00 58.00 44 GLU B CA 1
ATOM 3119 C C . GLU B 1 47 ? 8.205 53.326 37.168 1.00 52.97 44 GLU B C 1
ATOM 3120 O O . GLU B 1 47 ? 8.889 54.108 36.493 1.00 43.77 44 GLU B O 1
ATOM 3126 N N . LYS B 1 48 ? 7.062 53.691 37.723 1.00 49.20 45 LYS B N 1
ATOM 3127 C CA . LYS B 1 48 ? 6.524 55.010 37.485 1.00 53.97 45 LYS B CA 1
ATOM 3128 C C . LYS B 1 48 ? 7.450 56.092 38.054 1.00 54.38 45 LYS B C 1
ATOM 3129 O O . LYS B 1 48 ? 7.353 57.265 37.687 1.00 58.28 45 LYS B O 1
ATOM 3135 N N . LEU B 1 49 ? 8.363 55.699 38.933 1.00 46.75 46 LEU B N 1
ATOM 3136 C CA . LEU B 1 49 ? 9.248 56.667 39.574 1.00 47.74 46 LEU B CA 1
ATOM 3137 C C . LEU B 1 49 ? 10.634 56.701 38.944 1.00 55.77 46 LEU B C 1
ATOM 3138 O O . LEU B 1 49 ? 11.499 57.475 39.357 1.00 57.27 46 LEU B O 1
ATOM 3143 N N . GLN B 1 50 ? 10.827 55.882 37.922 1.00 53.54 47 GLN B N 1
ATOM 3144 C CA . GLN B 1 50 ? 12.160 55.570 37.430 1.00 47.66 47 GLN B CA 1
ATOM 3145 C C . GLN B 1 50 ? 13.027 56.718 36.844 1.00 48.60 47 GLN B C 1
ATOM 3146 O O . GLN B 1 50 ? 14.248 56.689 36.966 1.00 54.38 47 GLN B O 1
ATOM 3152 N N . GLN B 1 51 ? 12.426 57.718 36.214 1.00 43.85 48 GLN B N 1
ATOM 3153 C CA . GLN B 1 51 ? 13.214 58.832 35.694 1.00 47.64 48 GLN B CA 1
ATOM 3154 C C . GLN B 1 51 ? 14.026 59.508 36.803 1.00 54.05 48 GLN B C 1
ATOM 3155 O O . GLN B 1 51 ? 15.009 60.218 36.557 1.00 58.44 48 GLN B O 1
ATOM 3161 N N . VAL B 1 52 ? 13.595 59.281 38.031 1.00 50.43 49 VAL B N 1
ATOM 3162 C CA . VAL B 1 52 ? 14.220 59.867 39.199 1.00 47.78 49 VAL B CA 1
ATOM 3163 C C . VAL B 1 52 ? 15.573 59.219 39.564 1.00 49.51 49 VAL B C 1
ATOM 3164 O O . VAL B 1 52 ? 16.412 59.835 40.225 1.00 51.35 49 VAL B O 1
ATOM 3176 N N . GLU B 1 54 ? 17.105 57.094 36.970 1.00 59.60 51 GLU B N 1
ATOM 3177 C CA . GLU B 1 54 ? 17.648 56.724 35.673 1.00 64.61 51 GLU B CA 1
ATOM 3178 C C . GLU B 1 54 ? 19.109 57.100 35.453 1.00 68.71 51 GLU B C 1
ATOM 3179 O O . GLU B 1 54 ? 19.893 56.262 35.019 1.00 74.34 51 GLU B O 1
ATOM 3185 N N . TYR B 1 55 ? 19.470 58.352 35.732 1.00 64.69 52 TYR B N 1
ATOM 3186 C CA . TYR B 1 55 ? 20.847 58.820 35.503 1.00 60.87 52 TYR B CA 1
ATOM 3187 C C . TYR B 1 55 ? 21.605 59.081 36.793 1.00 56.64 52 TYR B C 1
ATOM 3188 O O . TYR B 1 55 ? 22.537 59.883 36.818 1.00 54.89 52 TYR B O 1
ATOM 3197 N N . ASN B 1 56 ? 21.203 58.430 37.872 1.00 58.22 53 ASN B N 1
ATOM 3198 C CA . ASN B 1 56 ? 21.917 58.616 39.118 1.00 62.26 53 ASN B CA 1
ATOM 3199 C C . ASN B 1 56 ? 23.326 58.125 38.900 1.00 67.38 53 ASN B C 1
ATOM 3200 O O . ASN B 1 56 ? 23.533 57.082 38.278 1.00 74.48 53 ASN B O 1
ATOM 3205 N N . PRO B 1 57 ? 24.307 58.881 39.396 1.00 64.99 54 PRO B N 1
ATOM 3206 C CA . PRO B 1 57 ? 25.712 58.569 39.130 1.00 65.36 54 PRO B CA 1
ATOM 3207 C C . PRO B 1 57 ? 26.328 57.538 40.100 1.00 60.10 54 PRO B C 1
ATOM 3208 O O . PRO B 1 57 ? 27.404 57.028 39.800 1.00 65.47 54 PRO B O 1
ATOM 3212 N N . ASN B 1 58 ? 25.671 57.247 41.222 1.00 47.87 55 ASN B N 1
ATOM 3213 C CA . ASN B 1 58 ? 26.197 56.303 42.200 1.00 56.49 55 ASN B CA 1
ATOM 3214 C C . ASN B 1 58 ? 25.714 54.875 41.940 1.00 67.50 55 ASN B C 1
ATOM 3215 O O . ASN B 1 58 ? 25.883 53.973 42.773 1.00 70.82 55 ASN B O 1
ATOM 3220 N N . ILE B 1 59 ? 25.135 54.677 40.763 1.00 67.36 56 ILE B N 1
ATOM 3221 C CA . ILE B 1 59 ? 24.345 53.497 40.471 1.00 63.06 56 ILE B CA 1
ATOM 3222 C C . ILE B 1 59 ? 24.861 52.886 39.183 1.00 58.45 56 ILE B C 1
ATOM 3223 O O . ILE B 1 59 ? 25.371 53.621 38.326 1.00 58.80 56 ILE B O 1
ATOM 3228 N N . ASP B 1 60 ? 24.742 51.559 39.045 1.00 48.17 57 ASP B N 1
ATOM 3229 C CA . ASP B 1 60 ? 25.270 50.859 37.863 1.00 51.08 57 ASP B CA 1
ATOM 3230 C C . ASP B 1 60 ? 24.191 50.202 37.039 1.00 58.22 57 ASP B C 1
ATOM 3231 O O . ASP B 1 60 ? 24.457 49.701 35.950 1.00 62.62 57 ASP B O 1
ATOM 3236 N N . GLU B 1 61 ? 22.979 50.171 37.574 1.00 59.51 58 GLU B N 1
ATOM 3237 C CA . GLU B 1 61 ? 21.897 49.446 36.931 1.00 55.37 58 GLU B CA 1
ATOM 3238 C C . GLU B 1 61 ? 20.578 49.785 37.627 1.00 49.41 58 GLU B C 1
ATOM 3239 O O . GLU B 1 61 ? 20.501 49.814 38.864 1.00 41.84 58 GLU B O 1
ATOM 3245 N N . LEU B 1 62 ? 19.557 50.077 36.825 1.00 47.54 59 LEU B N 1
ATOM 3246 C CA . LEU B 1 62 ? 18.206 50.290 37.342 1.00 48.04 59 LEU B CA 1
ATOM 3247 C C . LEU B 1 62 ? 17.303 49.108 37.002 1.00 51.37 59 LEU B C 1
ATOM 3248 O O . LEU B 1 62 ? 17.164 48.752 35.833 1.00 54.58 59 LEU B O 1
ATOM 3253 N N . ILE B 1 63 ? 16.697 48.499 38.017 1.00 54.66 60 ILE B N 1
ATOM 3254 C CA . ILE B 1 63 ? 15.663 47.476 37.793 1.00 60.08 60 ILE B CA 1
ATOM 3255 C C . ILE B 1 63 ? 14.294 48.016 38.191 1.00 59.79 60 ILE B C 1
ATOM 3256 O O . ILE B 1 63 ? 14.106 48.425 39.334 1.00 66.12 60 ILE B O 1
ATOM 3261 N N . VAL B 1 64 ? 13.333 48.034 37.275 1.00 52.23 61 VAL B N 1
ATOM 3262 C CA . VAL B 1 64 ? 12.033 48.605 37.639 1.00 48.65 61 VAL B CA 1
ATOM 3263 C C . VAL B 1 64 ? 10.966 47.535 37.821 1.00 45.04 61 VAL B C 1
ATOM 3264 O O . VAL B 1 64 ? 11.050 46.451 37.236 1.00 47.86 61 VAL B O 1
ATOM 3268 N N . VAL B 1 65 ? 9.986 47.832 38.669 1.00 41.61 62 VAL B N 1
ATOM 3269 C CA . VAL B 1 65 ? 8.857 46.937 38.876 1.00 51.27 62 VAL B CA 1
ATOM 3270 C C . VAL B 1 65 ? 7.562 47.748 38.921 1.00 62.79 62 VAL B C 1
ATOM 3271 O O . VAL B 1 65 ? 7.531 48.811 39.542 1.00 70.15 62 VAL B O 1
ATOM 3275 N N . ASP B 1 66 ? 6.499 47.296 38.254 1.00 66.45 63 ASP B N 1
ATOM 3276 C CA . ASP B 1 66 ? 5.211 47.968 38.478 1.00 74.25 63 ASP B CA 1
ATOM 3277 C C . ASP B 1 66 ? 4.351 47.222 39.467 1.00 68.87 63 ASP B C 1
ATOM 3278 O O . ASP B 1 66 ? 3.647 46.302 39.110 1.00 57.82 63 ASP B O 1
ATOM 3283 N N . LYS B 1 67 ? 4.443 47.650 40.720 1.00 85.33 64 LYS B N 1
ATOM 3284 C CA . LYS B 1 67 ? 3.659 47.112 41.826 1.00 97.00 64 LYS B CA 1
ATOM 3285 C C . LYS B 1 67 ? 2.261 46.623 41.421 1.00 98.99 64 LYS B C 1
ATOM 3286 O O . LYS B 1 67 ? 1.813 45.568 41.872 1.00 105.76 64 LYS B O 1
ATOM 3292 N N . LYS B 1 68 ? 1.567 47.395 40.588 1.00 89.13 65 LYS B N 1
ATOM 3293 C CA . LYS B 1 68 ? 0.161 47.120 40.314 1.00 86.74 65 LYS B CA 1
ATOM 3294 C C . LYS B 1 68 ? -0.108 46.785 38.844 1.00 85.49 65 LYS B C 1
ATOM 3295 O O . LYS B 1 68 ? -1.194 47.054 38.326 1.00 86.02 65 LYS B O 1
ATOM 3301 N N . GLY B 1 69 ? 0.879 46.180 38.185 1.00 86.73 66 GLY B N 1
ATOM 3302 C CA . GLY B 1 69 ? 0.769 45.803 36.781 1.00 87.06 66 GLY B CA 1
ATOM 3303 C C . GLY B 1 69 ? 1.296 44.410 36.476 1.00 82.05 66 GLY B C 1
ATOM 3304 O O . GLY B 1 69 ? 0.680 43.428 36.873 1.00 80.64 66 GLY B O 1
ATOM 3305 N N . ARG B 1 70 ? 2.423 44.333 35.763 1.00 84.33 67 ARG B N 1
ATOM 3306 C CA . ARG B 1 70 ? 3.099 43.064 35.446 1.00 89.86 67 ARG B CA 1
ATOM 3307 C C . ARG B 1 70 ? 3.591 42.325 36.692 1.00 88.71 67 ARG B C 1
ATOM 3308 O O . ARG B 1 70 ? 3.577 41.094 36.744 1.00 90.99 67 ARG B O 1
ATOM 3316 N N . HIS B 1 71 ? 4.057 43.081 37.681 1.00 86.96 68 HIS B N 1
ATOM 3317 C CA . HIS B 1 71 ? 4.687 42.497 38.859 1.00 88.62 68 HIS B CA 1
ATOM 3318 C C . HIS B 1 71 ? 3.817 42.646 40.104 1.00 90.61 68 HIS B C 1
ATOM 3319 O O . HIS B 1 71 ? 4.323 42.770 41.222 1.00 86.87 68 HIS B O 1
ATOM 3326 N N . ASN B 1 72 ? 2.502 42.624 39.897 1.00 95.02 69 ASN B N 1
ATOM 3327 C CA . ASN B 1 72 ? 1.546 42.634 41.001 1.00 92.87 69 ASN B CA 1
ATOM 3328 C C . ASN B 1 72 ? 1.261 41.221 41.557 1.00 94.63 69 ASN B C 1
ATOM 3329 O O . ASN B 1 72 ? 0.472 41.045 42.487 1.00 94.44 69 ASN B O 1
ATOM 3334 N N . SER B 1 73 ? 1.917 40.218 40.984 1.00 93.89 70 SER B N 1
ATOM 3335 C CA . SER B 1 73 ? 1.817 38.859 41.490 1.00 98.30 70 SER B CA 1
ATOM 3336 C C . SER B 1 73 ? 3.113 38.510 42.202 1.00 94.99 70 SER B C 1
ATOM 3337 O O . SER B 1 73 ? 4.138 39.145 41.970 1.00 95.82 70 SER B O 1
ATOM 3340 N N . ILE B 1 74 ? 3.072 37.518 43.086 1.00 91.82 71 ILE B N 1
ATOM 3341 C CA . ILE B 1 74 ? 4.309 36.957 43.599 1.00 85.76 71 ILE B CA 1
ATOM 3342 C C . ILE B 1 74 ? 5.097 36.514 42.371 1.00 83.38 71 ILE B C 1
ATOM 3343 O O . ILE B 1 74 ? 6.288 36.808 42.242 1.00 87.78 71 ILE B O 1
ATOM 3348 N N . SER B 1 75 ? 4.412 35.834 41.455 1.00 73.86 72 SER B N 1
ATOM 3349 C CA . SER B 1 75 ? 5.010 35.443 40.188 1.00 70.46 72 SER B CA 1
ATOM 3350 C C . SER B 1 75 ? 5.606 36.670 39.519 1.00 67.86 72 SER B C 1
ATOM 3351 O O . SER B 1 75 ? 6.689 36.608 38.948 1.00 65.72 72 SER B O 1
ATOM 3354 N N . GLY B 1 76 ? 4.890 37.788 39.596 1.00 70.74 73 GLY B N 1
ATOM 3355 C CA . GLY B 1 76 ? 5.401 39.062 39.113 1.00 64.50 73 GLY B CA 1
ATOM 3356 C C . GLY B 1 76 ? 6.750 39.393 39.718 1.00 54.87 73 GLY B C 1
ATOM 3357 O O . GLY B 1 76 ? 7.727 39.566 39.005 1.00 56.86 73 GLY B O 1
ATOM 3358 N N . LEU B 1 77 ? 6.805 39.462 41.041 1.00 56.05 74 LEU B N 1
ATOM 3359 C CA . LEU B 1 77 ? 8.054 39.718 41.750 1.00 61.19 74 LEU B CA 1
ATOM 3360 C C . LEU B 1 77 ? 9.121 38.706 41.385 1.00 61.91 74 LEU B C 1
ATOM 3361 O O . LEU B 1 77 ? 10.272 39.080 41.153 1.00 58.95 74 LEU B O 1
ATOM 3366 N N . ASN B 1 78 ? 8.727 37.430 41.331 1.00 58.26 75 ASN B N 1
ATOM 3367 C CA . ASN B 1 78 ? 9.634 36.334 40.969 1.00 51.74 75 ASN B CA 1
ATOM 3368 C C . ASN B 1 78 ? 10.297 36.554 39.618 1.00 53.49 75 ASN B C 1
ATOM 3369 O O . ASN B 1 78 ? 11.493 36.334 39.460 1.00 51.04 75 ASN B O 1
ATOM 3374 N N . GLU B 1 79 ? 9.492 36.985 38.653 1.00 58.42 76 GLU B N 1
ATOM 3375 C CA . GLU B 1 79 ? 9.959 37.415 37.345 1.00 62.83 76 GLU B CA 1
ATOM 3376 C C . GLU B 1 79 ? 11.131 38.396 37.461 1.00 67.00 76 GLU B C 1
ATOM 3377 O O . GLU B 1 79 ? 12.077 38.330 36.674 1.00 71.77 76 GLU B O 1
ATOM 3383 N N . VAL B 1 80 ? 11.069 39.298 38.442 1.00 60.61 77 VAL B N 1
ATOM 3384 C CA . VAL B 1 80 ? 12.136 40.280 38.647 1.00 59.48 77 VAL B CA 1
ATOM 3385 C C . VAL B 1 80 ? 13.401 39.722 39.323 1.00 61.53 77 VAL B C 1
ATOM 3386 O O . VAL B 1 80 ? 14.517 40.041 38.912 1.00 62.76 77 VAL B O 1
ATOM 3390 N N . ALA B 1 81 ? 13.243 38.903 40.359 1.00 58.85 78 ALA B N 1
ATOM 3391 C CA . ALA B 1 81 ? 14.414 38.300 40.977 1.00 54.57 78 ALA B CA 1
ATOM 3392 C C . ALA B 1 81 ? 15.135 37.464 39.922 1.00 62.86 78 ALA B C 1
ATOM 3393 O O . ALA B 1 81 ? 16.360 37.504 39.823 1.00 73.01 78 ALA B O 1
ATOM 3395 N N . ARG B 1 82 ? 14.367 36.735 39.114 1.00 57.60 79 ARG B N 1
ATOM 3396 C CA . ARG B 1 82 ? 14.913 35.971 37.992 1.00 58.64 79 ARG B CA 1
ATOM 3397 C C . ARG B 1 82 ? 15.799 36.842 37.099 1.00 62.37 79 ARG B C 1
ATOM 3398 O O . ARG B 1 82 ? 16.806 36.382 36.557 1.00 67.34 79 ARG B O 1
ATOM 3406 N N . GLU B 1 83 ? 15.418 38.104 36.954 1.00 58.48 80 GLU B N 1
ATOM 3407 C CA . GLU B 1 83 ? 16.087 39.012 36.038 1.00 60.92 80 GLU B CA 1
ATOM 3408 C C . GLU B 1 83 ? 17.306 39.659 36.673 1.00 63.61 80 GLU B C 1
ATOM 3409 O O . GLU B 1 83 ? 18.247 40.037 35.978 1.00 71.47 80 GLU B O 1
ATOM 3415 N N . ILE B 1 84 ? 17.278 39.793 37.993 1.00 57.12 81 ILE B N 1
ATOM 3416 C CA . ILE B 1 84 ? 18.428 40.281 38.734 1.00 55.68 81 ILE B CA 1
ATOM 3417 C C . ILE B 1 84 ? 19.500 39.191 38.815 1.00 56.90 81 ILE B C 1
ATOM 3418 O O . ILE B 1 84 ? 20.700 39.462 38.693 1.00 53.74 81 ILE B O 1
ATOM 3423 N N . ASN B 1 85 ? 19.051 37.957 39.002 1.00 56.91 82 ASN B N 1
ATOM 3424 C CA . ASN B 1 85 ? 19.945 36.809 39.014 1.00 67.93 82 ASN B CA 1
ATOM 3425 C C . ASN B 1 85 ? 20.479 36.421 37.640 1.00 73.01 82 ASN B C 1
ATOM 3426 O O . ASN B 1 85 ? 21.389 35.603 37.543 1.00 76.99 82 ASN B O 1
ATOM 3431 N N . ALA B 1 86 ? 19.904 36.980 36.581 1.00 71.09 83 ALA B N 1
ATOM 3432 C CA . ALA B 1 86 ? 20.415 36.727 35.237 1.00 70.27 83 ALA B CA 1
ATOM 3433 C C . ALA B 1 86 ? 21.535 37.719 34.961 1.00 71.98 83 ALA B C 1
ATOM 3434 O O . ALA B 1 86 ? 22.490 37.438 34.224 1.00 64.90 83 ALA B O 1
ATOM 3436 N N . LYS B 1 87 ? 21.402 38.887 35.578 1.00 76.01 84 LYS B N 1
ATOM 3437 C CA . LYS B 1 87 ? 22.398 39.941 35.475 1.00 76.00 84 LYS B CA 1
ATOM 3438 C C . LYS B 1 87 ? 23.779 39.488 35.977 1.00 67.74 84 LYS B C 1
ATOM 3439 O O . LYS B 1 87 ? 24.802 39.884 35.423 1.00 66.18 84 LYS B O 1
ATOM 3445 N N . GLY B 1 88 ? 23.788 38.656 37.018 1.00 58.03 85 GLY B N 1
ATOM 3446 C CA . GLY B 1 88 ? 25.001 38.269 37.716 1.00 49.59 85 GLY B CA 1
ATOM 3447 C C . GLY B 1 88 ? 24.684 37.795 39.126 1.00 49.56 85 GLY B C 1
ATOM 3448 O O . GLY B 1 88 ? 23.517 37.784 39.524 1.00 52.11 85 GLY B O 1
ATOM 3449 N N . LYS B 1 89 ? 25.710 37.396 39.881 1.00 52.02 86 LYS B N 1
ATOM 3450 C CA . LYS B 1 89 ? 25.514 36.884 41.242 1.00 53.05 86 LYS B CA 1
ATOM 3451 C C . LYS B 1 89 ? 25.537 38.018 42.262 1.00 59.86 86 LYS B C 1
ATOM 3452 O O . LYS B 1 89 ? 26.567 38.641 42.468 1.00 71.67 86 LYS B O 1
ATOM 3458 N N . THR B 1 90 ? 24.408 38.271 42.914 1.00 61.04 87 THR B N 1
ATOM 3459 C CA . THR B 1 90 ? 24.299 39.356 43.893 1.00 60.07 87 THR B CA 1
ATOM 3460 C C . THR B 1 90 ? 24.868 38.980 45.258 1.00 58.79 87 THR B C 1
ATOM 3461 O O . THR B 1 90 ? 24.431 38.008 45.874 1.00 71.90 87 THR B O 1
ATOM 3465 N N . ASP B 1 91 ? 25.831 39.750 45.745 1.00 47.07 88 ASP B N 1
ATOM 3466 C CA . ASP B 1 91 ? 26.533 39.378 46.971 1.00 49.90 88 ASP B CA 1
ATOM 3467 C C . ASP B 1 91 ? 25.794 39.878 48.188 1.00 53.18 88 ASP B C 1
ATOM 3468 O O . ASP B 1 91 ? 25.727 39.198 49.204 1.00 58.87 88 ASP B O 1
ATOM 3473 N N . ILE B 1 92 ? 25.233 41.072 48.078 1.00 56.44 89 ILE B N 1
ATOM 3474 C CA . ILE B 1 92 ? 24.495 41.656 49.186 1.00 55.61 89 ILE B CA 1
ATOM 3475 C C . ILE B 1 92 ? 23.166 42.219 48.735 1.00 54.45 89 ILE B C 1
ATOM 3476 O O . ILE B 1 92 ? 23.051 42.804 47.659 1.00 61.22 89 ILE B O 1
ATOM 3481 N N . VAL B 1 93 ? 22.156 42.043 49.568 1.00 45.75 90 VAL B N 1
ATOM 3482 C CA . VAL B 1 93 ? 20.914 42.737 49.348 1.00 42.87 90 VAL B CA 1
ATOM 3483 C C . VAL B 1 93 ? 20.585 43.558 50.572 1.00 47.92 90 VAL B C 1
ATOM 3484 O O . VAL B 1 93 ? 20.501 43.022 51.677 1.00 45.41 90 VAL B O 1
ATOM 3488 N N . ILE B 1 94 ? 20.440 44.866 50.365 1.00 49.41 91 ILE B N 1
ATOM 3489 C CA . ILE B 1 94 ? 19.992 45.768 51.409 1.00 47.71 91 ILE B CA 1
ATOM 3490 C C . ILE B 1 94 ? 18.569 46.146 51.125 1.00 54.67 91 ILE B C 1
ATOM 3491 O O . ILE B 1 94 ? 18.275 46.797 50.118 1.00 54.84 91 ILE B O 1
ATOM 3496 N N . ASN B 1 95 ? 17.680 45.732 52.013 1.00 56.84 92 ASN B N 1
ATOM 3497 C CA . ASN B 1 95 ? 16.311 46.162 51.907 1.00 52.83 92 ASN B CA 1
ATOM 3498 C C . ASN B 1 95 ? 16.114 47.406 52.746 1.00 50.77 92 ASN B C 1
ATOM 3499 O O . ASN B 1 95 ? 16.546 47.455 53.905 1.00 41.29 92 ASN B O 1
ATOM 3504 N N . LEU B 1 96 ? 15.469 48.409 52.150 1.00 51.68 93 LEU B N 1
ATOM 3505 C CA . LEU B 1 96 ? 15.216 49.685 52.822 1.00 48.49 93 LEU B CA 1
ATOM 3506 C C . LEU B 1 96 ? 13.719 49.915 53.029 1.00 53.48 93 LEU B C 1
ATOM 3507 O O . LEU B 1 96 ? 13.290 50.872 53.688 1.00 52.72 93 LEU B O 1
ATOM 3512 N N . HIS B 1 97 ? 12.930 49.003 52.475 1.00 52.23 94 HIS B N 1
ATOM 3513 C CA . HIS B 1 97 ? 11.486 49.145 52.459 1.00 44.98 94 HIS B CA 1
ATOM 3514 C C . HIS B 1 97 ? 10.828 47.906 53.022 1.00 39.01 94 HIS B C 1
ATOM 3515 O O . HIS B 1 97 ? 10.539 46.976 52.283 1.00 47.82 94 HIS B O 1
ATOM 3522 N N . PRO B 1 98 ? 10.567 47.892 54.326 1.00 31.70 95 PRO B N 1
ATOM 3523 C CA . PRO B 1 98 ? 10.124 46.669 54.998 1.00 36.31 95 PRO B CA 1
ATOM 3524 C C . PRO B 1 98 ? 8.633 46.331 54.887 1.00 44.99 95 PRO B C 1
ATOM 3525 O O . PRO B 1 98 ? 8.038 45.952 55.894 1.00 53.97 95 PRO B O 1
ATOM 3529 N N . ASN B 1 99 ? 8.031 46.438 53.709 1.00 41.95 96 ASN B N 1
ATOM 3530 C CA . ASN B 1 99 ? 6.699 45.875 53.551 1.00 43.98 96 ASN B CA 1
ATOM 3531 C C . ASN B 1 99 ? 6.818 44.436 53.038 1.00 55.30 96 ASN B C 1
ATOM 3532 O O . ASN B 1 99 ? 7.892 44.009 52.610 1.00 54.07 96 ASN B O 1
ATOM 3537 N N . GLU B 1 100 ? 5.728 43.679 53.084 1.00 63.56 97 GLU B N 1
ATOM 3538 C CA . GLU B 1 100 ? 5.803 42.274 52.706 1.00 60.62 97 GLU B CA 1
ATOM 3539 C C . GLU B 1 100 ? 6.317 42.087 51.288 1.00 60.07 97 GLU B C 1
ATOM 3540 O O . GLU B 1 100 ? 7.332 41.419 51.076 1.00 66.18 97 GLU B O 1
ATOM 3546 N N . ARG B 1 101 ? 5.632 42.671 50.312 1.00 49.65 98 ARG B N 1
ATOM 3547 C CA . ARG B 1 101 ? 5.946 42.320 48.936 1.00 47.12 98 ARG B CA 1
ATOM 3548 C C . ARG B 1 101 ? 7.383 42.683 48.584 1.00 50.81 98 ARG B C 1
ATOM 3549 O O . ARG B 1 101 ? 7.996 42.022 47.753 1.00 59.36 98 ARG B O 1
ATOM 3557 N N . THR B 1 102 ? 7.944 43.698 49.240 1.00 48.04 99 THR B N 1
ATOM 3558 C CA . THR B 1 102 ? 9.332 44.096 48.959 1.00 43.18 99 THR B CA 1
ATOM 3559 C C . THR B 1 102 ? 10.327 43.266 49.759 1.00 44.57 99 THR B C 1
ATOM 3560 O O . THR B 1 102 ? 11.282 42.715 49.199 1.00 41.89 99 THR B O 1
ATOM 3564 N N . SER B 1 103 ? 10.103 43.181 51.068 1.00 42.50 100 SER B N 1
ATOM 3565 C CA . SER B 1 103 ? 10.835 42.236 51.889 1.00 44.03 100 SER B CA 1
ATOM 3566 C C . SER B 1 103 ? 10.898 40.890 51.175 1.00 47.72 100 SER B C 1
ATOM 3567 O O . SER B 1 103 ? 11.977 40.297 51.053 1.00 50.76 100 SER B O 1
ATOM 3570 N N . TYR B 1 104 ? 9.743 40.425 50.692 1.00 40.40 101 TYR B N 1
ATOM 3571 C CA . TYR B 1 104 ? 9.668 39.185 49.929 1.00 39.76 101 TYR B CA 1
ATOM 3572 C C . TYR B 1 104 ? 10.651 39.120 48.778 1.00 45.13 101 TYR B C 1
ATOM 3573 O O . TYR B 1 104 ? 11.530 38.273 48.748 1.00 43.23 101 TYR B O 1
ATOM 3582 N N . LEU B 1 105 ? 10.464 40.007 47.808 1.00 53.41 102 LEU B N 1
ATOM 3583 C CA . LEU B 1 105 ? 11.344 40.088 46.642 1.00 49.19 102 LEU B CA 1
ATOM 3584 C C . LEU B 1 105 ? 12.827 40.173 47.017 1.00 39.54 102 LEU B C 1
ATOM 3585 O O . LEU B 1 105 ? 13.663 39.522 46.406 1.00 34.40 102 LEU B O 1
ATOM 3590 N N . ALA B 1 106 ? 13.164 40.976 48.015 1.00 41.44 103 ALA B N 1
ATOM 3591 C CA . ALA B 1 106 ? 14.545 40.980 48.485 1.00 49.91 103 ALA B CA 1
ATOM 3592 C C . ALA B 1 106 ? 14.996 39.544 48.768 1.00 53.05 103 ALA B C 1
ATOM 3593 O O . ALA B 1 106 ? 16.076 39.120 48.351 1.00 55.94 103 ALA B O 1
ATOM 3595 N N . TRP B 1 107 ? 14.140 38.805 49.467 1.00 45.66 104 TRP B N 1
ATOM 3596 C CA . TRP B 1 107 ? 14.455 37.471 49.947 1.00 37.61 104 TRP B CA 1
ATOM 3597 C C . TRP B 1 107 ? 14.518 36.458 48.820 1.00 42.76 104 TRP B C 1
ATOM 3598 O O . TRP B 1 107 ? 15.244 35.487 48.905 1.00 54.48 104 TRP B O 1
ATOM 3609 N N . LYS B 1 108 ? 13.756 36.678 47.762 1.00 42.94 105 LYS B N 1
ATOM 3610 C CA . LYS B 1 108 ? 13.752 35.745 46.648 1.00 42.53 105 LYS B CA 1
ATOM 3611 C C . LYS B 1 108 ? 15.029 35.867 45.842 1.00 44.81 105 LYS B C 1
ATOM 3612 O O . LYS B 1 108 ? 15.478 34.907 45.234 1.00 50.14 105 LYS B O 1
ATOM 3618 N N . ILE B 1 109 ? 15.610 37.056 45.823 1.00 48.31 106 ILE B N 1
ATOM 3619 C CA . ILE B 1 109 ? 16.901 37.229 45.183 1.00 60.11 106 ILE B CA 1
ATOM 3620 C C . ILE B 1 109 ? 17.898 36.178 45.671 1.00 61.20 106 ILE B C 1
ATOM 3621 O O . ILE B 1 109 ? 18.657 35.621 44.881 1.00 64.38 106 ILE B O 1
ATOM 3626 N N . HIS B 1 110 ? 17.897 35.915 46.974 1.00 55.01 107 HIS B N 1
ATOM 3627 C CA . HIS B 1 110 ? 18.728 34.856 47.538 1.00 56.67 107 HIS B CA 1
ATOM 3628 C C . HIS B 1 110 ? 20.205 35.125 47.425 1.00 58.80 107 HIS B C 1
ATOM 3629 O O . HIS B 1 110 ? 20.934 34.349 46.800 1.00 58.29 107 HIS B O 1
ATOM 3636 N N . ALA B 1 111 ? 20.645 36.220 48.030 1.00 56.99 108 ALA B N 1
ATOM 3637 C CA . ALA B 1 111 ? 22.066 36.476 48.163 1.00 54.96 108 ALA B CA 1
ATOM 3638 C C . ALA B 1 111 ? 22.533 35.925 49.512 1.00 53.01 108 ALA B C 1
ATOM 3639 O O . ALA B 1 111 ? 21.716 35.701 50.411 1.00 41.24 108 ALA B O 1
ATOM 3641 N N . PRO B 1 112 ? 23.849 35.701 49.655 1.00 57.57 109 PRO B N 1
ATOM 3642 C CA . PRO B 1 112 ? 24.415 35.285 50.941 1.00 54.82 109 PRO B CA 1
ATOM 3643 C C . PRO B 1 112 ? 24.065 36.292 52.036 1.00 52.63 109 PRO B C 1
ATOM 3644 O O . PRO B 1 112 ? 23.385 35.937 52.979 1.00 59.43 109 PRO B O 1
ATOM 3648 N N . ILE B 1 113 ? 24.506 37.537 51.923 1.00 48.99 110 ILE B N 1
ATOM 3649 C CA . ILE B 1 113 ? 24.135 38.515 52.934 1.00 50.81 110 ILE B CA 1
ATOM 3650 C C . ILE B 1 113 ? 22.881 39.268 52.517 1.00 51.10 110 ILE B C 1
ATOM 3651 O O . ILE B 1 113 ? 22.795 39.753 51.385 1.00 49.22 110 ILE B O 1
ATOM 3656 N N . THR B 1 114 ? 21.912 39.344 53.431 1.00 56.30 111 THR B N 1
ATOM 3657 C CA . THR B 1 114 ? 20.707 40.156 53.251 1.00 60.39 111 THR B CA 1
ATOM 3658 C C . THR B 1 114 ? 20.510 41.005 54.490 1.00 59.95 111 THR B C 1
ATOM 3659 O O . THR B 1 114 ? 20.463 40.483 55.600 1.00 65.64 111 THR B O 1
ATOM 3663 N N . THR B 1 115 ? 20.380 42.312 54.300 1.00 55.57 112 THR B N 1
ATOM 3664 C CA . THR B 1 115 ? 20.348 43.238 55.420 1.00 51.30 112 THR B CA 1
ATOM 3665 C C . THR B 1 115 ? 19.476 44.470 55.146 1.00 55.33 112 THR B C 1
ATOM 3666 O O . THR B 1 115 ? 18.910 44.627 54.057 1.00 53.74 112 THR B O 1
ATOM 3670 N N . GLY B 1 116 ? 19.382 45.345 56.145 1.00 57.00 113 GLY B N 1
ATOM 3671 C CA . GLY B 1 116 ? 18.420 46.430 56.134 1.00 52.29 113 GLY B CA 1
ATOM 3672 C C . GLY B 1 116 ? 17.196 46.030 56.935 1.00 54.98 113 GLY B C 1
ATOM 3673 O O . GLY B 1 116 ? 17.240 45.095 57.722 1.00 59.74 113 GLY B O 1
ATOM 3682 N N . SER B 1 118 ? 13.354 44.537 57.129 1.00 51.95 115 SER B N 1
ATOM 3683 C CA . SER B 1 118 ? 12.418 43.729 56.356 1.00 43.53 115 SER B CA 1
ATOM 3684 C C . SER B 1 118 ? 11.191 43.346 57.153 1.00 40.87 115 SER B C 1
ATOM 3685 O O . SER B 1 118 ? 11.211 43.291 58.388 1.00 43.17 115 SER B O 1
ATOM 3688 N N . HIS B 1 119 ? 10.115 43.080 56.428 1.00 37.26 116 HIS B N 1
ATOM 3689 C CA . HIS B 1 119 ? 8.868 42.684 57.043 1.00 38.34 116 HIS B CA 1
ATOM 3690 C C . HIS B 1 119 ? 9.106 41.551 58.060 1.00 42.14 116 HIS B C 1
ATOM 3691 O O . HIS B 1 119 ? 9.990 40.709 57.875 1.00 39.04 116 HIS B O 1
ATOM 3698 N N . PHE B 1 120 ? 8.327 41.527 59.137 1.00 48.14 117 PHE B N 1
ATOM 3699 C CA . PHE B 1 120 ? 8.632 40.616 60.243 1.00 46.09 117 PHE B CA 1
ATOM 3700 C C . PHE B 1 120 ? 8.675 39.148 59.883 1.00 50.74 117 PHE B C 1
ATOM 3701 O O . PHE B 1 120 ? 9.377 38.382 60.536 1.00 58.32 117 PHE B O 1
ATOM 3709 N N . LEU B 1 121 ? 7.929 38.745 58.860 1.00 51.86 118 LEU B N 1
ATOM 3710 C CA . LEU B 1 121 ? 7.926 37.337 58.447 1.00 52.81 118 LEU B CA 1
ATOM 3711 C C . LEU B 1 121 ? 9.131 36.971 57.593 1.00 63.24 118 LEU B C 1
ATOM 3712 O O . LEU B 1 121 ? 9.174 35.879 57.022 1.00 71.99 118 LEU B O 1
ATOM 3717 N N . PHE B 1 122 ? 10.093 37.885 57.492 1.00 57.95 119 PHE B N 1
ATOM 3718 C CA . PHE B 1 122 ? 11.324 37.619 56.762 1.00 51.21 119 PHE B CA 1
ATOM 3719 C C . PHE B 1 122 ? 12.543 37.940 57.613 1.00 56.48 119 PHE B C 1
ATOM 3720 O O . PHE B 1 122 ? 13.689 37.734 57.195 1.00 46.51 119 PHE B O 1
ATOM 3728 N N . ARG B 1 123 ? 12.287 38.451 58.813 1.00 64.09 120 ARG B N 1
ATOM 3729 C CA . ARG B 1 123 ? 13.359 38.850 59.710 1.00 59.72 120 ARG B CA 1
ATOM 3730 C C . ARG B 1 123 ? 14.211 37.664 60.150 1.00 56.94 120 ARG B C 1
ATOM 3731 O O . ARG B 1 123 ? 15.422 37.809 60.315 1.00 52.82 120 ARG B O 1
ATOM 3739 N N . PRO B 1 124 ? 13.586 36.487 60.345 1.00 62.14 121 PRO B N 1
ATOM 3740 C CA . PRO B 1 124 ? 14.371 35.277 60.661 1.00 65.07 121 PRO B CA 1
ATOM 3741 C C . PRO B 1 124 ? 15.361 34.852 59.558 1.00 63.78 121 PRO B C 1
ATOM 3742 O O . PRO B 1 124 ? 16.368 34.225 59.872 1.00 68.56 121 PRO B O 1
ATOM 3746 N N . PHE B 1 125 ? 15.091 35.200 58.304 1.00 54.66 122 PHE B N 1
ATOM 3747 C CA . PHE B 1 125 ? 15.912 34.742 57.189 1.00 50.97 122 PHE B CA 1
ATOM 3748 C C . PHE B 1 125 ? 16.954 35.761 56.731 1.00 54.04 122 PHE B C 1
ATOM 3749 O O . PHE B 1 125 ? 17.187 35.884 55.534 1.00 56.49 122 PHE B O 1
ATOM 3765 N N . THR B 1 127 ? 20.833 38.138 57.415 1.00 60.14 124 THR B N 1
ATOM 3766 C CA . THR B 1 127 ? 22.116 38.157 58.095 1.00 69.23 124 THR B CA 1
ATOM 3767 C C . THR B 1 127 ? 22.190 39.219 59.178 1.00 72.92 124 THR B C 1
ATOM 3768 O O . THR B 1 127 ? 22.284 38.904 60.366 1.00 71.11 124 THR B O 1
ATOM 3772 N N . LYS B 1 128 ? 22.170 40.478 58.758 1.00 77.20 125 LYS B N 1
ATOM 3773 C CA . LYS B 1 128 ? 22.169 41.593 59.688 1.00 79.30 125 LYS B CA 1
ATOM 3774 C C . LYS B 1 128 ? 20.886 42.391 59.483 1.00 80.19 125 LYS B C 1
ATOM 3775 O O . LYS B 1 128 ? 20.643 42.947 58.410 1.00 77.18 125 LYS B O 1
ATOM 3781 N N . TYR B 1 129 ? 20.048 42.410 60.510 1.00 79.47 126 TYR B N 1
ATOM 3782 C CA . TYR B 1 129 ? 18.838 43.212 60.480 1.00 68.18 126 TYR B CA 1
ATOM 3783 C C . TYR B 1 129 ? 19.139 44.572 61.102 1.00 61.38 126 TYR B C 1
ATOM 3784 O O . TYR B 1 129 ? 19.779 44.673 62.154 1.00 55.95 126 TYR B O 1
ATOM 3793 N N . THR B 1 130 ? 18.708 45.620 60.415 1.00 61.94 127 THR B N 1
ATOM 3794 C CA . THR B 1 130 ? 18.877 46.973 60.916 1.00 64.22 127 THR B CA 1
ATOM 3795 C C . THR B 1 130 ? 17.533 47.673 60.954 1.00 66.98 127 THR B C 1
ATOM 3796 O O . THR B 1 130 ? 16.923 47.934 59.920 1.00 67.21 127 THR B O 1
ATOM 3800 N N . ARG B 1 131 ? 17.070 47.949 62.166 1.00 65.97 128 ARG B N 1
ATOM 3801 C CA . ARG B 1 131 ? 15.851 48.715 62.381 1.00 58.22 128 ARG B CA 1
ATOM 3802 C C . ARG B 1 131 ? 16.038 50.193 62.030 1.00 49.55 128 ARG B C 1
ATOM 3803 O O . ARG B 1 131 ? 16.959 50.847 62.527 1.00 41.72 128 ARG B O 1
ATOM 3811 N N . LEU B 1 132 ? 15.165 50.700 61.164 1.00 43.88 129 LEU B N 1
ATOM 3812 C CA . LEU B 1 132 ? 15.143 52.109 60.816 1.00 45.75 129 LEU B CA 1
ATOM 3813 C C . LEU B 1 132 ? 14.843 52.955 62.049 1.00 59.13 129 LEU B C 1
ATOM 3814 O O . LEU B 1 132 ? 13.929 52.631 62.818 1.00 65.22 129 LEU B O 1
ATOM 3819 N N . ASP B 1 133 ? 15.609 54.030 62.244 1.00 53.51 130 ASP B N 1
ATOM 3820 C CA . ASP B 1 133 ? 15.324 54.933 63.340 1.00 56.99 130 ASP B CA 1
ATOM 3821 C C . ASP B 1 133 ? 14.319 55.990 62.893 1.00 64.78 130 ASP B C 1
ATOM 3822 O O . ASP B 1 133 ? 14.680 57.040 62.359 1.00 66.99 130 ASP B O 1
ATOM 3827 N N . ARG B 1 134 ? 13.047 55.703 63.129 1.00 67.72 131 ARG B N 1
ATOM 3828 C CA . ARG B 1 134 ? 11.983 56.611 62.743 1.00 70.49 131 ARG B CA 1
ATOM 3829 C C . ARG B 1 134 ? 11.723 57.642 63.856 1.00 66.04 131 ARG B C 1
ATOM 3830 O O . ARG B 1 134 ? 10.738 58.381 63.825 1.00 64.27 131 ARG B O 1
ATOM 3838 N N . LYS B 1 135 ? 12.630 57.702 64.824 1.00 54.28 132 LYS B N 1
ATOM 3839 C CA . LYS B 1 135 ? 12.369 58.432 66.049 1.00 50.17 132 LYS B CA 1
ATOM 3840 C C . LYS B 1 135 ? 13.286 59.626 66.269 1.00 53.68 132 LYS B C 1
ATOM 3841 O O . LYS B 1 135 ? 12.884 60.616 66.871 1.00 49.02 132 LYS B O 1
ATOM 3847 N N . THR B 1 136 ? 14.521 59.524 65.797 1.00 56.21 133 THR B N 1
ATOM 3848 C CA . THR B 1 136 ? 15.566 60.469 66.189 1.00 48.47 133 THR B CA 1
ATOM 3849 C C . THR B 1 136 ? 16.295 61.100 65.009 1.00 44.71 133 THR B C 1
ATOM 3850 O O . THR B 1 136 ? 17.031 62.038 65.184 1.00 42.06 133 THR B O 1
ATOM 3854 N N . ARG B 1 137 ? 16.093 60.588 63.807 1.00 53.76 134 ARG B N 1
ATOM 3855 C CA . ARG B 1 137 ? 16.803 61.114 62.651 1.00 57.46 134 ARG B CA 1
ATOM 3856 C C . ARG B 1 137 ? 15.838 61.598 61.571 1.00 62.06 134 ARG B C 1
ATOM 3857 O O . ARG B 1 137 ? 14.718 61.076 61.425 1.00 61.79 134 ARG B O 1
ATOM 3865 N N . HIS B 1 138 ? 16.287 62.602 60.822 1.00 56.61 135 HIS B N 1
ATOM 3866 C CA . HIS B 1 138 ? 15.659 62.957 59.563 1.00 52.13 135 HIS B CA 1
ATOM 3867 C C . HIS B 1 138 ? 15.614 61.697 58.711 1.00 61.83 135 HIS B C 1
ATOM 3868 O O . HIS B 1 138 ? 16.555 60.906 58.704 1.00 61.02 135 HIS B O 1
ATOM 3875 N N . ALA B 1 139 ? 14.514 61.503 58.000 1.00 72.31 136 ALA B N 1
ATOM 3876 C CA . ALA B 1 139 ? 14.341 60.302 57.197 1.00 76.22 136 ALA B CA 1
ATOM 3877 C C . ALA B 1 139 ? 15.597 59.970 56.397 1.00 68.86 136 ALA B C 1
ATOM 3878 O O . ALA B 1 139 ? 16.030 58.818 56.348 1.00 69.94 136 ALA B O 1
ATOM 3880 N N . ALA B 1 140 ? 16.180 60.985 55.771 1.00 63.17 137 ALA B N 1
ATOM 3881 C CA . ALA B 1 140 ? 17.355 60.781 54.929 1.00 65.20 137 ALA B CA 1
ATOM 3882 C C . ALA B 1 140 ? 18.569 60.221 55.700 1.00 72.36 137 ALA B C 1
ATOM 3883 O O . ALA B 1 140 ? 19.314 59.385 55.174 1.00 77.88 137 ALA B O 1
ATOM 3885 N N . ASP B 1 141 ? 18.760 60.682 56.936 1.00 63.21 138 ASP B N 1
ATOM 3886 C CA . ASP B 1 141 ? 19.840 60.191 57.781 1.00 58.08 138 ASP B CA 1
ATOM 3887 C C . ASP B 1 141 ? 19.545 58.796 58.327 1.00 62.82 138 ASP B C 1
ATOM 3888 O O . ASP B 1 141 ? 20.464 58.019 58.601 1.00 54.30 138 ASP B O 1
ATOM 3901 N N . TYR B 1 143 ? 18.173 56.465 56.806 1.00 56.88 140 TYR B N 1
ATOM 3902 C CA . TYR B 1 143 ? 18.566 55.546 55.744 1.00 59.81 140 TYR B CA 1
ATOM 3903 C C . TYR B 1 143 ? 20.081 55.315 55.745 1.00 62.99 140 TYR B C 1
ATOM 3904 O O . TYR B 1 143 ? 20.545 54.186 55.619 1.00 74.93 140 TYR B O 1
ATOM 3913 N N . ILE B 1 144 ? 20.847 56.387 55.893 1.00 53.28 141 ILE B N 1
ATOM 3914 C CA . ILE B 1 144 ? 22.286 56.285 56.037 1.00 57.18 141 ILE B CA 1
ATOM 3915 C C . ILE B 1 144 ? 22.623 55.531 57.328 1.00 62.33 141 ILE B C 1
ATOM 3916 O O . ILE B 1 144 ? 23.665 54.886 57.431 1.00 58.56 141 ILE B O 1
ATOM 3921 N N . ASN B 1 145 ? 21.730 55.610 58.312 1.00 71.18 142 ASN B N 1
ATOM 3922 C CA . ASN B 1 145 ? 21.921 54.908 59.584 1.00 75.05 142 ASN B CA 1
ATOM 3923 C C . ASN B 1 145 ? 22.097 53.413 59.390 1.00 70.92 142 ASN B C 1
ATOM 3924 O O . ASN B 1 145 ? 22.850 52.772 60.115 1.00 70.45 142 ASN B O 1
ATOM 3929 N N . VAL B 1 146 ? 21.377 52.861 58.418 1.00 65.49 143 VAL B N 1
ATOM 3930 C CA . VAL B 1 146 ? 21.624 51.500 57.973 1.00 58.56 143 VAL B CA 1
ATOM 3931 C C . VAL B 1 146 ? 23.134 51.312 57.784 1.00 61.68 143 VAL B C 1
ATOM 3932 O O . VAL B 1 146 ? 23.777 50.574 58.537 1.00 65.56 143 VAL B O 1
ATOM 3936 N N . LEU B 1 147 ? 23.695 52.000 56.791 1.00 57.84 144 LEU B N 1
ATOM 3937 C CA . LEU B 1 147 ? 25.140 52.000 56.539 1.00 60.98 144 LEU B CA 1
ATOM 3938 C C . LEU B 1 147 ? 25.996 52.193 57.803 1.00 66.35 144 LEU B C 1
ATOM 3939 O O . LEU B 1 147 ? 27.036 51.556 57.957 1.00 64.66 144 LEU B O 1
ATOM 3944 N N . GLU B 1 148 ? 25.575 53.083 58.698 1.00 70.63 145 GLU B N 1
ATOM 3945 C CA . GLU B 1 148 ? 26.290 53.266 59.957 1.00 70.88 145 GLU B CA 1
ATOM 3946 C C . GLU B 1 148 ? 26.272 51.976 60.767 1.00 65.42 145 GLU B C 1
ATOM 3947 O O . GLU B 1 148 ? 27.212 51.680 61.499 1.00 66.58 145 GLU B O 1
ATOM 3953 N N . GLN B 1 149 ? 25.199 51.208 60.627 1.00 60.06 146 GLN B N 1
ATOM 3954 C CA . GLN B 1 149 ? 25.051 49.975 61.383 1.00 63.80 146 GLN B CA 1
ATOM 3955 C C . GLN B 1 149 ? 25.881 48.841 60.785 1.00 64.95 146 GLN B C 1
ATOM 3956 O O . GLN B 1 149 ? 26.217 47.879 61.471 1.00 74.80 146 GLN B O 1
ATOM 3962 N N . LEU B 1 150 ? 26.236 48.967 59.512 1.00 55.30 147 LEU B N 1
ATOM 3963 C CA . LEU B 1 150 ? 27.122 48.004 58.868 1.00 53.24 147 LEU B CA 1
ATOM 3964 C C . LEU B 1 150 ? 28.612 48.342 59.052 1.00 61.81 147 LEU B C 1
ATOM 3965 O O . LEU B 1 150 ? 29.480 47.532 58.748 1.00 67.84 147 LEU B O 1
ATOM 3970 N N . GLY B 1 151 ? 28.903 49.540 59.555 1.00 80.38 148 GLY B N 1
ATOM 3971 C CA . GLY B 1 151 ? 30.275 49.951 59.816 1.00 78.66 148 GLY B CA 1
ATOM 3972 C C . GLY B 1 151 ? 30.653 51.329 59.282 1.00 70.40 148 GLY B C 1
ATOM 3973 O O . GLY B 1 151 ? 31.530 52.017 59.820 1.00 68.65 148 GLY B O 1
ATOM 3974 N N . VAL B 1 152 ? 29.998 51.726 58.204 1.00 60.67 149 VAL B N 1
ATOM 3975 C CA . VAL B 1 152 ? 30.246 53.014 57.596 1.00 58.31 149 VAL B CA 1
ATOM 3976 C C . VAL B 1 152 ? 30.398 54.148 58.614 1.00 65.15 149 VAL B C 1
ATOM 3977 O O . VAL B 1 152 ? 29.750 54.152 59.665 1.00 66.71 149 VAL B O 1
ATOM 3981 N N . THR B 1 153 ? 31.268 55.102 58.288 1.00 69.20 150 THR B N 1
ATOM 3982 C CA . THR B 1 153 ? 31.531 56.255 59.145 1.00 73.53 150 THR B CA 1
ATOM 3983 C C . THR B 1 153 ? 31.560 57.567 58.353 1.00 76.05 150 THR B C 1
ATOM 3984 O O . THR B 1 153 ? 31.211 58.624 58.884 1.00 77.58 150 THR B O 1
ATOM 3988 N N . ASP B 1 154 ? 31.975 57.495 57.089 1.00 73.91 151 ASP B N 1
ATOM 3989 C CA . ASP B 1 154 ? 31.928 58.655 56.198 1.00 72.51 151 ASP B CA 1
ATOM 3990 C C . ASP B 1 154 ? 30.488 58.969 55.743 1.00 70.07 151 ASP B C 1
ATOM 3991 O O . ASP B 1 154 ? 29.955 58.339 54.816 1.00 61.47 151 ASP B O 1
ATOM 3996 N N . THR B 1 155 ? 29.889 59.967 56.395 1.00 72.73 152 THR B N 1
ATOM 3997 C CA . THR B 1 155 ? 28.467 60.284 56.271 1.00 74.23 152 THR B CA 1
ATOM 3998 C C . THR B 1 155 ? 28.180 61.565 55.470 1.00 76.02 152 THR B C 1
ATOM 3999 O O . THR B 1 155 ? 27.023 61.952 55.276 1.00 71.14 152 THR B O 1
ATOM 4003 N N . SER B 1 156 ? 29.232 62.226 55.003 1.00 79.35 153 SER B N 1
ATOM 4004 C CA . SER B 1 156 ? 29.061 63.472 54.271 1.00 73.56 153 SER B CA 1
ATOM 4005 C C . SER B 1 156 ? 28.413 63.189 52.923 1.00 69.26 153 SER B C 1
ATOM 4006 O O . SER B 1 156 ? 28.625 62.128 52.346 1.00 70.64 153 SER B O 1
ATOM 4009 N N . ASN B 1 157 ? 27.618 64.134 52.428 1.00 67.54 154 ASN B N 1
ATOM 4010 C CA . ASN B 1 157 ? 26.941 63.963 51.145 1.00 63.59 154 ASN B CA 1
ATOM 4011 C C . ASN B 1 157 ? 26.311 65.242 50.588 1.00 55.88 154 ASN B C 1
ATOM 4012 O O . ASN B 1 157 ? 25.854 66.106 51.333 1.00 48.22 154 ASN B O 1
ATOM 4017 N N . SER B 1 158 ? 26.260 65.326 49.265 1.00 54.16 155 SER B N 1
ATOM 4018 C CA . SER B 1 158 ? 25.712 66.478 48.564 1.00 51.45 155 SER B CA 1
ATOM 4019 C C . SER B 1 158 ? 24.194 66.562 48.648 1.00 50.68 155 SER B C 1
ATOM 4020 O O . SER B 1 158 ? 23.541 66.841 47.640 1.00 57.87 155 SER B O 1
ATOM 4023 N N . GLY B 1 159 ? 23.623 66.315 49.822 1.00 44.20 156 GLY B N 1
ATOM 4024 C CA . GLY B 1 159 ? 22.169 66.307 49.956 1.00 49.02 156 GLY B CA 1
ATOM 4025 C C . GLY B 1 159 ? 21.396 65.568 48.864 1.00 50.41 156 GLY B C 1
ATOM 4026 O O . GLY B 1 159 ? 21.859 64.534 48.365 1.00 58.79 156 GLY B O 1
ATOM 4027 N N . LEU B 1 160 ? 20.222 66.089 48.490 1.00 44.02 157 LEU B N 1
ATOM 4028 C CA . LEU B 1 160 ? 19.324 65.373 47.565 1.00 42.56 157 LEU B CA 1
ATOM 4029 C C . LEU B 1 160 ? 19.641 65.578 46.080 1.00 51.06 157 LEU B C 1
ATOM 4030 O O . LEU B 1 160 ? 19.701 66.708 45.588 1.00 54.93 157 LEU B O 1
ATOM 4035 N N . HIS B 1 161 ? 19.802 64.472 45.361 1.00 55.99 158 HIS B N 1
ATOM 4036 C CA . HIS B 1 161 ? 20.230 64.515 43.966 1.00 61.25 158 HIS B CA 1
ATOM 4037 C C . HIS B 1 161 ? 19.218 63.889 42.999 1.00 59.09 158 HIS B C 1
ATOM 4038 O O . HIS B 1 161 ? 18.569 62.891 43.310 1.00 55.08 158 HIS B O 1
ATOM 4045 N N . ILE B 1 162 ? 19.074 64.507 41.831 1.00 58.15 159 ILE B N 1
ATOM 4046 C CA . ILE B 1 162 ? 18.449 63.862 40.685 1.00 48.93 159 ILE B CA 1
ATOM 4047 C C . ILE B 1 162 ? 19.207 64.349 39.464 1.00 55.05 159 ILE B C 1
ATOM 4048 O O . ILE B 1 162 ? 19.203 65.536 39.171 1.00 55.69 159 ILE B O 1
ATOM 4053 N N . GLU B 1 163 ? 19.883 63.432 38.777 1.00 63.52 160 GLU B N 1
ATOM 4054 C CA . GLU B 1 163 ? 20.665 63.763 37.591 1.00 63.72 160 GLU B CA 1
ATOM 4055 C C . GLU B 1 163 ? 19.722 63.947 36.409 1.00 60.71 160 GLU B C 1
ATOM 4056 O O . GLU B 1 163 ? 18.884 63.089 36.143 1.00 58.62 160 GLU B O 1
ATOM 4062 N N . ILE B 1 164 ? 19.857 65.074 35.716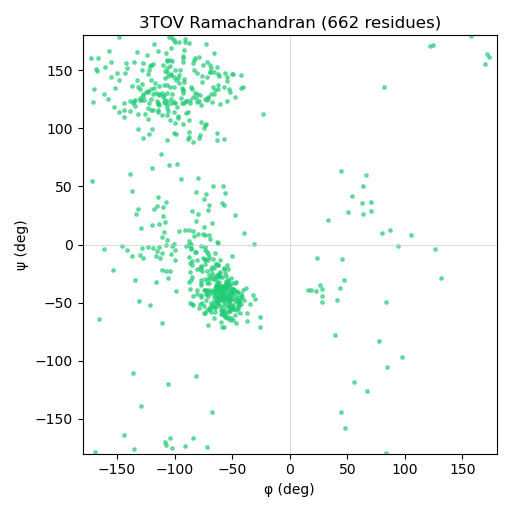 1.00 60.45 161 ILE B N 1
ATOM 4063 C CA . ILE B 1 164 ? 19.002 65.414 34.585 1.00 56.84 161 ILE B CA 1
ATOM 4064 C C . ILE B 1 164 ? 19.781 65.133 33.318 1.00 53.09 161 ILE B C 1
ATOM 4065 O O . ILE B 1 164 ? 21.009 65.106 33.350 1.00 58.86 161 ILE B O 1
ATOM 4070 N N . CYS B 1 165 ? 19.087 64.930 32.205 1.00 47.98 162 CYS B N 1
ATOM 4071 C CA . CYS B 1 165 ? 19.778 64.708 30.941 1.00 49.96 162 CYS B CA 1
ATOM 4072 C C . CYS B 1 165 ? 19.472 65.769 29.878 1.00 51.83 162 CYS B C 1
ATOM 4073 O O . CYS B 1 165 ? 18.421 66.400 29.898 1.00 52.15 162 CYS B O 1
ATOM 4076 N N . GLU B 1 166 ? 20.393 65.944 28.940 1.00 58.48 163 GLU B N 1
ATOM 4077 C CA . GLU B 1 166 ? 20.207 66.882 27.839 1.00 72.61 163 GLU B CA 1
ATOM 4078 C C . GLU B 1 166 ? 18.749 67.169 27.468 1.00 73.23 163 GLU B C 1
ATOM 4079 O O . GLU B 1 166 ? 18.296 68.297 27.598 1.00 76.67 163 GLU B O 1
ATOM 4085 N N . GLU B 1 167 ? 18.006 66.159 27.026 1.00 71.29 164 GLU B N 1
ATOM 4086 C CA . GLU B 1 167 ? 16.687 66.411 26.447 1.00 71.35 164 GLU B CA 1
ATOM 4087 C C . GLU B 1 167 ? 15.681 66.921 27.467 1.00 64.26 164 GLU B C 1
ATOM 4088 O O . GLU B 1 167 ? 14.659 67.512 27.109 1.00 62.56 164 GLU B O 1
ATOM 4094 N N . TRP B 1 168 ? 15.962 66.693 28.739 1.00 56.49 165 TRP B N 1
ATOM 4095 C CA . TRP B 1 168 ? 15.081 67.193 29.777 1.00 53.63 165 TRP B CA 1
ATOM 4096 C C . TRP B 1 168 ? 15.282 68.688 29.961 1.00 58.06 165 TRP B C 1
ATOM 4097 O O . TRP B 1 168 ? 14.317 69.456 29.979 1.00 61.58 165 TRP B O 1
ATOM 4108 N N . ARG B 1 169 ? 16.543 69.092 30.107 1.00 57.24 166 ARG B N 1
ATOM 4109 C CA . ARG B 1 169 ? 16.897 70.501 30.096 1.00 52.92 166 ARG B CA 1
ATOM 4110 C C . ARG B 1 169 ? 16.329 71.098 28.819 1.00 52.07 166 ARG B C 1
ATOM 4111 O O . ARG B 1 169 ? 15.738 72.176 28.817 1.00 53.50 166 ARG B O 1
ATOM 4119 N N . CYS B 1 170 ? 16.498 70.377 27.725 1.00 50.53 167 CYS B N 1
ATOM 4120 C CA . CYS B 1 170 ? 16.104 70.907 26.439 1.00 52.68 167 CYS B CA 1
ATOM 4121 C C . CYS B 1 170 ? 14.598 71.168 26.387 1.00 54.32 167 CYS B C 1
ATOM 4122 O O . CYS B 1 170 ? 14.163 72.162 25.833 1.00 56.16 167 CYS B O 1
ATOM 4125 N N . GLN B 1 171 ? 13.801 70.290 26.982 1.00 57.77 168 GLN B N 1
ATOM 4126 C CA . GLN B 1 171 ? 12.359 70.474 26.948 1.00 61.35 168 GLN B CA 1
ATOM 4127 C C . GLN B 1 171 ? 11.906 71.606 27.855 1.00 56.55 168 GLN B C 1
ATOM 4128 O O . GLN B 1 171 ? 11.112 72.455 27.439 1.00 59.49 168 GLN B O 1
ATOM 4134 N N . ALA B 1 172 ? 12.396 71.614 29.092 1.00 47.05 169 ALA B N 1
ATOM 4135 C CA . ALA B 1 172 ? 12.097 72.715 30.009 1.00 50.51 169 ALA B CA 1
ATOM 4136 C C . ALA B 1 172 ? 12.522 74.059 29.417 1.00 57.28 169 ALA B C 1
ATOM 4137 O O . ALA B 1 172 ? 11.873 75.086 29.619 1.00 62.63 169 ALA B O 1
ATOM 4139 N N . GLN B 1 173 ? 13.623 74.044 28.686 1.00 55.25 170 GLN B N 1
ATOM 4140 C CA . GLN B 1 173 ? 14.144 75.250 28.081 1.00 53.24 170 GLN B CA 1
ATOM 4141 C C . GLN B 1 173 ? 13.149 75.775 27.055 1.00 51.04 170 GLN B C 1
ATOM 4142 O O . GLN B 1 173 ? 12.735 76.930 27.116 1.00 52.84 170 GLN B O 1
ATOM 4148 N N . GLU B 1 174 ? 12.738 74.909 26.137 1.00 55.24 171 GLU B N 1
ATOM 4149 C CA . GLU B 1 174 ? 11.813 75.282 25.068 1.00 62.48 171 GLU B CA 1
ATOM 4150 C C . GLU B 1 174 ? 10.452 75.708 25.601 1.00 60.73 171 GLU B C 1
ATOM 4151 O O . GLU B 1 174 ? 9.795 76.568 25.026 1.00 55.80 171 GLU B O 1
ATOM 4157 N N . PHE B 1 175 ? 10.029 75.081 26.692 1.00 60.11 172 PHE B N 1
ATOM 4158 C CA . PHE B 1 175 ? 8.752 75.386 27.321 1.00 51.88 172 PHE B CA 1
ATOM 4159 C C . PHE B 1 175 ? 8.740 76.813 27.840 1.00 58.09 172 PHE B C 1
ATOM 4160 O O . PHE B 1 175 ? 7.800 77.567 27.580 1.00 61.15 172 PHE B O 1
ATOM 4168 N N . TYR B 1 176 ? 9.789 77.168 28.581 1.00 55.64 173 TYR B N 1
ATOM 4169 C CA . TYR B 1 176 ? 9.906 78.480 29.197 1.00 49.08 173 TYR B CA 1
ATOM 4170 C C . TYR B 1 176 ? 10.155 79.584 28.178 1.00 56.17 173 TYR B C 1
ATOM 4171 O O . TYR B 1 176 ? 9.568 80.658 28.263 1.00 56.19 173 TYR B O 1
ATOM 4180 N N . SER B 1 177 ? 11.044 79.346 27.225 1.00 59.33 174 SER B N 1
ATOM 4181 C CA . SER B 1 177 ? 11.287 80.370 26.224 1.00 65.05 174 SER B CA 1
ATOM 4182 C C . SER B 1 177 ? 9.976 80.683 25.509 1.00 69.89 174 SER B C 1
ATOM 4183 O O . SER B 1 177 ? 9.653 81.848 25.261 1.00 78.24 174 SER B O 1
ATOM 4186 N N . SER B 1 178 ? 9.214 79.632 25.214 1.00 64.17 175 SER B N 1
ATOM 4187 C CA . SER B 1 178 ? 7.980 79.737 24.444 1.00 60.19 175 SER B CA 1
ATOM 4188 C C . SER B 1 178 ? 6.836 80.361 25.246 1.00 56.58 175 SER B C 1
ATOM 4189 O O . SER B 1 178 ? 5.747 80.578 24.713 1.00 61.80 175 SER B O 1
ATOM 4192 N N . HIS B 1 179 ? 7.073 80.629 26.524 1.00 49.34 176 HIS B N 1
ATOM 4193 C CA . HIS B 1 179 ? 6.147 81.443 27.312 1.00 52.29 176 HIS B CA 1
ATOM 4194 C C . HIS B 1 179 ? 6.820 82.750 27.688 1.00 62.96 176 HIS B C 1
ATOM 4195 O O . HIS B 1 179 ? 6.392 83.439 28.617 1.00 66.12 176 HIS B O 1
ATOM 4202 N N . GLY B 1 180 ? 7.893 83.065 26.962 1.00 64.10 177 GLY B N 1
ATOM 4203 C CA . GLY B 1 180 ? 8.602 84.320 27.110 1.00 67.20 177 GLY B CA 1
ATOM 4204 C C . GLY B 1 180 ? 9.409 84.508 28.382 1.00 72.88 177 GLY B C 1
ATOM 4205 O O . GLY B 1 180 ? 9.473 85.611 28.928 1.00 77.12 177 GLY B O 1
ATOM 4206 N N . LEU B 1 181 ? 10.033 83.444 28.865 1.00 73.43 178 LEU B N 1
ATOM 4207 C CA . LEU B 1 181 ? 10.950 83.593 29.986 1.00 71.41 178 LEU B CA 1
ATOM 4208 C C . LEU B 1 181 ? 12.294 84.072 29.460 1.00 78.87 178 LEU B C 1
ATOM 4209 O O . LEU B 1 181 ? 12.866 83.480 28.543 1.00 81.96 178 LEU B O 1
ATOM 4214 N N . THR B 1 182 ? 12.786 85.165 30.020 1.00 80.75 179 THR B N 1
ATOM 4215 C CA . THR B 1 182 ? 14.097 85.656 29.648 1.00 80.72 179 THR B CA 1
ATOM 4216 C C . THR B 1 182 ? 15.071 85.193 30.724 1.00 77.49 179 THR B C 1
ATOM 4217 O O . THR B 1 182 ? 14.685 84.999 31.876 1.00 71.09 179 THR B O 1
ATOM 4221 N N . ASP B 1 183 ? 16.324 84.976 30.342 1.00 83.59 180 ASP B N 1
ATOM 4222 C CA . ASP B 1 183 ? 17.310 84.404 31.258 1.00 87.38 180 ASP B CA 1
ATOM 4223 C C . ASP B 1 183 ? 17.548 85.312 32.460 1.00 78.45 180 ASP B C 1
ATOM 4224 O O . ASP B 1 183 ? 18.344 85.007 33.345 1.00 77.09 180 ASP B O 1
ATOM 4229 N N . THR B 1 184 ? 16.819 86.418 32.489 1.00 75.26 181 THR B N 1
ATOM 4230 C CA . THR B 1 184 ? 17.060 87.501 33.430 1.00 67.38 181 THR B CA 1
ATOM 4231 C C . THR B 1 184 ? 15.903 87.593 34.407 1.00 57.76 181 THR B C 1
ATOM 4232 O O . THR B 1 184 ? 15.990 88.285 35.426 1.00 51.73 181 THR B O 1
ATOM 4236 N N . ASP B 1 185 ? 14.829 86.874 34.081 1.00 55.55 182 ASP B N 1
ATOM 4237 C CA . ASP B 1 185 ? 13.594 86.875 34.857 1.00 56.08 182 ASP B CA 1
ATOM 4238 C C . ASP B 1 185 ? 13.722 86.141 36.178 1.00 55.25 182 ASP B C 1
ATOM 4239 O O . ASP B 1 185 ? 14.584 85.291 36.346 1.00 56.43 182 ASP B O 1
ATOM 4244 N N . ILE B 1 186 ? 12.851 86.489 37.116 1.00 60.32 183 ILE B N 1
ATOM 4245 C CA . ILE B 1 186 ? 12.813 85.853 38.424 1.00 61.56 183 ILE B CA 1
ATOM 4246 C C . ILE B 1 186 ? 11.559 85.002 38.516 1.00 69.17 183 ILE B C 1
ATOM 4247 O O . ILE B 1 186 ? 10.458 85.475 38.247 1.00 75.76 183 ILE B O 1
ATOM 4252 N N . LEU B 1 187 ? 11.730 83.746 38.907 1.00 61.95 184 LEU B N 1
ATOM 4253 C CA . LEU B 1 187 ? 10.685 82.747 38.720 1.00 57.10 184 LEU B CA 1
ATOM 4254 C C . LEU B 1 187 ? 10.203 82.112 40.008 1.00 55.55 184 LEU B C 1
ATOM 4255 O O . LEU B 1 187 ? 10.948 81.400 40.685 1.00 54.83 184 LEU B O 1
ATOM 4260 N N . ILE B 1 188 ? 8.941 82.341 40.333 1.00 55.38 185 ILE B N 1
ATOM 4261 C CA . ILE B 1 188 ? 8.359 81.684 41.495 1.00 55.93 185 ILE B CA 1
ATOM 4262 C C . ILE B 1 188 ? 7.544 80.439 41.123 1.00 49.99 185 ILE B C 1
ATOM 4263 O O . ILE B 1 188 ? 6.550 80.523 40.395 1.00 47.88 185 ILE B O 1
ATOM 4268 N N . GLY B 1 189 ? 7.978 79.287 41.627 1.00 42.71 186 GLY B N 1
ATOM 4269 C CA . GLY B 1 189 ? 7.288 78.037 41.367 1.00 39.56 186 GLY B CA 1
ATOM 4270 C C . GLY B 1 189 ? 6.243 77.685 42.415 1.00 35.74 186 GLY B C 1
ATOM 4271 O O . GLY B 1 189 ? 6.433 77.932 43.609 1.00 28.63 186 GLY B O 1
ATOM 4272 N N . PHE B 1 190 ? 5.130 77.109 41.968 1.00 37.14 187 PHE B N 1
ATOM 4273 C CA . PHE B 1 190 ? 4.091 76.668 42.892 1.00 42.26 187 PHE B CA 1
ATOM 4274 C C . PHE B 1 190 ? 3.762 75.192 42.753 1.00 51.28 187 PHE B C 1
ATOM 4275 O O . PHE B 1 190 ? 3.559 74.678 41.649 1.00 60.94 187 PHE B O 1
ATOM 4283 N N . ASN B 1 191 ? 3.726 74.511 43.888 1.00 46.72 188 ASN B N 1
ATOM 4284 C CA . ASN B 1 191 ? 3.184 73.174 43.935 1.00 50.42 188 ASN B CA 1
ATOM 4285 C C . ASN B 1 191 ? 2.075 73.189 44.963 1.00 45.52 188 ASN B C 1
ATOM 4286 O O . ASN B 1 191 ? 2.343 73.273 46.164 1.00 38.17 188 ASN B O 1
ATOM 4291 N N . ILE B 1 192 ? 0.833 73.116 44.487 1.00 46.35 189 ILE B N 1
ATOM 4292 C CA . ILE B 1 192 ? -0.328 73.332 45.351 1.00 53.57 189 ILE B CA 1
ATOM 4293 C C . ILE B 1 192 ? -1.164 72.098 45.721 1.00 55.06 189 ILE B C 1
ATOM 4294 O O . ILE B 1 192 ? -1.875 72.116 46.735 1.00 58.09 189 ILE B O 1
ATOM 4299 N N . GLY B 1 193 ? -1.083 71.044 44.910 1.00 54.91 190 GLY B N 1
ATOM 4300 C CA . GLY B 1 193 ? -1.970 69.894 45.039 1.00 54.72 190 GLY B CA 1
ATOM 4301 C C . GLY B 1 193 ? -1.624 68.870 46.108 1.00 61.05 190 GLY B C 1
ATOM 4302 O O . GLY B 1 193 ? -0.452 68.638 46.427 1.00 63.62 190 GLY B O 1
ATOM 4303 N N . SER B 1 194 ? -2.663 68.260 46.672 1.00 63.70 191 SER B N 1
ATOM 4304 C CA . SER B 1 194 ? -2.503 67.091 47.538 1.00 64.86 191 SER B CA 1
ATOM 4305 C C . SER B 1 194 ? -3.794 66.296 47.695 1.00 66.11 191 SER B C 1
ATOM 4306 O O . SER B 1 194 ? -4.848 66.850 48.010 1.00 66.79 191 SER B O 1
ATOM 4309 N N . ALA B 1 195 ? -3.706 64.990 47.486 1.00 67.86 192 ALA B N 1
ATOM 4310 C CA . ALA B 1 195 ? -4.818 64.096 47.808 1.00 69.41 192 ALA B CA 1
ATOM 4311 C C . ALA B 1 195 ? -5.385 64.328 49.228 1.00 72.36 192 ALA B C 1
ATOM 4312 O O . ALA B 1 195 ? -6.600 64.254 49.443 1.00 73.97 192 ALA B O 1
ATOM 4314 N N . VAL B 1 196 ? -4.509 64.597 50.194 1.00 66.99 193 VAL B N 1
ATOM 4315 C CA . VAL B 1 196 ? -4.955 64.991 51.522 1.00 63.27 193 VAL B CA 1
ATOM 4316 C C . VAL B 1 196 ? -5.649 66.341 51.447 1.00 69.67 193 VAL B C 1
ATOM 4317 O O . VAL B 1 196 ? -5.101 67.294 50.888 1.00 65.00 193 VAL B O 1
ATOM 4321 N N . PRO B 1 197 ? -6.859 66.434 52.014 1.00 75.52 194 PRO B N 1
ATOM 4322 C CA . PRO B 1 197 ? -7.515 67.741 52.126 1.00 72.62 194 PRO B CA 1
ATOM 4323 C C . PRO B 1 197 ? -6.755 68.683 53.057 1.00 72.63 194 PRO B C 1
ATOM 4324 O O . PRO B 1 197 ? -6.660 69.877 52.777 1.00 74.08 194 PRO B O 1
ATOM 4328 N N . GLU B 1 198 ? -6.208 68.154 54.146 1.00 77.26 195 GLU B N 1
ATOM 4329 C CA . GLU B 1 198 ? -5.538 69.000 55.132 1.00 85.18 195 GLU B CA 1
ATOM 4330 C C . GLU B 1 198 ? -4.150 69.438 54.674 1.00 76.03 195 GLU B C 1
ATOM 4331 O O . GLU B 1 198 ? -3.456 70.171 55.381 1.00 70.57 195 GLU B O 1
ATOM 4337 N N . LYS B 1 199 ? -3.748 68.973 53.495 1.00 68.24 196 LYS B N 1
ATOM 4338 C CA . LYS B 1 199 ? -2.529 69.453 52.864 1.00 62.29 196 LYS B CA 1
ATOM 4339 C C . LYS B 1 199 ? -2.871 70.341 51.672 1.00 64.09 196 LYS B C 1
ATOM 4340 O O . LYS B 1 199 ? -2.183 70.317 50.653 1.00 66.57 196 LYS B O 1
ATOM 4346 N N . ARG B 1 200 ? -3.941 71.120 51.801 1.00 64.34 197 ARG B N 1
ATOM 4347 C CA . ARG B 1 200 ? -4.337 72.050 50.748 1.00 65.82 197 ARG B CA 1
ATOM 4348 C C . ARG B 1 200 ? -4.591 73.449 51.306 1.00 71.86 197 ARG B C 1
ATOM 4349 O O . ARG B 1 200 ? -5.272 73.613 52.328 1.00 80.49 197 ARG B O 1
ATOM 4357 N N . TRP B 1 201 ? -4.049 74.454 50.628 1.00 67.41 198 TRP B N 1
ATOM 4358 C CA . TRP B 1 201 ? -4.326 75.854 50.956 1.00 71.12 198 TRP B CA 1
ATOM 4359 C C . TRP B 1 201 ? -5.431 76.360 50.024 1.00 70.10 198 TRP B C 1
ATOM 4360 O O . TRP B 1 201 ? -5.481 75.971 48.846 1.00 72.06 198 TRP B O 1
ATOM 4371 N N . PRO B 1 202 ? -6.322 77.221 50.545 1.00 60.76 199 PRO B N 1
ATOM 4372 C CA . PRO B 1 202 ? -7.390 77.847 49.758 1.00 58.71 199 PRO B CA 1
ATOM 4373 C C . PRO B 1 202 ? -6.864 78.543 48.501 1.00 59.34 199 PRO B C 1
ATOM 4374 O O . PRO B 1 202 ? -5.872 79.282 48.558 1.00 63.09 199 PRO B O 1
ATOM 4378 N N . ALA B 1 203 ? -7.533 78.308 47.377 1.00 52.01 200 ALA B N 1
ATOM 4379 C CA . ALA B 1 203 ? -7.096 78.842 46.093 1.00 51.12 200 ALA B CA 1
ATOM 4380 C C . ALA B 1 203 ? -6.840 80.355 46.113 1.00 65.07 200 ALA B C 1
ATOM 4381 O O . ALA B 1 203 ? -5.775 80.800 45.679 1.00 68.97 200 ALA B O 1
ATOM 4383 N N . GLU B 1 204 ? -7.807 81.135 46.603 1.00 65.58 201 GLU B N 1
ATOM 4384 C CA . GLU B 1 204 ? -7.644 82.583 46.698 1.00 72.75 201 GLU B CA 1
ATOM 4385 C C . GLU B 1 204 ? -6.306 82.976 47.327 1.00 69.31 201 GLU B C 1
ATOM 4386 O O . GLU B 1 204 ? -5.621 83.867 46.824 1.00 68.27 201 GLU B O 1
ATOM 4392 N N . ARG B 1 205 ? -5.926 82.304 48.410 1.00 65.64 202 ARG B N 1
ATOM 4393 C CA . ARG B 1 205 ? -4.649 82.589 49.055 1.00 64.74 202 ARG B CA 1
ATOM 4394 C C . ARG B 1 205 ? -3.460 82.356 48.120 1.00 62.91 202 ARG B C 1
ATOM 4395 O O . ARG B 1 205 ? -2.477 83.086 48.169 1.00 64.31 202 ARG B O 1
ATOM 4403 N N . PHE B 1 206 ? -3.546 81.336 47.274 1.00 61.10 203 PHE B N 1
ATOM 4404 C CA . PHE B 1 206 ? -2.489 81.084 46.302 1.00 64.01 203 PHE B CA 1
ATOM 4405 C C . PHE B 1 206 ? -2.481 82.123 45.204 1.00 67.89 203 PHE B C 1
ATOM 4406 O O . PHE B 1 206 ? -1.466 82.770 44.971 1.00 72.82 203 PHE B O 1
ATOM 4414 N N . ALA B 1 207 ? -3.615 82.275 44.525 1.00 68.94 204 ALA B N 1
ATOM 4415 C CA . ALA B 1 207 ? -3.748 83.264 43.459 1.00 63.07 204 ALA B CA 1
ATOM 4416 C C . ALA B 1 207 ? -3.195 84.600 43.900 1.00 63.50 204 ALA B C 1
ATOM 4417 O O . ALA B 1 207 ? -2.539 85.274 43.123 1.00 69.82 204 ALA B O 1
ATOM 4419 N N . HIS B 1 208 ? -3.445 84.980 45.149 1.00 62.55 205 HIS B N 1
ATOM 4420 C CA . HIS B 1 208 ? -3.030 86.300 45.626 1.00 65.41 205 HIS B CA 1
ATOM 4421 C C . HIS B 1 208 ? -1.528 86.406 45.741 1.00 59.76 205 HIS B C 1
ATOM 4422 O O . HIS B 1 208 ? -0.920 87.308 45.161 1.00 61.87 205 HIS B O 1
ATOM 4429 N N . VAL B 1 209 ? -0.935 85.495 46.503 1.00 50.09 206 VAL B N 1
ATOM 4430 C CA . VAL B 1 209 ? 0.511 85.393 46.541 1.00 52.19 206 VAL B CA 1
ATOM 4431 C C . VAL B 1 209 ? 1.107 85.467 45.133 1.00 56.71 206 VAL B C 1
ATOM 4432 O O . VAL B 1 209 ? 1.987 86.294 44.882 1.00 65.91 206 VAL B O 1
ATOM 4436 N N . ALA B 1 210 ? 0.632 84.625 44.215 1.00 46.07 207 ALA B N 1
ATOM 4437 C CA . ALA B 1 210 ? 1.078 84.705 42.823 1.00 49.07 207 ALA B CA 1
ATOM 4438 C C . ALA B 1 210 ? 1.009 86.138 42.276 1.00 62.31 207 ALA B C 1
ATOM 4439 O O . ALA B 1 210 ? 1.990 86.656 41.727 1.00 64.97 207 ALA B O 1
ATOM 4441 N N . ASP B 1 211 ? -0.155 86.771 42.426 1.00 66.53 208 ASP B N 1
ATOM 4442 C CA . ASP B 1 211 ? -0.378 88.115 41.906 1.00 66.40 208 ASP B CA 1
ATOM 4443 C C . ASP B 1 211 ? 0.550 89.124 42.564 1.00 66.59 208 ASP B C 1
ATOM 4444 O O . ASP B 1 211 ? 1.052 90.035 41.911 1.00 72.17 208 ASP B O 1
ATOM 4449 N N . TYR B 1 212 ? 0.779 88.956 43.860 1.00 61.98 209 TYR B N 1
ATOM 4450 C CA . TYR B 1 212 ? 1.712 89.807 44.585 1.00 65.52 209 TYR B CA 1
ATOM 4451 C C . TYR B 1 212 ? 3.067 89.882 43.882 1.00 66.93 209 TYR B C 1
ATOM 4452 O O . TYR B 1 212 ? 3.493 90.950 43.438 1.00 68.31 209 TYR B O 1
ATOM 4461 N N . PHE B 1 213 ? 3.742 88.741 43.781 1.00 65.38 210 PHE B N 1
ATOM 4462 C CA . PHE B 1 213 ? 5.018 88.669 43.075 1.00 62.39 210 PHE B CA 1
ATOM 4463 C C . PHE B 1 213 ? 4.849 88.928 41.577 1.00 60.57 210 PHE B C 1
ATOM 4464 O O . PHE B 1 213 ? 5.801 89.284 40.870 1.00 54.53 210 PHE B O 1
ATOM 4472 N N . GLY B 1 214 ? 3.624 88.749 41.098 1.00 60.70 211 GLY B N 1
ATOM 4473 C CA . GLY B 1 214 ? 3.338 88.959 39.697 1.00 62.24 211 GLY B CA 1
ATOM 4474 C C . GLY B 1 214 ? 3.643 90.394 39.336 1.00 63.14 211 GLY B C 1
ATOM 4475 O O . GLY B 1 214 ? 4.263 90.680 38.310 1.00 63.69 211 GLY B O 1
ATOM 4476 N N . ARG B 1 215 ? 3.216 91.305 40.198 1.00 63.70 212 ARG B N 1
ATOM 4477 C CA . ARG B 1 215 ? 3.349 92.719 39.906 1.00 67.44 212 ARG B CA 1
ATOM 4478 C C . ARG B 1 215 ? 4.776 93.230 40.120 1.00 72.78 212 ARG B C 1
ATOM 4479 O O . ARG B 1 215 ? 5.213 94.153 39.433 1.00 80.37 212 ARG B O 1
ATOM 4487 N N . LEU B 1 216 ? 5.503 92.622 41.054 1.00 67.17 213 LEU B N 1
ATOM 4488 C CA . LEU B 1 216 ? 6.919 92.936 41.235 1.00 66.66 213 LEU B CA 1
ATOM 4489 C C . LEU B 1 216 ? 7.744 92.579 39.993 1.00 67.00 213 LEU B C 1
ATOM 4490 O O . LEU B 1 216 ? 8.967 92.733 39.977 1.00 74.00 213 LEU B O 1
ATOM 4495 N N . GLY B 1 217 ? 7.071 92.098 38.955 1.00 56.90 214 GLY B N 1
ATOM 4496 C CA . GLY B 1 217 ? 7.731 91.784 37.705 1.00 55.41 214 GLY B CA 1
ATOM 4497 C C . GLY B 1 217 ? 8.174 90.339 37.570 1.00 56.36 214 GLY B C 1
ATOM 4498 O O . GLY B 1 217 ? 8.737 89.953 36.537 1.00 55.33 214 GLY B O 1
ATOM 4499 N N . TYR B 1 218 ? 7.927 89.540 38.610 1.00 55.42 215 TYR B N 1
ATOM 4500 C CA . TYR B 1 218 ? 8.243 88.115 38.577 1.00 49.72 215 TYR B CA 1
ATOM 4501 C C . TYR B 1 218 ? 7.255 87.307 37.728 1.00 46.20 215 TYR B C 1
ATOM 4502 O O . TYR B 1 218 ? 6.090 87.688 37.540 1.00 36.13 215 TYR B O 1
ATOM 4511 N N . LYS B 1 219 ? 7.730 86.178 37.221 1.00 47.60 216 LYS B N 1
ATOM 4512 C CA . LYS B 1 219 ? 6.853 85.221 36.560 1.00 48.78 216 LYS B CA 1
ATOM 4513 C C . LYS B 1 219 ? 6.559 84.023 37.471 1.00 48.05 216 LYS B C 1
ATOM 4514 O O . LYS B 1 219 ? 7.399 83.597 38.278 1.00 41.35 216 LYS B O 1
ATOM 4520 N N . THR B 1 220 ? 5.352 83.486 37.340 1.00 52.28 217 THR B N 1
ATOM 4521 C CA . THR B 1 220 ? 4.918 82.394 38.204 1.00 48.97 217 THR B CA 1
ATOM 4522 C C . THR B 1 220 ? 4.653 81.119 37.408 1.00 50.56 217 THR B C 1
ATOM 4523 O O . THR B 1 220 ? 4.107 81.168 36.305 1.00 50.49 217 THR B O 1
ATOM 4527 N N . VAL B 1 221 ? 5.064 79.982 37.960 1.00 54.61 218 VAL B N 1
ATOM 4528 C CA . VAL B 1 221 ? 4.788 78.702 37.328 1.00 56.64 218 VAL B CA 1
ATOM 4529 C C . VAL B 1 221 ? 3.991 77.836 38.248 1.00 61.53 218 VAL B C 1
ATOM 4530 O O . VAL B 1 221 ? 4.326 77.690 39.423 1.00 63.82 218 VAL B O 1
ATOM 4534 N N . PHE B 1 222 ? 2.957 77.216 37.708 1.00 64.84 219 PHE B N 1
ATOM 4535 C CA . PHE B 1 222 ? 2.286 76.169 38.457 1.00 60.65 219 PHE B CA 1
ATOM 4536 C C . PHE B 1 222 ? 2.665 74.773 37.984 1.00 53.91 219 PHE B C 1
ATOM 4537 O O . PHE B 1 222 ? 2.655 74.468 36.786 1.00 45.35 219 PHE B O 1
ATOM 4545 N N . PHE B 1 223 ? 3.032 73.948 38.958 1.00 57.37 220 PHE B N 1
ATOM 4546 C CA . PHE B 1 223 ? 3.469 72.584 38.720 1.00 58.30 220 PHE B CA 1
ATOM 4547 C C . PHE B 1 223 ? 2.389 71.575 39.118 1.00 60.19 220 PHE B C 1
ATOM 4548 O O . PHE B 1 223 ? 1.320 71.957 39.604 1.00 63.15 220 PHE B O 1
ATOM 4556 N N . GLY B 1 224 ? 2.680 70.292 38.919 1.00 53.77 221 GLY B N 1
ATOM 4557 C CA . GLY B 1 224 ? 1.800 69.229 39.365 1.00 49.23 221 GLY B CA 1
ATOM 4558 C C . GLY B 1 224 ? 1.403 68.308 38.232 1.00 50.44 221 GLY B C 1
ATOM 4559 O O . GLY B 1 224 ? 1.682 68.613 37.071 1.00 55.74 221 GLY B O 1
ATOM 4560 N N . GLY B 1 225 ? 0.738 67.198 38.573 1.00 46.07 222 GLY B N 1
ATOM 4561 C CA . GLY B 1 225 ? 0.395 66.141 37.628 1.00 40.22 222 GLY B CA 1
ATOM 4562 C C . GLY B 1 225 ? -0.958 66.363 36.996 1.00 50.16 222 GLY B C 1
ATOM 4563 O O . GLY B 1 225 ? -1.578 67.399 37.222 1.00 58.43 222 GLY B O 1
ATOM 4564 N N . PRO B 1 226 ? -1.439 65.393 36.208 1.00 51.27 223 PRO B N 1
ATOM 4565 C CA . PRO B 1 226 ? -2.732 65.572 35.543 1.00 56.92 223 PRO B CA 1
ATOM 4566 C C . PRO B 1 226 ? -3.876 65.610 36.563 1.00 65.51 223 PRO B C 1
ATOM 4567 O O . PRO B 1 226 ? -4.942 66.183 36.317 1.00 68.72 223 PRO B O 1
ATOM 4579 N N . ASP B 1 228 ? -3.976 67.306 39.004 1.00 66.67 225 ASP B N 1
ATOM 4580 C CA . ASP B 1 228 ? -3.857 68.571 39.713 1.00 57.87 225 ASP B CA 1
ATOM 4581 C C . ASP B 1 228 ? -4.531 69.742 39.019 1.00 57.51 225 ASP B C 1
ATOM 4582 O O . ASP B 1 228 ? -4.686 70.807 39.622 1.00 56.25 225 ASP B O 1
ATOM 4587 N N . LEU B 1 229 ? -4.923 69.557 37.760 1.00 51.32 226 LEU B N 1
ATOM 4588 C CA . LEU B 1 229 ? -5.615 70.620 37.040 1.00 44.68 226 LEU B CA 1
ATOM 4589 C C . LEU B 1 229 ? -6.787 71.138 37.876 1.00 51.01 226 LEU B C 1
ATOM 4590 O O . LEU B 1 229 ? -6.889 72.327 38.152 1.00 59.15 226 LEU B O 1
ATOM 4595 N N . GLU B 1 230 ? -7.660 70.224 38.279 1.00 54.41 227 GLU B N 1
ATOM 4596 C CA . GLU B 1 230 ? -8.826 70.529 39.096 1.00 59.49 227 GLU B CA 1
ATOM 4597 C C . GLU B 1 230 ? -8.581 71.559 40.196 1.00 59.08 227 GLU B C 1
ATOM 4598 O O . GLU B 1 230 ? -9.391 72.471 40.406 1.00 59.69 227 GLU B O 1
ATOM 4612 N N . VAL B 1 232 ? -5.743 73.468 40.492 1.00 63.75 229 VAL B N 1
ATOM 4613 C CA . VAL B 1 232 ? -4.944 74.573 39.969 1.00 56.87 229 VAL B CA 1
ATOM 4614 C C . VAL B 1 232 ? -5.828 75.579 39.219 1.00 61.61 229 VAL B C 1
ATOM 4615 O O . VAL B 1 232 ? -5.592 76.793 39.278 1.00 63.32 229 VAL B O 1
ATOM 4619 N N . GLN B 1 233 ? -6.861 75.083 38.537 1.00 62.78 230 GLN B N 1
ATOM 4620 C CA . GLN B 1 233 ? -7.733 75.961 37.744 1.00 69.37 230 GLN B CA 1
ATOM 4621 C C . GLN B 1 233 ? -8.458 77.090 38.508 1.00 71.86 230 GLN B C 1
ATOM 4622 O O . GLN B 1 233 ? -8.547 78.207 38.002 1.00 75.96 230 GLN B O 1
ATOM 4628 N N . PRO B 1 234 ? -8.983 76.805 39.715 1.00 68.46 231 PRO B N 1
ATOM 4629 C CA . PRO B 1 234 ? -9.591 77.857 40.533 1.00 69.13 231 PRO B CA 1
ATOM 4630 C C . PRO B 1 234 ? -8.622 79.000 40.781 1.00 72.92 231 PRO B C 1
ATOM 4631 O O . PRO B 1 234 ? -9.015 80.167 40.762 1.00 79.76 231 PRO B O 1
ATOM 4635 N N . VAL B 1 235 ? -7.363 78.663 41.020 1.00 66.59 232 VAL B N 1
ATOM 4636 C CA . VAL B 1 235 ? -6.348 79.673 41.247 1.00 67.91 232 VAL B CA 1
ATOM 4637 C C . VAL B 1 235 ? -6.141 80.560 40.014 1.00 69.24 232 VAL B C 1
ATOM 4638 O O . VAL B 1 235 ? -6.115 81.782 40.119 1.00 65.60 232 VAL B O 1
ATOM 4642 N N . VAL B 1 236 ? -6.004 79.938 38.848 1.00 71.80 233 VAL B N 1
ATOM 4643 C CA . VAL B 1 236 ? -5.694 80.664 37.617 1.00 67.94 233 VAL B CA 1
ATOM 4644 C C . VAL B 1 236 ? -6.812 81.606 37.174 1.00 68.76 233 VAL B C 1
ATOM 4645 O O . VAL B 1 236 ? -6.563 82.765 36.843 1.00 73.46 233 VAL B O 1
ATOM 4649 N N . GLU B 1 237 ? -8.039 81.103 37.150 1.00 63.61 234 GLU B N 1
ATOM 4650 C CA . GLU B 1 237 ? -9.158 81.912 36.711 1.00 72.27 234 GLU B CA 1
ATOM 4651 C C . GLU B 1 237 ? -9.198 83.185 37.562 1.00 77.08 234 GLU B C 1
ATOM 4652 O O . GLU B 1 237 ? -9.581 84.262 37.095 1.00 83.05 234 GLU B O 1
ATOM 4658 N N . GLN B 1 238 ? -8.751 83.049 38.805 1.00 72.58 235 GLN B N 1
ATOM 4659 C CA . GLN B 1 238 ? -8.926 84.073 39.826 1.00 76.07 235 GLN B CA 1
ATOM 4660 C C . GLN B 1 238 ? -7.714 85.011 39.930 1.00 78.30 235 GLN B C 1
ATOM 4661 O O . GLN B 1 238 ? -7.677 85.923 40.760 1.00 80.11 235 GLN B O 1
ATOM 4675 N N . GLU B 1 240 ? -4.859 87.796 38.338 1.00 75.22 237 GLU B N 1
ATOM 4676 C CA . GLU B 1 240 ? -4.963 89.037 37.592 1.00 73.54 237 GLU B CA 1
ATOM 4677 C C . GLU B 1 240 ? -3.704 89.242 36.767 1.00 68.21 237 GLU B C 1
ATOM 4678 O O . GLU B 1 240 ? -3.703 89.965 35.771 1.00 61.38 237 GLU B O 1
ATOM 4684 N N . THR B 1 241 ? -2.633 88.580 37.188 1.00 70.91 238 THR B N 1
ATOM 4685 C CA . THR B 1 241 ? -1.415 88.488 36.394 1.00 69.28 238 THR B CA 1
ATOM 4686 C C . THR B 1 241 ? -1.507 87.235 35.525 1.00 71.46 238 THR B C 1
ATOM 4687 O O . THR B 1 241 ? -2.482 86.478 35.626 1.00 72.51 238 THR B O 1
ATOM 4691 N N . LYS B 1 242 ? -0.503 87.016 34.673 1.00 69.34 239 LYS B N 1
ATOM 4692 C CA . LYS B 1 242 ? -0.479 85.838 33.794 1.00 65.15 239 LYS B CA 1
ATOM 4693 C C . LYS B 1 242 ? 0.431 84.749 34.329 1.00 63.42 239 LYS B C 1
ATOM 4694 O O . LYS B 1 242 ? 1.645 84.923 34.404 1.00 69.93 239 LYS B O 1
ATOM 4700 N N . PRO B 1 243 ? -0.147 83.612 34.706 1.00 57.81 240 PRO B N 1
ATOM 4701 C CA . PRO B 1 243 ? 0.716 82.548 35.210 1.00 61.97 240 PRO B CA 1
ATOM 4702 C C . PRO B 1 243 ? 1.096 81.528 34.126 1.00 63.95 240 PRO B C 1
ATOM 4703 O O . PRO B 1 243 ? 0.329 81.321 33.172 1.00 65.13 240 PRO B O 1
ATOM 4707 N N . ILE B 1 244 ? 2.278 80.926 34.267 1.00 57.00 241 ILE B N 1
ATOM 4708 C CA . ILE B 1 244 ? 2.661 79.786 33.446 1.00 55.14 241 ILE B CA 1
ATOM 4709 C C . ILE B 1 244 ? 2.060 78.518 34.032 1.00 58.08 241 ILE B C 1
ATOM 4710 O O . ILE B 1 244 ? 2.197 78.254 35.237 1.00 55.96 241 ILE B O 1
ATOM 4715 N N . VAL B 1 245 ? 1.399 77.735 33.180 1.00 55.92 242 VAL B N 1
ATOM 4716 C CA . VAL B 1 245 ? 0.866 76.442 33.600 1.00 48.34 242 VAL B CA 1
ATOM 4717 C C . VAL B 1 245 ? 1.699 75.263 33.095 1.00 45.31 242 VAL B C 1
ATOM 4718 O O . VAL B 1 245 ? 1.696 74.916 31.912 1.00 41.66 242 VAL B O 1
ATOM 4722 N N . ALA B 1 246 ? 2.422 74.656 34.020 1.00 44.72 243 ALA B N 1
ATOM 4723 C CA . ALA B 1 246 ? 3.225 73.501 33.705 1.00 50.31 243 ALA B CA 1
ATOM 4724 C C . ALA B 1 246 ? 2.446 72.262 34.136 1.00 55.97 243 ALA B C 1
ATOM 4725 O O . ALA B 1 246 ? 2.776 71.129 33.768 1.00 58.77 243 ALA B O 1
ATOM 4727 N N . THR B 1 247 ? 1.399 72.498 34.917 1.00 50.94 244 THR B N 1
ATOM 4728 C CA . THR B 1 247 ? 0.620 71.422 35.496 1.00 47.06 244 THR B CA 1
ATOM 4729 C C . THR B 1 247 ? 0.252 70.343 34.472 1.00 45.67 244 THR B C 1
ATOM 4730 O O . THR B 1 247 ? -0.277 70.631 33.397 1.00 38.27 244 THR B O 1
ATOM 4734 N N . GLY B 1 248 ? 0.580 69.101 34.819 1.00 50.80 245 GLY B N 1
ATOM 4735 C CA . GLY B 1 248 ? 0.264 67.934 34.008 1.00 54.77 245 GLY B CA 1
ATOM 4736 C C . GLY B 1 248 ? 0.935 67.889 32.643 1.00 52.72 245 GLY B C 1
ATOM 4737 O O . GLY B 1 248 ? 0.412 67.267 31.711 1.00 54.90 245 GLY B O 1
ATOM 4738 N N . LYS B 1 249 ? 2.089 68.543 32.516 1.00 40.96 246 LYS B N 1
ATOM 4739 C CA . LYS B 1 249 ? 2.739 68.650 31.217 1.00 34.44 246 LYS B CA 1
ATOM 4740 C C . LYS B 1 249 ? 4.161 68.099 31.235 1.00 33.33 246 LYS B C 1
ATOM 4741 O O . LYS B 1 249 ? 4.831 68.069 30.201 1.00 35.56 246 LYS B O 1
ATOM 4747 N N . PHE B 1 250 ? 4.613 67.662 32.406 1.00 30.42 247 PHE B N 1
ATOM 4748 C CA . PHE B 1 250 ? 5.983 67.185 32.570 1.00 38.95 247 PHE B CA 1
ATOM 4749 C C . PHE B 1 250 ? 6.079 65.811 33.243 1.00 41.46 247 PHE B C 1
ATOM 4750 O O . PHE B 1 250 ? 5.590 65.595 34.359 1.00 42.23 247 PHE B O 1
ATOM 4758 N N . GLN B 1 251 ? 6.748 64.892 32.566 1.00 33.54 248 GLN B N 1
ATOM 4759 C CA . GLN B 1 251 ? 7.147 63.665 33.205 1.00 33.77 248 GLN B CA 1
ATOM 4760 C C . GLN B 1 251 ? 8.159 64.015 34.293 1.00 42.37 248 GLN B C 1
ATOM 4761 O O . GLN B 1 251 ? 8.694 65.125 34.307 1.00 39.80 248 GLN B O 1
ATOM 4767 N N . LEU B 1 252 ? 8.422 63.080 35.206 1.00 48.07 249 LEU B N 1
ATOM 4768 C CA . LEU B 1 252 ? 9.223 63.389 36.395 1.00 48.15 249 LEU B CA 1
ATOM 4769 C C . LEU B 1 252 ? 10.566 64.034 36.105 1.00 55.94 249 LEU B C 1
ATOM 4770 O O . LEU B 1 252 ? 10.929 65.014 36.751 1.00 62.01 249 LEU B O 1
ATOM 4775 N N . GLY B 1 253 ? 11.305 63.489 35.144 1.00 54.97 250 GLY B N 1
ATOM 4776 C CA . GLY B 1 253 ? 12.565 64.092 34.744 1.00 53.09 250 GLY B CA 1
ATOM 4777 C C . GLY B 1 253 ? 12.375 65.533 34.295 1.00 50.55 250 GLY B C 1
ATOM 4778 O O . GLY B 1 253 ? 12.786 66.476 34.989 1.00 47.38 250 GLY B O 1
ATOM 4779 N N . PRO B 1 254 ? 11.745 65.717 33.125 1.00 43.23 251 PRO B N 1
ATOM 4780 C CA . PRO B 1 254 ? 11.440 67.052 32.631 1.00 38.97 251 PRO B CA 1
ATOM 4781 C C . PRO B 1 254 ? 10.970 67.936 33.780 1.00 47.91 251 PRO B C 1
ATOM 4782 O O . PRO B 1 254 ? 11.338 69.099 33.845 1.00 51.12 251 PRO B O 1
ATOM 4786 N N . LEU B 1 255 ? 10.182 67.386 34.694 1.00 50.37 252 LEU B N 1
ATOM 4787 C CA . LEU B 1 255 ? 9.758 68.153 35.858 1.00 48.68 25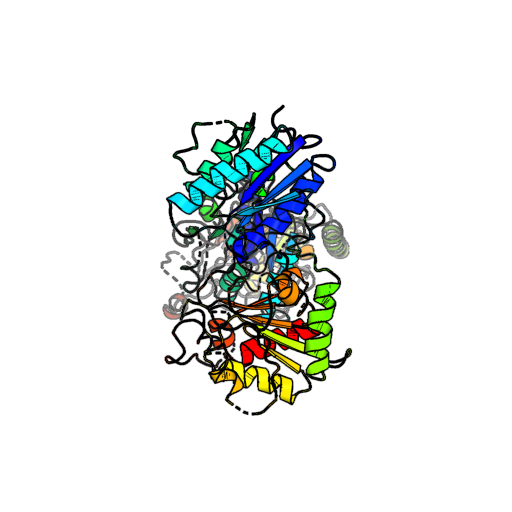2 LEU B CA 1
ATOM 4788 C C . LEU B 1 255 ? 10.997 68.635 36.612 1.00 49.20 252 LEU B C 1
ATOM 4789 O O . LEU B 1 255 ? 11.162 69.833 36.849 1.00 53.04 252 LEU B O 1
ATOM 4794 N N . ALA B 1 256 ? 11.877 67.707 36.980 1.00 45.59 253 ALA B N 1
ATOM 4795 C CA . ALA B 1 256 ? 13.075 68.074 37.735 1.00 49.54 253 ALA B CA 1
ATOM 4796 C C . ALA B 1 256 ? 13.771 69.277 37.098 1.00 50.87 253 ALA B C 1
ATOM 4797 O O . ALA B 1 256 ? 14.111 70.255 37.780 1.00 44.65 253 ALA B O 1
ATOM 4799 N N . ALA B 1 257 ? 13.969 69.192 35.786 1.00 49.64 254 ALA B N 1
ATOM 4800 C CA . ALA B 1 257 ? 14.636 70.249 35.035 1.00 45.97 254 ALA B CA 1
ATOM 4801 C C . ALA B 1 257 ? 13.847 71.556 35.101 1.00 45.27 254 ALA B C 1
ATOM 4802 O O . ALA B 1 257 ? 14.400 72.603 35.430 1.00 48.05 254 ALA B O 1
ATOM 4804 N N . ALA B 1 258 ? 12.557 71.482 34.786 1.00 36.86 255 ALA B N 1
ATOM 4805 C CA . ALA B 1 258 ? 11.700 72.653 34.777 1.00 38.97 255 ALA B CA 1
ATOM 4806 C C . ALA B 1 258 ? 11.728 73.306 36.155 1.00 45.48 255 ALA B C 1
ATOM 4807 O O . ALA B 1 258 ? 11.678 74.535 36.280 1.00 55.13 255 ALA B O 1
ATOM 4817 N N . ASN B 1 260 ? 14.245 73.373 38.030 1.00 54.29 257 ASN B N 1
ATOM 4818 C CA . ASN B 1 260 ? 15.600 73.811 38.283 1.00 49.80 257 ASN B CA 1
ATOM 4819 C C . ASN B 1 260 ? 15.777 75.306 37.994 1.00 53.11 257 ASN B C 1
ATOM 4820 O O . ASN B 1 260 ? 16.573 76.001 38.636 1.00 51.53 257 ASN B O 1
ATOM 4825 N N . ARG B 1 261 ? 15.004 75.800 37.037 1.00 55.01 258 ARG B N 1
ATOM 4826 C CA . ARG B 1 261 ? 15.004 77.218 36.701 1.00 57.24 258 ARG B CA 1
ATOM 4827 C C . ARG B 1 261 ? 14.508 78.082 37.864 1.00 62.58 258 ARG B C 1
ATOM 4828 O O . ARG B 1 261 ? 15.035 79.167 38.103 1.00 72.89 258 ARG B O 1
ATOM 4836 N N . CYS B 1 262 ? 13.497 77.598 38.578 1.00 54.17 259 CYS B N 1
ATOM 4837 C CA . CYS B 1 262 ? 12.914 78.327 39.702 1.00 50.18 259 CYS B CA 1
ATOM 4838 C C . CYS B 1 262 ? 13.898 79.004 40.644 1.00 50.74 259 CYS B C 1
ATOM 4839 O O . CYS B 1 262 ? 14.895 78.411 41.059 1.00 51.49 259 CYS B O 1
ATOM 4842 N N . ASN B 1 263 ? 13.589 80.250 40.993 1.00 50.92 260 ASN B N 1
ATOM 4843 C CA . ASN B 1 263 ? 14.311 80.971 42.030 1.00 51.64 260 ASN B CA 1
ATOM 4844 C C . ASN B 1 263 ? 13.678 80.620 43.357 1.00 54.27 260 ASN B C 1
ATOM 4845 O O . ASN B 1 263 ? 14.290 80.716 44.410 1.00 58.79 260 ASN B O 1
ATOM 4850 N N . LEU B 1 264 ? 12.426 80.207 43.300 1.00 59.46 261 LEU B N 1
ATOM 4851 C CA . LEU B 1 264 ? 11.717 79.855 44.512 1.00 59.61 261 LEU B CA 1
ATOM 4852 C C . LEU B 1 264 ? 10.677 78.779 44.234 1.00 56.56 261 LEU B C 1
ATOM 4853 O O . LEU B 1 264 ? 10.099 78.706 43.141 1.00 57.38 261 LEU B O 1
ATOM 4858 N N . LEU B 1 265 ? 10.462 77.929 45.225 1.00 46.18 262 LEU B N 1
ATOM 4859 C CA . LEU B 1 265 ? 9.354 77.007 45.170 1.00 43.37 262 LEU B CA 1
ATOM 4860 C C . LEU B 1 265 ? 8.542 77.068 46.461 1.00 49.51 262 LEU B C 1
ATOM 4861 O O . LEU B 1 265 ? 9.073 76.931 47.567 1.00 47.86 262 LEU B O 1
ATOM 4866 N N . ILE B 1 266 ? 7.249 77.324 46.295 1.00 56.14 263 ILE B N 1
ATOM 4867 C CA . ILE B 1 266 ? 6.300 77.387 47.399 1.00 58.26 263 ILE B CA 1
ATOM 4868 C C . ILE B 1 266 ? 5.421 76.154 47.314 1.00 60.23 263 ILE B C 1
ATOM 4869 O O . ILE B 1 266 ? 4.809 75.913 46.276 1.00 67.64 263 ILE B O 1
ATOM 4874 N N . THR B 1 267 ? 5.355 75.368 48.386 1.00 54.08 264 THR B N 1
ATOM 4875 C CA . THR B 1 267 ? 4.735 74.047 48.292 1.00 48.65 264 THR B CA 1
ATOM 4876 C C . THR B 1 267 ? 4.243 73.503 49.624 1.00 49.34 264 THR B C 1
ATOM 4877 O O . THR B 1 267 ? 4.581 74.028 50.689 1.00 49.10 264 THR B O 1
ATOM 4881 N N . ASN B 1 268 ? 3.433 72.448 49.547 1.00 51.37 265 ASN B N 1
ATOM 4882 C CA . ASN B 1 268 ? 3.159 71.583 50.696 1.00 54.40 265 ASN B CA 1
ATOM 4883 C C . ASN B 1 268 ? 4.256 70.511 50.860 1.00 54.22 265 ASN B C 1
ATOM 4884 O O . ASN B 1 268 ? 4.959 70.178 49.901 1.00 45.65 265 ASN B O 1
ATOM 4889 N N . ASP B 1 269 ? 4.406 69.993 52.081 1.00 62.57 266 ASP B N 1
ATOM 4890 C CA . ASP B 1 269 ? 5.347 68.907 52.368 1.00 62.25 266 ASP B CA 1
ATOM 4891 C C . ASP B 1 269 ? 4.955 67.662 51.593 1.00 56.67 266 ASP B C 1
ATOM 4892 O O . ASP B 1 269 ? 4.095 66.886 52.016 1.00 57.07 266 ASP B O 1
ATOM 4897 N N . SER B 1 270 ? 5.579 67.479 50.443 1.00 51.13 267 SER B N 1
ATOM 4898 C CA . SER B 1 270 ? 5.137 66.435 49.552 1.00 50.32 267 SER B CA 1
ATOM 4899 C C . SER B 1 270 ? 6.134 66.220 48.430 1.00 52.56 267 SER B C 1
ATOM 4900 O O . SER B 1 270 ? 7.173 66.885 48.357 1.00 51.89 267 SER B O 1
ATOM 4903 N N . GLY B 1 271 ? 5.780 65.297 47.545 1.00 53.19 268 GLY B N 1
ATOM 4904 C CA . GLY B 1 271 ? 6.709 64.725 46.595 1.00 53.21 268 GLY B CA 1
ATOM 4905 C C . GLY B 1 271 ? 7.564 65.706 45.845 1.00 48.64 268 GLY B C 1
ATOM 4906 O O . GLY B 1 271 ? 8.787 65.637 45.915 1.00 47.32 268 GLY B O 1
ATOM 4907 N N . PRO B 1 272 ? 6.920 66.603 45.095 1.00 46.91 269 PRO B N 1
ATOM 4908 C CA . PRO B 1 272 ? 7.647 67.613 44.327 1.00 48.06 269 PRO B CA 1
ATOM 4909 C C . PRO B 1 272 ? 8.536 68.491 45.204 1.00 47.64 269 PRO B C 1
ATOM 4910 O O . PRO B 1 272 ? 9.583 68.939 44.730 1.00 52.16 269 PRO B O 1
ATOM 4922 N N . HIS B 1 274 ? 10.637 67.729 47.337 1.00 47.47 271 HIS B N 1
ATOM 4923 C CA . HIS B 1 274 ? 11.939 67.082 47.296 1.00 38.26 271 HIS B CA 1
ATOM 4924 C C . HIS B 1 274 ? 12.602 67.195 45.931 1.00 40.51 271 HIS B C 1
ATOM 4925 O O . HIS B 1 274 ? 13.803 67.443 45.830 1.00 49.89 271 HIS B O 1
ATOM 4932 N N . VAL B 1 275 ? 11.818 67.055 44.877 1.00 34.68 272 VAL B N 1
ATOM 4933 C CA . VAL B 1 275 ? 12.345 67.269 43.541 1.00 38.57 272 VAL B CA 1
ATOM 4934 C C . VAL B 1 275 ? 12.983 68.643 43.446 1.00 45.01 272 VAL B C 1
ATOM 4935 O O . VAL B 1 275 ? 14.139 68.778 43.033 1.00 43.94 272 VAL B O 1
ATOM 4939 N N . GLY B 1 276 ? 12.217 69.665 43.826 1.00 47.92 273 GLY B N 1
ATOM 4940 C CA . GLY B 1 276 ? 12.739 71.015 43.892 1.00 44.37 273 GLY B CA 1
ATOM 4941 C C . GLY B 1 276 ? 14.049 71.019 44.654 1.00 47.24 273 GLY B C 1
ATOM 4942 O O . GLY B 1 276 ? 15.107 71.289 44.090 1.00 53.68 273 GLY B O 1
ATOM 4943 N N . ILE B 1 277 ? 13.983 70.690 45.937 1.00 42.53 274 ILE B N 1
ATOM 4944 C CA . ILE B 1 277 ? 15.181 70.635 46.756 1.00 40.50 274 ILE B CA 1
ATOM 4945 C C . ILE B 1 277 ? 16.352 69.981 46.043 1.00 45.47 274 ILE B C 1
ATOM 4946 O O . ILE B 1 277 ? 17.462 70.505 46.071 1.00 49.60 274 ILE B O 1
ATOM 4951 N N . SER B 1 278 ? 16.110 68.848 45.393 1.00 45.96 275 SER B N 1
ATOM 4952 C CA . SER B 1 278 ? 17.197 68.118 44.734 1.00 51.60 275 SER B CA 1
ATOM 4953 C C . SER B 1 278 ? 17.883 68.944 43.640 1.00 56.25 275 SER B C 1
ATOM 4954 O O . SER B 1 278 ? 18.968 68.563 43.154 1.00 51.52 275 SER B O 1
ATOM 4957 N N . GLN B 1 279 ? 17.234 70.061 43.264 1.00 53.69 276 GLN B N 1
ATOM 4958 C CA . GLN B 1 279 ? 17.732 71.000 42.245 1.00 46.05 276 GLN B CA 1
ATOM 4959 C C . GLN B 1 279 ? 18.360 72.302 42.802 1.00 53.67 276 GLN B C 1
ATOM 4960 O O . GLN B 1 279 ? 18.843 73.147 42.032 1.00 52.51 276 GLN B O 1
ATOM 4966 N N . GLY B 1 280 ? 18.357 72.456 44.126 1.00 56.11 277 GLY B N 1
ATOM 4967 C CA . GLY B 1 280 ? 18.960 73.612 44.767 1.00 58.75 277 GLY B CA 1
ATOM 4968 C C . GLY B 1 280 ? 18.003 74.790 44.872 1.00 60.59 277 GLY B C 1
ATOM 4969 O O . GLY B 1 280 ? 18.396 75.922 45.182 1.00 58.19 277 GLY B O 1
ATOM 4970 N N . VAL B 1 281 ? 16.731 74.511 44.619 1.00 57.08 278 VAL B N 1
ATOM 4971 C CA . VAL B 1 281 ? 15.679 75.511 44.718 1.00 55.33 278 VAL B CA 1
ATOM 4972 C C . VAL B 1 281 ? 15.310 75.874 46.174 1.00 58.00 278 VAL B C 1
ATOM 4973 O O . VAL B 1 281 ? 14.985 74.997 46.973 1.00 57.72 278 VAL B O 1
ATOM 4977 N N . PRO B 1 282 ? 15.370 77.175 46.525 1.00 55.92 279 PRO B N 1
ATOM 4978 C CA . PRO B 1 282 ? 14.893 77.594 47.850 1.00 53.98 279 PRO B CA 1
ATOM 4979 C C . PRO B 1 282 ? 13.398 77.279 48.035 1.00 51.77 279 PRO B C 1
ATOM 4980 O O . PRO B 1 282 ? 12.603 77.384 47.096 1.00 52.20 279 PRO B O 1
ATOM 4984 N N . ILE B 1 283 ? 13.024 76.916 49.253 1.00 42.99 280 ILE B N 1
ATOM 4985 C CA . ILE B 1 283 ? 11.731 76.312 49.497 1.00 40.17 280 ILE B CA 1
ATOM 4986 C C . ILE B 1 283 ? 10.975 77.054 50.567 1.00 45.85 280 ILE B C 1
ATOM 4987 O O . ILE B 1 283 ? 11.470 77.209 51.677 1.00 47.94 280 ILE B O 1
ATOM 4992 N N . VAL B 1 284 ? 9.768 77.500 50.257 1.00 52.41 281 VAL B N 1
ATOM 4993 C CA . VAL B 1 284 ? 8.888 77.972 51.317 1.00 53.46 281 VAL B CA 1
ATOM 4994 C C . VAL B 1 284 ? 7.831 76.918 51.477 1.00 51.56 281 VAL B C 1
ATOM 4995 O O . VAL B 1 284 ? 7.006 76.715 50.589 1.00 52.21 281 VAL B O 1
ATOM 4999 N N . ALA B 1 285 ? 7.877 76.232 52.608 1.00 54.16 282 ALA B N 1
ATOM 5000 C CA . ALA B 1 285 ? 7.108 75.012 52.783 1.00 55.56 282 ALA B CA 1
ATOM 5001 C C . ALA B 1 285 ? 5.937 75.180 53.745 1.00 59.53 282 ALA B C 1
ATOM 5002 O O . ALA B 1 285 ? 6.120 75.546 54.916 1.00 53.42 282 ALA B O 1
ATOM 5004 N N . LEU B 1 286 ? 4.739 74.909 53.228 1.00 64.99 283 LEU B N 1
ATOM 5005 C CA . LEU B 1 286 ? 3.525 74.874 54.036 1.00 71.57 283 LEU B CA 1
ATOM 5006 C C . LEU B 1 286 ? 3.333 73.476 54.596 1.00 70.07 283 LEU B C 1
ATOM 5007 O O . LEU B 1 286 ? 2.693 72.636 53.972 1.00 77.19 283 LEU B O 1
ATOM 5012 N N . TYR B 1 287 ? 3.884 73.237 55.781 1.00 67.00 284 TYR B N 1
ATOM 5013 C CA . TYR B 1 287 ? 3.992 71.889 56.326 1.00 67.41 284 TYR B CA 1
ATOM 5014 C C . TYR B 1 287 ? 2.735 71.498 57.069 1.00 73.49 284 TYR B C 1
ATOM 5015 O O . TYR B 1 287 ? 2.322 72.189 57.994 1.00 81.51 284 TYR B O 1
ATOM 5024 N N . GLY B 1 288 ? 2.138 70.378 56.677 1.00 76.44 285 GLY B N 1
ATOM 5025 C CA . GLY B 1 288 ? 0.919 69.898 57.311 1.00 79.47 285 GLY B CA 1
ATOM 5026 C C . GLY B 1 288 ? 1.037 69.430 58.756 1.00 79.41 285 GLY B C 1
ATOM 5027 O O . GLY B 1 288 ? 1.783 70.000 59.559 1.00 81.98 285 GLY B O 1
ATOM 5028 N N . PRO B 1 289 ? 0.278 68.381 59.099 1.00 76.78 286 PRO B N 1
ATOM 5029 C CA . PRO B 1 289 ? 0.165 67.823 60.454 1.00 74.67 286 PRO B CA 1
ATOM 5030 C C . PRO B 1 289 ? 1.267 66.829 60.829 1.00 74.35 286 PRO B C 1
ATOM 5031 O O . PRO B 1 289 ? 1.149 66.142 61.839 1.00 74.53 286 PRO B O 1
ATOM 5035 N N . SER B 1 290 ? 2.314 66.755 60.017 1.00 75.10 287 SER B N 1
ATOM 5036 C CA . SER B 1 290 ? 3.523 66.014 60.364 1.00 71.69 287 SER B CA 1
ATOM 5037 C C . SER B 1 290 ? 4.558 66.989 60.956 1.00 68.67 287 SER B C 1
ATOM 5038 O O . SER B 1 290 ? 4.620 68.155 60.559 1.00 59.97 287 SER B O 1
ATOM 5041 N N . ASN B 1 291 ? 5.350 66.518 61.915 1.00 68.40 288 ASN B N 1
ATOM 5042 C CA . ASN B 1 291 ? 6.495 67.279 62.404 1.00 64.90 288 ASN B CA 1
ATOM 5043 C C . ASN B 1 291 ? 7.563 67.392 61.318 1.00 69.24 288 ASN B C 1
ATOM 5044 O O . ASN B 1 291 ? 8.060 66.374 60.821 1.00 71.63 288 ASN B O 1
ATOM 5049 N N . PRO B 1 292 ? 7.937 68.632 60.956 1.00 69.13 289 PRO B N 1
ATOM 5050 C CA . PRO B 1 292 ? 8.856 68.881 59.833 1.00 63.90 289 PRO B CA 1
ATOM 5051 C C . PRO B 1 292 ? 10.268 68.330 60.054 1.00 58.44 289 PRO B C 1
ATOM 5052 O O . PRO B 1 292 ? 11.090 68.352 59.136 1.00 49.84 289 PRO B O 1
ATOM 5056 N N . PHE B 1 293 ? 10.539 67.832 61.255 1.00 61.72 290 PHE B N 1
ATOM 5057 C CA . PHE B 1 293 ? 11.869 67.344 61.587 1.00 69.18 290 PHE B CA 1
ATOM 5058 C C . PHE B 1 293 ? 12.243 66.137 60.748 1.00 75.08 290 PHE B C 1
ATOM 5059 O O . PHE B 1 293 ? 13.368 66.025 60.261 1.00 83.45 290 PHE B O 1
ATOM 5067 N N . PHE B 1 294 ? 11.287 65.236 60.577 1.00 68.13 291 PHE B N 1
ATOM 5068 C CA . PHE B 1 294 ? 11.570 63.939 59.995 1.00 61.37 291 PHE B CA 1
ATOM 5069 C C . PHE B 1 294 ? 11.557 63.968 58.471 1.00 60.24 291 PHE B C 1
ATOM 5070 O O . PHE B 1 294 ? 12.440 63.397 57.828 1.00 55.93 291 PHE B O 1
ATOM 5078 N N . TYR B 1 295 ? 10.558 64.627 57.891 1.00 62.13 292 TYR B N 1
ATOM 5079 C CA . TYR B 1 295 ? 10.384 64.576 56.441 1.00 62.27 292 TYR B CA 1
ATOM 5080 C C . TYR B 1 295 ? 10.473 65.950 55.825 1.00 56.58 292 TYR B C 1
ATOM 5081 O O . TYR B 1 295 ? 10.082 66.166 54.674 1.00 52.18 292 TYR B O 1
ATOM 5090 N N . GLY B 1 296 ? 11.030 66.864 56.606 1.00 66.89 293 GLY B N 1
ATOM 5091 C CA . GLY B 1 296 ? 11.170 68.240 56.191 1.00 72.08 293 GLY B CA 1
ATOM 5092 C C . GLY B 1 296 ? 12.222 68.397 55.118 1.00 77.23 293 GLY B C 1
ATOM 5093 O O . GLY B 1 296 ? 12.755 67.405 54.605 1.00 78.29 293 GLY B O 1
ATOM 5094 N N . PRO B 1 297 ? 12.515 69.654 54.752 1.00 75.46 294 PRO B N 1
ATOM 5095 C CA . PRO B 1 297 ? 13.573 69.909 53.779 1.00 73.06 294 PRO B CA 1
ATOM 5096 C C . PRO B 1 297 ? 14.910 69.482 54.353 1.00 73.54 294 PRO B C 1
ATOM 5097 O O . PRO B 1 297 ? 15.213 69.782 55.507 1.00 71.43 294 PRO B O 1
ATOM 5101 N N . TYR B 1 298 ? 15.680 68.758 53.550 1.00 72.91 295 TYR B N 1
ATOM 5102 C CA . TYR B 1 298 ? 16.943 68.197 53.994 1.00 65.74 295 TYR B CA 1
ATOM 5103 C C . TYR B 1 298 ? 18.124 68.953 53.403 1.00 58.04 295 TYR B C 1
ATOM 5104 O O . TYR B 1 298 ? 18.293 69.021 52.179 1.00 53.54 295 TYR B O 1
ATOM 5113 N N . GLN B 1 299 ? 18.943 69.510 54.289 1.00 56.01 296 GLN B N 1
ATOM 5114 C CA . GLN B 1 299 ? 20.108 70.279 53.882 1.00 54.43 296 GLN B CA 1
ATOM 5115 C C . GLN B 1 299 ? 19.728 71.213 52.764 1.00 61.39 296 GLN B C 1
ATOM 5116 O O . GLN B 1 299 ? 20.249 71.077 51.658 1.00 63.18 296 GLN B O 1
ATOM 5122 N N . ALA B 1 300 ? 18.820 72.152 53.044 1.00 66.39 297 ALA B N 1
ATOM 5123 C CA . ALA B 1 300 ? 18.299 73.038 51.999 1.00 74.01 297 ALA B CA 1
ATOM 5124 C C . ALA B 1 300 ? 18.055 74.504 52.420 1.00 78.18 297 ALA B C 1
ATOM 5125 O O . ALA B 1 300 ? 17.882 74.819 53.602 1.00 81.13 297 ALA B O 1
ATOM 5127 N N . HIS B 1 301 ? 18.059 75.401 51.441 1.00 75.08 298 HIS B N 1
ATOM 5128 C CA . HIS B 1 301 ? 17.661 76.774 51.688 1.00 76.39 298 HIS B CA 1
ATOM 5129 C C . HIS B 1 301 ? 16.153 76.806 51.849 1.00 69.20 298 HIS B C 1
ATOM 5130 O O . HIS B 1 301 ? 15.424 76.737 50.858 1.00 73.21 298 HIS B O 1
ATOM 5137 N N . ALA B 1 302 ? 15.668 76.907 53.083 1.00 57.51 299 ALA B N 1
ATOM 5138 C CA . ALA B 1 302 ? 14.226 76.809 53.287 1.00 51.54 299 ALA B CA 1
ATOM 5139 C C . ALA B 1 302 ? 13.677 77.488 54.540 1.00 48.98 299 ALA B C 1
ATOM 5140 O O . ALA B 1 302 ? 14.310 77.498 55.585 1.00 55.75 299 ALA B O 1
ATOM 5142 N N . ILE B 1 303 ? 12.486 78.057 54.417 1.00 48.27 300 ILE B N 1
ATOM 5143 C CA . ILE B 1 303 ? 11.713 78.482 55.575 1.00 57.43 300 ILE B CA 1
ATOM 5144 C C . ILE B 1 303 ? 10.475 77.594 55.624 1.00 59.97 300 ILE B C 1
ATOM 5145 O O . ILE B 1 303 ? 9.784 77.430 54.621 1.00 63.11 300 ILE B O 1
ATOM 5150 N N . VAL B 1 304 ? 10.203 77.007 56.782 1.00 62.90 301 VAL B N 1
ATOM 5151 C CA . VAL B 1 304 ? 9.074 76.090 56.920 1.00 67.15 301 VAL B CA 1
ATOM 5152 C C . VAL B 1 304 ? 7.971 76.706 57.780 1.00 70.90 301 VAL B C 1
ATOM 5153 O O . VAL B 1 304 ? 8.215 77.156 58.902 1.00 78.04 301 VAL B O 1
ATOM 5157 N N . LEU B 1 305 ? 6.753 76.725 57.256 1.00 63.52 302 LEU B N 1
ATOM 5158 C CA . LEU B 1 305 ? 5.627 77.221 58.031 1.00 63.66 302 LEU B CA 1
ATOM 5159 C C . LEU B 1 305 ? 4.808 76.066 58.644 1.00 64.37 302 LEU B C 1
ATOM 5160 O O . LEU B 1 305 ? 4.053 75.386 57.948 1.00 61.67 302 LEU B O 1
ATOM 5165 N N . GLU B 1 306 ? 4.971 75.844 59.946 1.00 63.59 303 GLU B N 1
ATOM 5166 C CA . GLU B 1 306 ? 4.314 74.724 60.609 1.00 69.57 303 GLU B CA 1
ATOM 5167 C C . GLU B 1 306 ? 2.815 74.973 60.761 1.00 78.37 303 GLU B C 1
ATOM 5168 O O . GLU B 1 306 ? 2.324 76.061 60.446 1.00 74.43 303 GLU B O 1
ATOM 5174 N N . THR B 1 307 ? 2.082 73.956 61.212 1.00 87.05 304 THR B N 1
ATOM 5175 C CA . THR B 1 307 ? 0.638 74.106 61.426 1.00 89.97 304 THR B CA 1
ATOM 5176 C C . THR B 1 307 ? 0.221 73.567 62.789 1.00 93.96 304 THR B C 1
ATOM 5177 O O . THR B 1 307 ? -0.968 73.529 63.123 1.00 95.02 304 THR B O 1
ATOM 5189 N N . ASP B 1 309 ? 2.297 73.200 66.990 1.00 93.30 306 ASP B N 1
ATOM 5190 C CA . ASP B 1 309 ? 3.473 73.648 67.722 1.00 101.65 306 ASP B CA 1
ATOM 5191 C C . ASP B 1 309 ? 4.065 72.496 68.514 1.00 106.89 306 ASP B C 1
ATOM 5192 O O . ASP B 1 309 ? 5.173 72.597 69.048 1.00 106.16 306 ASP B O 1
ATOM 5197 N N . SER B 1 310 ? 3.312 71.397 68.567 1.00 109.97 307 SER B N 1
ATOM 5198 C CA . SER B 1 310 ? 3.720 70.180 69.265 1.00 107.33 307 SER B CA 1
ATOM 5199 C C . SER B 1 310 ? 3.151 68.930 68.589 1.00 104.85 307 SER B C 1
ATOM 5200 O O . SER B 1 310 ? 2.007 68.925 68.117 1.00 101.15 307 SER B O 1
ATOM 5203 N N . TYR B 1 311 ? 3.957 67.871 68.553 1.00 105.11 308 TYR B N 1
ATOM 5204 C CA . TYR B 1 311 ? 3.557 66.610 67.933 1.00 104.48 308 TYR B CA 1
ATOM 5205 C C . TYR B 1 311 ? 3.883 65.430 68.858 1.00 107.78 308 TYR B C 1
ATOM 5206 O O . TYR B 1 311 ? 4.630 65.585 69.828 1.00 108.81 308 TYR B O 1
ATOM 5215 N N . GLU B 1 312 ? 3.321 64.257 68.569 1.00 108.68 309 GLU B N 1
ATOM 5216 C CA . GLU B 1 312 ? 3.612 63.056 69.364 1.00 109.13 309 GLU B CA 1
ATOM 5217 C C . GLU B 1 312 ? 3.261 61.753 68.638 1.00 103.41 309 GLU B C 1
ATOM 5218 O O . GLU B 1 312 ? 4.006 60.771 68.705 1.00 96.67 309 GLU B O 1
ATOM 5220 N N . SER B 1 316 ? 0.176 57.782 62.363 1.00 126.03 313 SER B N 1
ATOM 5221 C CA . SER B 1 316 ? -0.287 58.953 63.097 1.00 123.64 313 SER B CA 1
ATOM 5222 C C . SER B 1 316 ? -1.697 59.339 62.652 1.00 128.74 313 SER B C 1
ATOM 5223 O O . SER B 1 316 ? -2.587 59.546 63.482 1.00 129.28 313 SER B O 1
ATOM 5230 N N . LYS B 1 318 ? -4.626 58.575 62.187 1.00 154.80 315 LYS B N 1
ATOM 5231 C CA . LYS B 1 318 ? -5.832 58.344 62.992 1.00 165.86 315 LYS B CA 1
ATOM 5232 C C . LYS B 1 318 ? -5.995 59.352 64.131 1.00 166.70 315 LYS B C 1
ATOM 5233 O O . LYS B 1 318 ? -7.076 59.914 64.316 1.00 171.53 315 LYS B O 1
ATOM 5235 N N . LYS B 1 319 ? -4.921 59.577 64.885 1.00 158.83 316 LYS B N 1
ATOM 5236 C CA . LYS B 1 319 ? -4.966 60.470 66.040 1.00 151.53 316 LYS B CA 1
ATOM 5237 C C . LYS B 1 319 ? -5.078 61.938 65.626 1.00 150.08 316 LYS B C 1
ATOM 5238 O O . LYS B 1 319 ? -5.807 62.715 66.248 1.00 154.23 316 LYS B O 1
ATOM 5244 N N . ILE B 1 320 ? -4.353 62.313 64.576 1.00 142.15 317 ILE B N 1
ATOM 5245 C CA . ILE B 1 320 ? -4.402 63.681 64.079 1.00 135.30 317 ILE B CA 1
ATOM 5246 C C . ILE B 1 320 ? -5.843 64.044 63.703 1.00 139.88 317 ILE B C 1
ATOM 5247 O O . ILE B 1 320 ? -6.408 65.012 64.221 1.00 137.99 317 ILE B O 1
ATOM 5252 N N . ILE B 1 321 ? -6.433 63.254 62.809 1.00 146.41 318 ILE B N 1
ATOM 5253 C CA . ILE B 1 321 ? -7.835 63.423 62.423 1.00 158.40 318 ILE B CA 1
ATOM 5254 C C . ILE B 1 321 ? -8.776 63.345 63.629 1.00 170.69 318 ILE B C 1
ATOM 5255 O O . ILE B 1 321 ? -9.727 64.123 63.740 1.00 174.27 318 ILE B O 1
ATOM 5260 N N . LYS B 1 322 ? -8.499 62.404 64.529 1.00 175.53 319 LYS B N 1
ATOM 5261 C CA . LYS B 1 322 ? -9.310 62.205 65.730 1.00 182.21 319 LYS B CA 1
ATOM 5262 C C . LYS B 1 322 ? -9.332 63.448 66.613 1.00 183.16 319 LYS B C 1
ATOM 5263 O O . LYS B 1 322 ? -10.400 63.935 66.985 1.00 188.79 319 LYS B O 1
ATOM 5265 N N . GLU B 1 323 ? -8.147 63.956 66.945 1.00 179.83 320 GLU B N 1
ATOM 5266 C CA . GLU B 1 323 ? -8.022 65.166 67.752 1.00 176.28 320 GLU B CA 1
ATOM 5267 C C . GLU B 1 323 ? -8.896 66.286 67.196 1.00 169.85 320 GLU B C 1
ATOM 5268 O O . GLU B 1 323 ? -9.073 67.326 67.834 1.00 168.24 320 GLU B O 1
ATOM 5270 N N . GLY B 1 324 ? -9.446 66.058 66.005 1.00 164.73 321 GLY B N 1
ATOM 5271 C CA . GLY B 1 324 ? -10.291 67.035 65.350 1.00 156.47 321 GLY B CA 1
ATOM 5272 C C . GLY B 1 324 ? -9.534 68.334 65.209 1.00 148.37 321 GLY B C 1
ATOM 5273 O O . GLY B 1 324 ? -8.491 68.371 64.556 1.00 144.96 321 GLY B O 1
ATOM 5274 N N . ASN B 1 325 ? -10.053 69.389 65.839 1.00 144.37 322 ASN B N 1
ATOM 5275 C CA . ASN B 1 325 ? -9.425 70.710 65.824 1.00 132.82 322 ASN B CA 1
ATOM 5276 C C . ASN B 1 325 ? -8.820 71.060 64.477 1.00 121.10 322 ASN B C 1
ATOM 5277 O O . ASN B 1 325 ? -9.408 71.815 63.697 1.00 113.35 322 ASN B O 1
ATOM 5282 N N . TYR B 1 326 ? -7.644 70.483 64.225 1.00 119.07 323 TYR B N 1
ATOM 5283 C CA . TYR B 1 326 ? -6.809 70.796 63.066 1.00 113.57 323 TYR B CA 1
ATOM 5284 C C . TYR B 1 326 ? -7.581 71.391 61.887 1.00 110.71 323 TYR B C 1
ATOM 5285 O O . TYR B 1 326 ? -8.400 70.720 61.257 1.00 110.02 323 TYR B O 1
ATOM 5294 N N . LYS B 1 327 ? -7.307 72.661 61.601 1.00 107.52 324 LYS B N 1
ATOM 5295 C CA . LYS B 1 327 ? -8.006 73.379 60.546 1.00 104.69 324 LYS B CA 1
ATOM 5296 C C . LYS B 1 327 ? -7.123 73.537 59.319 1.00 104.52 324 LYS B C 1
ATOM 5297 O O . LYS B 1 327 ? -6.714 74.651 58.977 1.00 103.83 324 LYS B O 1
ATOM 5303 N N . GLY B 1 328 ? -6.844 72.417 58.657 1.00 103.66 325 GLY B N 1
ATOM 5304 C CA . GLY B 1 328 ? -6.018 72.421 57.463 1.00 100.63 325 GLY B CA 1
ATOM 5305 C C . GLY B 1 328 ? -4.760 73.233 57.681 1.00 94.24 325 GLY B C 1
ATOM 5306 O O . GLY B 1 328 ? -4.334 73.433 58.819 1.00 99.54 325 GLY B O 1
ATOM 5307 N N . LEU B 1 329 ? -4.157 73.703 56.598 1.00 81.79 326 LEU B N 1
ATOM 5308 C CA . LEU B 1 329 ? -2.958 74.517 56.730 1.00 74.70 326 LEU B CA 1
ATOM 5309 C C . LEU B 1 329 ? -3.306 75.955 56.393 1.00 74.99 326 LEU B C 1
ATOM 5310 O O . LEU B 1 329 ? -2.436 76.772 56.075 1.00 68.29 326 LEU B O 1
ATOM 5315 N N . SER B 1 330 ? -4.604 76.239 56.466 1.00 80.02 327 SER B N 1
ATOM 5316 C CA . SER B 1 330 ? -5.126 77.596 56.382 1.00 73.42 327 SER B CA 1
ATOM 5317 C C . SER B 1 330 ? -4.827 78.336 57.681 1.00 70.19 327 SER B C 1
ATOM 5318 O O . SER B 1 330 ? -5.147 79.508 57.833 1.00 73.68 327 SER B O 1
ATOM 5321 N N . VAL B 1 331 ? -4.213 77.630 58.620 1.00 69.72 328 VAL B N 1
ATOM 5322 C CA . VAL B 1 331 ? -3.646 78.241 59.813 1.00 71.84 328 VAL B CA 1
ATOM 5323 C C . VAL B 1 331 ? -2.560 79.241 59.404 1.00 70.08 328 VAL B C 1
ATOM 5324 O O . VAL B 1 331 ? -2.218 80.164 60.146 1.00 68.35 328 VAL B O 1
ATOM 5328 N N . ILE B 1 332 ? -2.011 79.022 58.214 1.00 71.57 329 ILE B N 1
ATOM 5329 C CA . ILE B 1 332 ? -1.004 79.888 57.621 1.00 72.06 329 ILE B CA 1
ATOM 5330 C C . ILE B 1 332 ? -1.674 81.039 56.881 1.00 79.77 329 ILE B C 1
ATOM 5331 O O . ILE B 1 332 ? -2.636 80.829 56.138 1.00 83.12 329 ILE B O 1
ATOM 5336 N N . SER B 1 333 ? -1.158 82.251 57.076 1.00 78.99 330 SER B N 1
ATOM 5337 C CA . SER B 1 333 ? -1.704 83.443 56.426 1.00 70.93 330 SER B CA 1
ATOM 5338 C C . SER B 1 333 ? -1.005 83.756 55.107 1.00 60.72 330 SER B C 1
ATOM 5339 O O . SER B 1 333 ? 0.143 83.365 54.889 1.00 53.36 330 SER B O 1
ATOM 5342 N N . GLU B 1 334 ? -1.689 84.487 54.237 1.00 63.06 331 GLU B N 1
ATOM 5343 C CA . GLU B 1 334 ? -1.059 84.977 53.011 1.00 64.51 331 GLU B CA 1
ATOM 5344 C C . GLU B 1 334 ? 0.237 85.725 53.285 1.00 68.01 331 GLU B C 1
ATOM 5345 O O . GLU B 1 334 ? 1.186 85.650 52.509 1.00 64.66 331 GLU B O 1
ATOM 5351 N N . GLU B 1 335 ? 0.267 86.454 54.393 1.00 76.31 332 GLU B N 1
ATOM 5352 C CA . GLU B 1 335 ? 1.431 87.260 54.736 1.00 81.63 332 GLU B CA 1
ATOM 5353 C C . GLU B 1 335 ? 2.670 86.409 55.016 1.00 81.04 332 GLU B C 1
ATOM 5354 O O . GLU B 1 335 ? 3.693 86.576 54.353 1.00 84.86 332 GLU B O 1
ATOM 5360 N N . GLN B 1 336 ? 2.586 85.498 55.985 1.00 76.22 333 GLN B N 1
ATOM 5361 C CA . GLN B 1 336 ? 3.771 84.738 56.383 1.00 71.74 333 GLN B CA 1
ATOM 5362 C C . GLN B 1 336 ? 4.418 83.992 55.217 1.00 63.70 333 GLN B C 1
ATOM 5363 O O . GLN B 1 336 ? 5.650 83.875 55.155 1.00 52.28 333 GLN B O 1
ATOM 5369 N N . VAL B 1 337 ? 3.589 83.500 54.295 1.00 63.69 334 VAL B N 1
ATOM 5370 C CA . VAL B 1 337 ? 4.102 82.874 53.082 1.00 59.38 334 VAL B CA 1
ATOM 5371 C C . VAL B 1 337 ? 5.031 83.859 52.412 1.00 56.95 334 VAL B C 1
ATOM 5372 O O . VAL B 1 337 ? 6.231 83.611 52.276 1.00 57.64 334 VAL B O 1
ATOM 5376 N N . ILE B 1 338 ? 4.444 84.984 52.011 1.00 52.42 335 ILE B N 1
ATOM 5377 C CA . ILE B 1 338 ? 5.134 86.067 51.325 1.00 52.26 335 ILE B CA 1
ATOM 5378 C C . ILE B 1 338 ? 6.373 86.553 52.072 1.00 53.25 335 ILE B C 1
ATOM 5379 O O . ILE B 1 338 ? 7.458 86.623 51.505 1.00 51.13 335 ILE B O 1
ATOM 5384 N N . LYS B 1 339 ? 6.203 86.892 53.343 1.00 56.20 336 LYS B N 1
ATOM 5385 C CA . LYS B 1 339 ? 7.329 87.242 54.188 1.00 61.22 336 LYS B CA 1
ATOM 5386 C C . LYS B 1 339 ? 8.471 86.255 53.961 1.00 60.31 336 LYS B C 1
ATOM 5387 O O . LYS B 1 339 ? 9.601 86.655 53.687 1.00 59.07 336 LYS B O 1
ATOM 5393 N N . ALA B 1 340 ? 8.171 84.961 54.055 1.00 67.99 337 ALA B N 1
ATOM 5394 C CA . ALA B 1 340 ? 9.198 83.925 53.890 1.00 66.51 337 ALA B CA 1
ATOM 5395 C C . ALA B 1 340 ? 9.727 83.850 52.461 1.00 58.48 337 ALA B C 1
ATOM 5396 O O . ALA B 1 340 ? 10.929 83.707 52.245 1.00 63.45 337 ALA B O 1
ATOM 5398 N N . ALA B 1 341 ? 8.838 83.956 51.485 1.00 45.45 338 ALA B N 1
ATOM 5399 C CA . ALA B 1 341 ? 9.277 83.926 50.101 1.00 48.84 338 ALA B CA 1
ATOM 5400 C C . ALA B 1 341 ? 10.191 85.104 49.773 1.00 58.26 338 ALA B C 1
ATOM 5401 O O . ALA B 1 341 ? 11.024 85.015 48.875 1.00 60.21 338 ALA B O 1
ATOM 5403 N N . GLU B 1 342 ? 10.039 86.207 50.502 1.00 63.33 339 GLU B N 1
ATOM 5404 C CA . GLU B 1 342 ? 10.835 87.406 50.227 1.00 61.27 339 GLU B CA 1
ATOM 5405 C C . GLU B 1 342 ? 12.230 87.264 50.809 1.00 66.40 339 GLU B C 1
ATOM 5406 O O . GLU B 1 342 ? 13.241 87.397 50.103 1.00 70.74 339 GLU B O 1
ATOM 5412 N N . THR B 1 343 ? 12.274 86.983 52.103 1.00 59.04 340 THR B N 1
ATOM 5413 C CA . THR B 1 343 ? 13.519 86.641 52.765 1.00 60.94 340 THR B CA 1
ATOM 5414 C C . THR B 1 343 ? 14.417 85.789 51.859 1.00 63.43 340 THR B C 1
ATOM 5415 O O . THR B 1 343 ? 15.483 86.222 51.431 1.00 60.51 340 THR B O 1
ATOM 5419 N N . LEU B 1 344 ? 13.964 84.582 51.552 1.00 68.66 341 LEU B N 1
ATOM 5420 C CA . LEU B 1 344 ? 14.735 83.653 50.728 1.00 69.35 341 LEU B CA 1
ATOM 5421 C C . LEU B 1 344 ? 15.233 84.252 49.415 1.00 60.71 341 LEU B C 1
ATOM 5422 O O . LEU B 1 344 ? 16.359 83.967 48.978 1.00 50.55 341 LEU B O 1
ATOM 5427 N N . LEU B 1 345 ? 14.382 85.058 48.784 1.00 56.46 342 LEU B N 1
ATOM 5428 C CA . LEU B 1 345 ? 14.739 85.718 47.540 1.00 52.12 342 LEU B CA 1
ATOM 5429 C C . LEU B 1 345 ? 15.869 86.714 47.772 1.00 58.72 342 LEU B C 1
ATOM 5430 O O . LEU B 1 345 ? 16.678 86.968 46.872 1.00 57.04 342 LEU B O 1
ATOM 5435 N N . LEU B 1 346 ? 15.920 87.264 48.986 1.00 56.78 343 LEU B N 1
ATOM 5436 C CA . LEU B 1 346 ? 16.950 88.225 49.367 1.00 58.24 343 LEU B CA 1
ATOM 5437 C C . LEU B 1 346 ? 18.284 87.558 49.648 1.00 61.94 343 LEU B C 1
ATOM 5438 O O . LEU B 1 346 ? 19.333 88.213 49.598 1.00 58.41 343 LEU B O 1
ATOM 5443 N N . GLU B 1 347 ? 18.227 86.264 49.976 1.00 69.25 344 GLU B N 1
ATOM 5444 C CA . GLU B 1 347 ? 19.396 85.499 50.417 1.00 71.39 344 GLU B CA 1
ATOM 5445 C C . GLU B 1 347 ? 20.253 85.043 49.254 1.00 75.41 344 GLU B C 1
ATOM 5446 O O . GLU B 1 347 ? 21.385 84.600 49.440 1.00 78.29 344 GLU B O 1
ATOM 5452 N N . SER B 1 348 ? 19.701 85.156 48.053 1.00 78.72 345 SER B N 1
ATOM 5453 C CA . SER B 1 348 ? 20.368 84.685 46.853 1.00 81.34 345 SER B CA 1
ATOM 5454 C C . SER B 1 348 ? 20.598 85.847 45.890 1.00 79.04 345 SER B C 1
ATOM 5455 O O . SER B 1 348 ? 20.477 87.018 46.271 1.00 77.46 345 SER B O 1
#

Radius of gyration: 32.75 Å; Cα contacts (8 Å, |Δi|>4): 1243; chains: 2; bounding box: 67×95×49 Å

CATH classification: 3.40.50.2000 (+1 more: 3.40.50.2000)

Nearest PDB structures (foldseek):
  3tov-assembly2_B  TM=9.999E-01  e=2.969E-60  Veillonella parvula DSM 2008
  3tov-assembly1_A  TM=9.459E-01  e=2.513E-51  Veillonella parvula DSM 2008
  1psw-assembly1_A  TM=7.875E-01  e=2.090E-17  Escherichia coli
  7f9o-assembly1_6  TM=7.514E-01  e=9.233E-10  Hordeum vulgare subsp. spontaneum
  9cm8-assembly1_A  TM=4.631E-01  e=4.476E-07  Paenibacillus alvei

Secondary structure (DSSP, 8-state):
-----TT-EEEEE---HHHHHTTHHHHHHHHHH-TTSEEEEEEEGGGGG----TT-SEEEEE--SSHHHHHHHHHHHHHHHHHH----EEEE---SHHHHHHHHHH--SEEE---TTTTT--B-----TTTS-S---HHHHHHTT--------------HHHHHHHHHHHHHTT--TT--EEEEE---SSGGG---HHHHHHHHHHHHHHT-EEEE--------HHHHH-----EE-TT---HHHHHH----SEEEEESS---TTGGGT--EEEE-SS--HHHHS-TT-SEEEE---HHHHHH------GGG-STTTTS-HHHHHHHHHHHHHH-/----SSSEEEEEE--HHHHHHTHHHHHHHHHH-TT-EEEEEEEGGGTT----TT-SEEEEE-TTTTTSSHHHHHHHHHHHHHH----EEEE---SHHHHHHHHHH--SEEE---GGGTT--B-----TTTS-TT--HHHHHHHT-------SS-----HHHHHHHHHHHHTTT--TT--EEEEE---SSGGG---HHHHHHHHHHHHHTT-EEEE--------HHHHH-----EE-TT---HHHHHH----SEEEEESS---HHHHTT--EEEE--SS-HHHHS--SSSEEEE--------HHHHT----TTTTS-HHHHHHHHHHHHH--

Solvent-accessible surface area: 31142 Å² total

Sequence (666 aa):
SNAELDYKRIVVTFLHLGDVILTTPFLEVLRKAAPHSHITYVIDEKLQQVEYNPNIDELIVVDKKGRHNSISGLNEVAREINAKGKTDIVINLHPNERTSYLAWKIHAPITTGSHFLFRPFTKYTRLDRKTRHAADYINVLEQLGVTDTSNSGLHIEICEEWRCQAQEFYSSHGLTDTDILIGFNIGSAVPEKRWPAERFAHVADYFGRLGYKTVFFGGPDLEVQPVVEQETKPIVATGKFQLGPLAAANRCNLLITNDSGPHVGISQGVPIVALYGPSNPFFYGPYQAHAIVLETDSYEIGKSKKIIKEGNYKGLSVISEEQVIKAAETLLLESNAELDYKRIVVTFLHLGDVILTTPFLEVLRKAAPHSHITYVIDEKLQQVEYNPNIDELIVVDKKGRHNSISGLNEVAREINAKGKTDIVINLHPNERTSYLAWKIHAPITTGSHFLFRPFTKYTRLDRKTRHAADYINVLEQLGVTDTSNSGLHIEICEEWRCQAQEFYSSHGLTDTDILIGFNIGSAVPEKRWPAERFAHVADYFGRLGYKTVFFGGPDLEVQPVVEQETKPIVATGKFQLGPLAAANRCNLLITNDSGPHVGISQGVPIVALYGPSNPFFYGPYQAHAIVLETDSYESKKIIKEGNYKGLSVISEEQVIKAAETLLLES